Protein AF-A0A292PU75-F1 (afdb_monomer_lite)

InterPro domains:
  IPR011990 Tetratricopeptide-like helical domain superfamily [G3DSA:1.25.40.10] (1-205)
  IPR011990 Tetratricopeptide-like helical domain superfamily [SSF48452] (78-180)

Foldseek 3Di:
DLVPADLLHLCNLVVLQVQLLVLVVVCVVPVDLVSLVSSLVSLVSSLVSDDPPDLVNLVSLQSNLVSLVVNCVVPVPVVSLVSSLVSLVVSLVSDDLLQQCNLVSLQVNLVSLVVVCVVPVDPVSLVSSLVSLVSSLPNLLHALVSNLVSLQVNLVSCVVVVVLQVSLVSLLSNLLSLVLADLPPDDPVVSVVVLLVLLQSLLVSLLSCVVNVVFQVSSQQSNQLSLLSSCVVPDVPDHLLNVCCVPPVPLSVLLVVLSCLSNDDLDPDPVVDPDDSVRSSVVSSVVSVVSSVVNVVSLVVQLVDPPCVQPSGGDDLQRLQVLCPLHKEWEWRADQNFTKIWIHHVVDTHIDTDRVDHPVVLLVVLVVVVPDPDDDDQPDDVPAGAYEYEYGDSCNSPPQQQPADPPPPDCGGNSNHHDYHYDHGSVVSVVVD

Sequence (433 aa):
ALAATAPDHPYRGWREDNLGHVIYTRFKHVGALGDLQSAIDHGEAALAATPIGSPDRMIREYNLGGAVSARFERIGDINDLQKAIKHREEALKNCPKDHPDRARMCASLGGDLQLRHLNLHSVGDLNEGILLYREAYRCRTSPPRYRMEAAHKAAFLLYSSGRFHESSFILEDAVDLMPRIDLRFLKRDDQQHILSELSGLASIAASVTLQAGRGAYASLKLLELGRGIIMGFSIESRSDFSDLKTSHPLLFDKFHTLRLEIDSPVDVMDCKTNETPDQRRNRTISRRWEAVNEMEEILKRIRSVPGYDRFLLPPSRNALMKMAAKGPIVVFNSTICRSDAIIVTTSSITSIELPKLRYEETGRRMRQFAGFGGGGENVHDPNLKRIWWIGVGQLSVAPFHAAGDHTRGSTCNTLSRAISTYIPTIKALTYAR

pLDDT: mean 84.37, std 12.95, range [36.88, 97.81]

Structure (mmCIF, N/CA/C/O back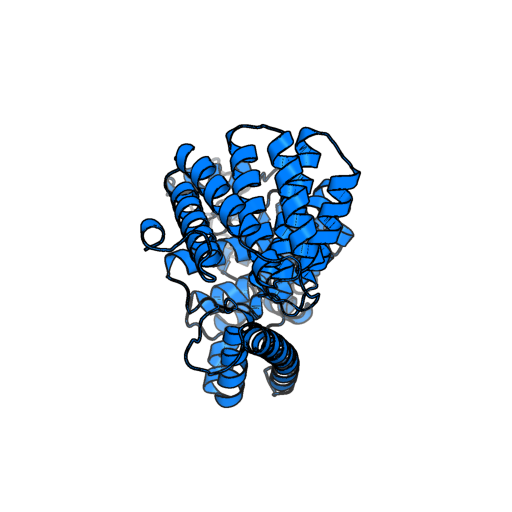bone):
data_AF-A0A292PU75-F1
#
_entry.id   AF-A0A292PU75-F1
#
loop_
_atom_site.group_PDB
_atom_site.id
_atom_site.type_symbol
_atom_site.label_atom_id
_atom_site.label_alt_id
_atom_site.label_comp_id
_atom_site.label_asym_id
_atom_site.label_entity_id
_atom_site.label_seq_id
_atom_site.pdbx_PDB_ins_code
_atom_site.Cartn_x
_atom_site.Cartn_y
_atom_site.Cartn_z
_atom_site.occupancy
_atom_site.B_iso_or_equiv
_atom_site.auth_seq_id
_atom_site.auth_comp_id
_atom_site.auth_asym_id
_atom_site.auth_atom_id
_atom_site.pdbx_PDB_model_num
ATOM 1 N N . ALA A 1 1 ? 21.753 -18.765 -28.080 1.00 73.25 1 ALA A N 1
ATOM 2 C CA . ALA A 1 1 ? 20.682 -18.109 -28.866 1.00 73.25 1 ALA A CA 1
ATOM 3 C C . ALA A 1 1 ? 21.099 -16.722 -29.362 1.00 73.25 1 ALA A C 1
ATOM 5 O O . ALA A 1 1 ? 21.203 -16.545 -30.568 1.00 73.25 1 ALA A O 1
ATOM 6 N N . LEU A 1 2 ? 21.387 -15.759 -28.474 1.00 81.25 2 LEU A N 1
ATOM 7 C CA . LEU A 1 2 ? 21.809 -14.411 -28.883 1.00 81.25 2 LEU A CA 1
ATOM 8 C C . LEU A 1 2 ? 23.099 -14.412 -29.724 1.00 81.25 2 LEU A C 1
ATOM 10 O O . LEU A 1 2 ? 23.116 -13.830 -30.801 1.00 81.25 2 LEU A O 1
ATOM 14 N N . ALA A 1 3 ? 24.123 -15.162 -29.303 1.00 81.00 3 ALA A N 1
ATOM 15 C CA . ALA A 1 3 ? 25.382 -15.309 -30.047 1.00 81.00 3 ALA A CA 1
ATOM 16 C C . ALA A 1 3 ? 25.216 -15.871 -31.477 1.00 81.00 3 ALA A C 1
ATOM 18 O O . ALA A 1 3 ? 26.063 -15.639 -32.326 1.00 81.00 3 ALA A O 1
ATOM 19 N N . ALA A 1 4 ? 24.117 -16.583 -31.750 1.00 82.12 4 ALA A N 1
ATOM 20 C CA . ALA A 1 4 ? 23.801 -17.147 -33.065 1.00 82.12 4 ALA A CA 1
ATOM 21 C C . ALA A 1 4 ? 22.858 -16.249 -33.896 1.00 82.12 4 ALA A C 1
ATOM 23 O O . ALA A 1 4 ? 22.397 -16.653 -34.957 1.00 82.12 4 ALA A O 1
ATOM 24 N N . THR A 1 5 ? 22.507 -15.059 -33.397 1.00 78.94 5 THR A N 1
ATOM 25 C CA . THR A 1 5 ? 21.598 -14.114 -34.061 1.00 78.94 5 THR A CA 1
ATOM 26 C C . THR A 1 5 ? 22.417 -13.032 -34.760 1.00 78.94 5 THR A C 1
ATOM 28 O O . THR A 1 5 ? 23.222 -12.378 -34.103 1.00 78.94 5 THR A O 1
ATOM 31 N N . ALA A 1 6 ? 22.212 -12.804 -36.060 1.00 80.44 6 ALA A N 1
ATOM 32 C CA . ALA A 1 6 ? 22.930 -11.755 -36.789 1.00 80.44 6 ALA A CA 1
ATOM 33 C C . ALA A 1 6 ? 22.665 -10.350 -36.189 1.00 80.44 6 ALA A C 1
ATOM 35 O O . ALA A 1 6 ? 21.584 -10.137 -35.628 1.00 80.44 6 ALA A O 1
ATOM 36 N N . PRO A 1 7 ? 23.627 -9.405 -36.243 1.00 74.38 7 PRO A N 1
ATOM 37 C CA . PRO A 1 7 ? 23.480 -8.059 -35.671 1.00 74.38 7 PRO A CA 1
ATOM 38 C C . PRO A 1 7 ? 22.259 -7.273 -36.174 1.00 74.38 7 PRO A C 1
ATOM 40 O O . PRO A 1 7 ? 21.658 -6.522 -35.414 1.00 74.38 7 PRO A O 1
ATOM 43 N N . ASP A 1 8 ? 21.875 -7.485 -37.428 1.00 75.38 8 ASP A N 1
ATOM 44 C CA . ASP A 1 8 ? 20.763 -6.851 -38.144 1.00 75.38 8 ASP A CA 1
ATOM 45 C C . ASP A 1 8 ? 19.426 -7.604 -38.009 1.00 75.38 8 ASP A C 1
ATOM 47 O O . ASP A 1 8 ? 18.393 -7.164 -38.515 1.00 75.38 8 ASP A O 1
ATOM 51 N N . HIS A 1 9 ? 19.412 -8.741 -37.313 1.00 75.88 9 HIS A N 1
ATOM 52 C CA . HIS A 1 9 ? 18.221 -9.570 -37.201 1.00 75.88 9 HIS A CA 1
ATOM 53 C C . HIS A 1 9 ? 17.127 -8.875 -36.356 1.00 75.88 9 HIS A C 1
ATOM 55 O O . HIS A 1 9 ? 17.390 -8.518 -35.203 1.00 75.88 9 HIS A O 1
ATOM 61 N N . PRO A 1 10 ? 15.863 -8.795 -36.823 1.00 70.62 10 PRO A N 1
ATOM 62 C CA . PRO A 1 10 ? 14.784 -8.050 -36.153 1.00 70.62 10 PRO A CA 1
ATOM 63 C C . PRO A 1 10 ? 14.534 -8.435 -34.685 1.00 70.62 10 PRO A C 1
ATOM 65 O O . PRO A 1 10 ? 14.210 -7.596 -33.850 1.00 70.62 10 PRO A O 1
ATOM 68 N N . TYR A 1 11 ? 14.727 -9.712 -34.339 1.00 77.38 11 TYR A N 1
ATOM 69 C CA . TYR A 1 11 ? 14.554 -10.205 -32.965 1.00 77.38 11 TYR A CA 1
ATOM 70 C C . TYR A 1 11 ? 15.791 -10.053 -32.070 1.00 77.38 11 TYR A C 1
ATOM 72 O O . TYR A 1 11 ? 15.751 -10.467 -30.910 1.00 77.38 11 TYR A O 1
ATOM 80 N N . ARG A 1 12 ? 16.904 -9.503 -32.573 1.00 79.94 12 ARG A N 1
ATOM 81 C CA . ARG A 1 12 ? 18.125 -9.360 -31.774 1.00 79.94 12 ARG A CA 1
ATOM 82 C C . ARG A 1 12 ? 17.888 -8.457 -30.569 1.00 79.94 12 ARG A C 1
ATOM 84 O O . ARG A 1 12 ? 18.161 -8.887 -29.457 1.00 79.94 12 ARG A O 1
ATOM 91 N N . GLY A 1 13 ? 17.284 -7.284 -30.767 1.00 81.00 13 GLY A N 1
ATOM 92 C CA . GLY A 1 13 ? 17.005 -6.353 -29.669 1.00 81.00 13 GLY A CA 1
ATOM 93 C C . GLY A 1 13 ? 16.109 -6.941 -28.570 1.00 81.00 13 GLY A C 1
ATOM 94 O O . GLY A 1 13 ? 16.328 -6.679 -27.396 1.00 81.00 13 GLY A O 1
ATOM 95 N N . TRP A 1 14 ? 15.160 -7.813 -28.923 1.00 81.38 14 TRP A N 1
ATOM 96 C CA . TRP A 1 14 ? 14.349 -8.542 -27.937 1.00 81.38 14 TRP A CA 1
ATOM 97 C C . TRP A 1 14 ? 15.171 -9.574 -27.148 1.00 81.38 14 TRP A C 1
ATOM 99 O O . TRP A 1 14 ? 14.995 -9.731 -25.943 1.00 81.38 14 TRP A O 1
ATOM 109 N N . ARG A 1 15 ? 16.095 -10.283 -27.812 1.00 83.25 15 ARG A N 1
ATOM 110 C CA . ARG A 1 15 ? 16.987 -11.246 -27.144 1.00 83.25 15 ARG A CA 1
ATOM 111 C C . ARG A 1 15 ? 17.983 -10.551 -26.213 1.00 83.25 15 ARG A C 1
ATOM 113 O O . ARG A 1 15 ? 18.252 -11.094 -25.147 1.00 83.25 15 ARG A O 1
ATOM 120 N N . GLU A 1 16 ? 18.505 -9.394 -26.619 1.00 88.25 16 GLU A N 1
ATOM 121 C CA . GLU A 1 16 ? 19.373 -8.539 -25.796 1.00 88.25 16 GLU A CA 1
ATOM 122 C C . GLU A 1 16 ? 18.618 -8.057 -24.540 1.00 88.25 16 GLU A C 1
ATOM 124 O O . GLU A 1 16 ? 19.091 -8.284 -23.431 1.00 88.25 16 GLU A O 1
ATOM 129 N N . ASP A 1 17 ? 17.399 -7.515 -24.686 1.00 84.50 17 ASP A N 1
ATOM 130 C CA . ASP A 1 17 ? 16.582 -7.036 -23.553 1.00 84.50 17 ASP A CA 1
ATOM 131 C C . ASP A 1 17 ? 16.259 -8.159 -22.558 1.00 84.50 17 ASP A C 1
ATOM 133 O O . ASP A 1 17 ? 16.476 -8.019 -21.354 1.00 84.50 17 ASP A O 1
ATOM 137 N N . ASN A 1 18 ? 15.826 -9.321 -23.054 1.00 86.62 18 ASN A N 1
ATOM 138 C CA . ASN A 1 18 ? 15.543 -10.468 -22.193 1.00 86.62 18 ASN A CA 1
ATOM 139 C C . ASN A 1 18 ? 16.777 -10.955 -21.437 1.00 86.62 18 ASN A C 1
ATOM 141 O O . ASN A 1 18 ? 16.681 -11.298 -20.257 1.00 86.62 18 ASN A O 1
ATOM 145 N N . LEU A 1 19 ? 17.932 -11.010 -22.104 1.00 90.00 19 LEU A N 1
ATOM 146 C CA . LEU A 1 19 ? 19.173 -11.409 -21.454 1.00 90.00 19 LEU A CA 1
ATOM 147 C C . LEU A 1 19 ? 19.565 -10.392 -20.376 1.00 90.00 19 LEU A C 1
ATOM 149 O O . LEU A 1 19 ? 19.843 -10.794 -19.246 1.00 90.00 19 LEU A O 1
ATOM 153 N N . GLY A 1 20 ? 19.500 -9.095 -20.690 1.00 91.12 20 GLY A N 1
ATOM 154 C CA . GLY A 1 20 ? 19.727 -8.021 -19.725 1.00 91.12 20 GLY A CA 1
ATOM 155 C C . GLY A 1 20 ? 18.799 -8.124 -18.510 1.00 91.12 20 GLY A C 1
ATOM 156 O O . GLY A 1 20 ? 19.263 -8.081 -17.371 1.00 91.12 20 GLY A O 1
ATOM 157 N N . HIS A 1 21 ? 17.503 -8.368 -18.725 1.00 87.12 21 HIS A N 1
ATOM 158 C CA . HIS A 1 21 ? 16.515 -8.516 -17.653 1.00 87.12 21 HIS A CA 1
ATOM 159 C C . HIS A 1 21 ? 16.767 -9.744 -16.758 1.00 87.12 21 HIS A C 1
ATOM 161 O O . HIS A 1 21 ? 16.657 -9.667 -15.529 1.00 87.12 21 HIS A O 1
ATOM 167 N N . VAL A 1 22 ? 17.138 -10.886 -17.345 1.00 89.31 22 VAL A N 1
ATOM 168 C CA . VAL A 1 22 ? 17.480 -12.098 -16.581 1.00 89.31 22 VAL A CA 1
ATOM 169 C C . VAL A 1 22 ? 18.752 -11.886 -15.760 1.00 89.31 22 VAL A C 1
ATOM 171 O O . VAL A 1 22 ? 18.787 -12.258 -14.586 1.00 89.31 22 VAL A O 1
ATOM 174 N N . ILE A 1 23 ? 19.775 -11.245 -16.330 1.00 91.00 23 ILE A N 1
ATOM 175 C CA . ILE A 1 23 ? 21.009 -10.906 -15.609 1.00 91.00 23 ILE A CA 1
ATOM 176 C C . ILE A 1 23 ? 20.713 -9.927 -14.464 1.00 91.00 23 ILE A C 1
ATOM 178 O O . ILE A 1 23 ? 21.189 -10.126 -13.348 1.00 91.00 23 ILE A O 1
ATOM 182 N N . TYR A 1 24 ? 19.862 -8.925 -14.686 1.00 90.12 24 TYR A N 1
ATOM 183 C CA . TYR A 1 24 ? 19.425 -8.007 -13.634 1.00 90.12 24 TYR A CA 1
ATOM 184 C C . TYR A 1 24 ? 18.663 -8.722 -12.505 1.00 90.12 24 TYR A C 1
ATOM 186 O O . TYR A 1 24 ? 18.854 -8.434 -11.322 1.00 90.12 24 TYR A O 1
ATOM 194 N N . THR A 1 25 ? 17.829 -9.705 -12.847 1.00 87.38 25 THR A N 1
ATOM 195 C CA . THR A 1 25 ? 17.144 -10.540 -11.852 1.00 87.38 25 THR A CA 1
ATOM 196 C C . THR A 1 25 ? 18.148 -11.384 -11.066 1.00 87.38 25 THR A C 1
ATOM 198 O O . THR A 1 25 ? 18.060 -11.461 -9.841 1.00 87.38 25 THR A O 1
ATOM 201 N N . ARG A 1 26 ? 19.167 -11.950 -11.727 1.00 90.75 26 ARG A N 1
ATOM 202 C CA . ARG A 1 26 ? 20.277 -12.635 -11.047 1.00 90.75 26 ARG A CA 1
ATOM 203 C C . ARG A 1 26 ? 21.010 -11.695 -10.091 1.00 90.75 26 ARG A C 1
ATOM 205 O O . ARG A 1 26 ? 21.235 -12.081 -8.947 1.00 90.75 26 ARG A O 1
ATOM 212 N N . PHE A 1 27 ? 21.295 -10.460 -10.503 1.00 91.06 27 PHE A N 1
ATOM 213 C CA . PHE A 1 27 ? 21.873 -9.445 -9.623 1.00 91.06 27 PHE A CA 1
ATOM 214 C C . PHE A 1 27 ? 21.021 -9.220 -8.368 1.00 91.06 27 PHE A C 1
ATOM 216 O O . PHE A 1 27 ? 21.563 -9.191 -7.266 1.00 91.06 27 PHE A O 1
ATOM 223 N N . LYS A 1 28 ? 19.693 -9.108 -8.495 1.00 87.12 28 LYS A N 1
ATOM 224 C CA . LYS A 1 28 ? 18.808 -8.926 -7.331 1.00 87.12 28 LYS A CA 1
ATOM 225 C C . LYS A 1 28 ? 18.910 -10.060 -6.309 1.00 87.12 28 LYS A C 1
ATOM 227 O O . LYS A 1 28 ? 18.737 -9.807 -5.121 1.00 87.12 28 LYS A O 1
ATOM 232 N N . HIS A 1 29 ? 19.203 -11.279 -6.758 1.00 86.00 29 HIS A N 1
ATOM 233 C CA . HIS A 1 29 ? 19.341 -12.445 -5.885 1.00 86.00 29 HIS A CA 1
ATOM 234 C C . HIS A 1 29 ? 20.765 -12.663 -5.362 1.00 86.00 29 HIS A C 1
ATOM 236 O O . HIS A 1 29 ? 20.934 -13.057 -4.213 1.00 86.00 29 HIS A O 1
ATOM 242 N N . VAL A 1 30 ? 21.781 -12.435 -6.197 1.00 91.00 30 VAL A N 1
ATOM 243 C CA . VAL A 1 30 ? 23.182 -12.797 -5.910 1.00 91.00 30 VAL A CA 1
ATOM 244 C C . VAL A 1 30 ? 24.019 -11.588 -5.480 1.00 91.00 30 VAL A C 1
ATOM 246 O O . VAL A 1 30 ? 24.985 -11.734 -4.740 1.00 91.00 30 VAL A O 1
ATOM 249 N N . GLY A 1 31 ? 23.662 -10.383 -5.926 1.00 86.50 31 GLY A N 1
ATOM 250 C CA . GLY A 1 31 ? 24.348 -9.133 -5.588 1.00 86.50 31 GLY A CA 1
ATOM 251 C C . GLY A 1 31 ? 25.648 -8.865 -6.356 1.00 86.50 31 GLY A C 1
ATOM 252 O O . GLY A 1 31 ? 26.362 -7.926 -6.012 1.00 86.50 31 GLY A O 1
ATOM 253 N N . ALA A 1 32 ? 25.972 -9.651 -7.389 1.00 90.50 32 ALA A N 1
ATOM 254 C CA . ALA A 1 32 ? 27.213 -9.504 -8.151 1.00 90.50 32 ALA A CA 1
ATOM 255 C C . ALA A 1 32 ? 27.221 -8.217 -8.999 1.00 90.50 32 ALA A C 1
ATOM 257 O O . ALA A 1 32 ? 26.465 -8.093 -9.956 1.00 90.50 32 ALA A O 1
ATOM 258 N N . LEU A 1 33 ? 28.108 -7.262 -8.696 1.00 87.81 33 LEU A N 1
ATOM 259 C CA . LEU A 1 33 ? 28.158 -5.968 -9.402 1.00 87.81 33 LEU A CA 1
ATOM 260 C C . LEU A 1 33 ? 28.458 -6.090 -10.907 1.00 87.81 33 LEU A C 1
ATOM 262 O O . LEU A 1 33 ? 27.969 -5.279 -11.688 1.00 87.81 33 LEU A O 1
ATOM 266 N N . GLY A 1 34 ? 29.204 -7.116 -11.332 1.00 89.88 34 GLY A N 1
ATOM 267 C CA . GLY A 1 34 ? 29.449 -7.383 -12.758 1.00 89.88 34 GLY A CA 1
ATOM 268 C C . GLY A 1 34 ? 28.169 -7.686 -13.550 1.00 89.88 34 GLY A C 1
ATOM 269 O O . GLY A 1 34 ? 28.091 -7.382 -14.742 1.00 89.88 34 GLY A O 1
ATOM 270 N N . ASP A 1 35 ? 27.137 -8.205 -12.881 1.00 91.81 35 ASP A N 1
ATOM 271 C CA . ASP A 1 35 ? 25.830 -8.455 -13.491 1.00 91.81 35 ASP A CA 1
ATOM 272 C C . ASP A 1 35 ? 25.103 -7.148 -13.799 1.00 91.81 35 ASP A C 1
ATOM 274 O O . ASP A 1 35 ? 24.445 -7.051 -14.829 1.00 91.81 35 ASP A O 1
ATOM 278 N N . LEU A 1 36 ? 25.249 -6.123 -12.953 1.00 91.06 36 LEU A N 1
ATOM 279 C CA . LEU A 1 36 ? 24.650 -4.814 -13.221 1.00 91.06 36 LEU A CA 1
ATOM 280 C C . LEU A 1 36 ? 25.228 -4.187 -14.483 1.00 91.06 36 LEU A C 1
ATOM 282 O O . LEU A 1 36 ? 24.463 -3.728 -15.325 1.00 91.06 36 LEU A O 1
ATOM 286 N N . GLN A 1 37 ? 26.556 -4.194 -14.627 1.00 93.88 37 GLN A N 1
ATOM 287 C CA . GLN A 1 37 ? 27.186 -3.651 -15.828 1.00 93.88 37 GLN A CA 1
ATOM 288 C C . GLN A 1 37 ? 26.750 -4.431 -17.071 1.00 93.88 37 GLN A C 1
ATOM 290 O O . GLN A 1 37 ? 26.300 -3.830 -18.037 1.00 93.88 37 GLN A O 1
ATOM 295 N N . SER A 1 38 ? 26.761 -5.765 -16.998 1.00 93.19 38 SER A N 1
ATOM 296 C CA . SER A 1 38 ? 26.325 -6.615 -18.112 1.00 93.19 38 SER A CA 1
ATOM 297 C C . SER A 1 38 ? 24.854 -6.377 -18.485 1.00 93.19 38 SER A C 1
ATOM 299 O O . SER A 1 38 ? 24.505 -6.346 -19.661 1.00 93.19 38 SER A O 1
ATOM 301 N N . ALA A 1 39 ? 23.972 -6.193 -17.497 1.00 94.25 39 ALA A N 1
ATOM 302 C CA . ALA A 1 39 ? 22.564 -5.890 -17.741 1.00 94.25 39 ALA A CA 1
ATOM 303 C C . ALA A 1 39 ? 22.373 -4.528 -18.427 1.00 94.25 39 ALA A C 1
ATOM 305 O O . ALA A 1 39 ? 21.520 -4.407 -19.305 1.00 94.25 39 ALA A O 1
ATOM 306 N N . ILE A 1 40 ? 23.173 -3.527 -18.048 1.00 94.94 40 ILE A N 1
ATOM 307 C CA . ILE A 1 40 ? 23.177 -2.202 -18.678 1.00 94.94 40 ILE A CA 1
ATOM 308 C C . ILE A 1 40 ? 23.663 -2.309 -20.125 1.00 94.94 40 ILE A C 1
ATOM 310 O O . ILE A 1 40 ? 22.961 -1.838 -21.014 1.00 94.94 40 ILE A O 1
ATOM 314 N N . ASP A 1 41 ? 24.775 -3.003 -20.377 1.00 95.00 41 ASP A N 1
ATOM 315 C CA . ASP A 1 41 ? 25.334 -3.173 -21.726 1.00 95.00 41 ASP A CA 1
ATOM 316 C C . ASP A 1 41 ? 24.321 -3.850 -22.673 1.00 95.00 41 ASP A C 1
ATOM 318 O O . ASP A 1 41 ? 24.087 -3.393 -23.796 1.00 95.00 41 ASP A O 1
ATOM 322 N N . HIS A 1 42 ? 23.650 -4.908 -22.203 1.00 94.44 42 HIS A N 1
ATOM 323 C CA . HIS A 1 42 ? 22.588 -5.576 -22.961 1.00 94.44 42 HIS A CA 1
ATOM 324 C C . HIS A 1 42 ? 21.347 -4.689 -23.154 1.00 94.44 42 HIS A C 1
ATOM 326 O O . HIS A 1 42 ? 20.747 -4.703 -24.230 1.00 94.44 42 HIS A O 1
ATOM 332 N N . GLY A 1 43 ? 20.966 -3.894 -22.150 1.00 93.06 43 GLY A N 1
ATOM 333 C CA . GLY A 1 43 ? 19.861 -2.938 -22.255 1.00 93.06 43 GLY A CA 1
ATOM 334 C C . GLY A 1 43 ? 20.133 -1.823 -23.272 1.00 93.06 43 GLY A C 1
ATOM 335 O O . GLY A 1 43 ? 19.263 -1.501 -24.083 1.00 93.06 43 GLY A O 1
ATOM 336 N N . GLU A 1 44 ? 21.351 -1.279 -23.294 1.00 94.38 44 GLU A N 1
ATOM 337 C CA . GLU A 1 44 ? 21.787 -0.277 -24.275 1.00 94.38 44 GLU A CA 1
ATOM 338 C C . GLU A 1 44 ? 21.814 -0.858 -25.696 1.00 94.38 44 GLU A C 1
ATOM 340 O O . GLU A 1 44 ? 21.271 -0.249 -26.625 1.00 94.38 44 GLU A O 1
ATOM 345 N N . ALA A 1 45 ? 22.355 -2.070 -25.870 1.00 91.50 45 ALA A N 1
ATOM 346 C CA . ALA A 1 45 ? 22.350 -2.771 -27.154 1.00 91.50 45 ALA A CA 1
ATOM 347 C C . ALA A 1 45 ? 20.922 -3.051 -27.653 1.00 91.50 45 ALA A C 1
ATOM 349 O O . ALA A 1 45 ? 20.606 -2.836 -28.829 1.00 91.50 45 ALA A O 1
ATOM 350 N N . ALA A 1 46 ? 20.031 -3.482 -26.755 1.00 90.56 46 ALA A N 1
ATOM 351 C CA . ALA A 1 46 ? 18.625 -3.696 -27.066 1.00 90.56 46 ALA A CA 1
ATOM 352 C C . ALA A 1 46 ? 17.945 -2.406 -27.526 1.00 90.56 46 ALA A C 1
ATOM 354 O O . ALA A 1 46 ? 17.200 -2.416 -28.511 1.00 90.56 46 ALA A O 1
ATOM 355 N N . LEU A 1 47 ? 18.204 -1.298 -26.830 1.00 90.56 47 LEU A N 1
ATOM 356 C CA . LEU A 1 47 ? 17.622 0.001 -27.131 1.00 90.56 47 LEU A CA 1
ATOM 357 C C . LEU A 1 47 ? 18.118 0.554 -28.473 1.00 90.56 47 LEU A C 1
ATOM 359 O O . LEU A 1 47 ? 17.301 1.037 -29.260 1.00 90.56 47 LEU A O 1
ATOM 363 N N . ALA A 1 48 ? 19.413 0.416 -28.769 1.00 89.12 48 ALA A N 1
ATOM 364 C CA . ALA A 1 48 ? 20.018 0.807 -30.044 1.00 89.12 48 ALA A CA 1
ATOM 365 C C . ALA A 1 48 ? 19.453 0.013 -31.234 1.00 89.12 48 ALA A C 1
ATOM 367 O O . ALA A 1 48 ? 19.234 0.569 -32.307 1.00 89.12 48 ALA A O 1
ATOM 368 N N . ALA A 1 49 ? 19.137 -1.268 -31.028 1.00 85.12 49 ALA A N 1
ATOM 369 C CA . ALA A 1 49 ? 18.489 -2.116 -32.027 1.00 85.12 49 ALA A CA 1
ATOM 370 C C . ALA A 1 49 ? 16.971 -1.870 -32.167 1.00 85.12 49 ALA A C 1
ATOM 372 O O . ALA A 1 49 ? 16.303 -2.572 -32.927 1.00 85.12 49 ALA A O 1
ATOM 373 N N . THR A 1 50 ? 16.389 -0.919 -31.422 1.00 83.50 50 THR A N 1
ATOM 374 C CA . THR A 1 50 ? 14.950 -0.622 -31.478 1.00 83.50 50 THR A CA 1
ATOM 375 C C . THR A 1 50 ? 14.681 0.633 -32.304 1.00 83.50 50 THR A C 1
ATOM 377 O O . THR A 1 50 ? 15.112 1.716 -31.896 1.00 83.50 50 THR A O 1
ATOM 380 N N . PRO A 1 51 ? 13.901 0.550 -33.398 1.00 81.44 51 PRO A N 1
ATOM 381 C CA . PRO A 1 51 ? 13.480 1.735 -34.136 1.00 81.44 51 PRO A CA 1
ATOM 382 C C . PRO A 1 51 ? 12.754 2.753 -33.248 1.00 81.44 51 PRO A C 1
ATOM 384 O O . PRO A 1 51 ? 11.992 2.393 -32.343 1.00 81.44 51 PRO A O 1
ATOM 387 N N . ILE A 1 52 ? 12.967 4.039 -33.531 1.00 79.19 52 ILE A N 1
ATOM 388 C CA . ILE A 1 52 ? 12.241 5.139 -32.886 1.00 79.19 52 ILE A CA 1
ATOM 389 C C . ILE A 1 52 ? 10.742 4.983 -33.184 1.00 79.19 52 ILE A C 1
ATOM 391 O O . ILE A 1 52 ? 10.358 4.694 -34.314 1.00 79.19 52 ILE A O 1
ATOM 395 N N . GLY A 1 53 ? 9.896 5.142 -32.161 1.00 70.69 53 GLY A N 1
ATOM 396 C CA . GLY A 1 53 ? 8.445 4.939 -32.264 1.00 70.69 53 GLY A CA 1
ATOM 397 C C . GLY A 1 53 ? 7.986 3.485 -32.108 1.00 70.69 53 GLY A C 1
ATOM 398 O O . GLY A 1 53 ? 6.784 3.242 -32.035 1.00 70.69 53 GLY A O 1
ATOM 399 N N . SER A 1 54 ? 8.911 2.520 -31.999 1.00 75.31 54 SER A N 1
ATOM 400 C CA . SER A 1 54 ? 8.549 1.144 -31.658 1.00 75.31 54 SER A CA 1
ATOM 401 C C . SER A 1 54 ? 7.981 1.073 -30.238 1.00 75.31 54 SER A C 1
ATOM 403 O O . SER A 1 54 ? 8.600 1.585 -29.299 1.00 75.31 54 SER A O 1
ATOM 405 N N . PRO A 1 55 ? 6.857 0.380 -30.032 1.00 71.19 55 PRO A N 1
ATOM 406 C CA . PRO A 1 55 ? 6.288 0.240 -28.705 1.00 71.19 55 PRO A CA 1
ATOM 407 C C . PRO A 1 55 ? 7.127 -0.573 -27.717 1.00 71.19 55 PRO A C 1
ATOM 409 O O . PRO A 1 55 ? 7.000 -0.369 -26.509 1.00 71.19 55 PRO A O 1
ATOM 412 N N . ASP A 1 56 ? 8.019 -1.433 -28.210 1.00 77.31 56 ASP A N 1
ATOM 413 C CA . ASP A 1 56 ? 8.973 -2.168 -27.372 1.00 77.31 56 ASP A CA 1
ATOM 414 C C . ASP A 1 56 ? 10.011 -1.237 -26.738 1.00 77.31 56 ASP A C 1
ATOM 416 O O . ASP A 1 56 ? 10.588 -1.558 -25.697 1.00 77.31 56 ASP A O 1
ATOM 420 N N . ARG A 1 57 ? 10.236 -0.060 -27.341 1.00 84.25 57 ARG A N 1
ATOM 421 C CA . ARG A 1 57 ? 11.182 0.935 -26.833 1.00 84.25 57 ARG A CA 1
ATOM 422 C C . ARG A 1 57 ? 10.803 1.385 -25.424 1.00 84.25 57 ARG A C 1
ATOM 424 O O . ARG A 1 57 ? 11.679 1.501 -24.580 1.00 84.25 57 ARG A O 1
ATOM 431 N N . MET A 1 58 ? 9.506 1.550 -25.150 1.00 88.38 58 MET A N 1
ATOM 432 C CA . MET A 1 58 ? 8.985 1.911 -23.826 1.00 88.38 58 MET A CA 1
ATOM 433 C C . MET A 1 58 ? 9.459 0.940 -22.731 1.00 88.38 58 MET A C 1
ATOM 435 O O . MET A 1 58 ? 9.914 1.375 -21.675 1.00 88.38 58 MET A O 1
ATOM 439 N N . ILE A 1 59 ? 9.359 -0.373 -22.973 1.00 85.75 59 ILE A N 1
ATOM 440 C CA . ILE A 1 59 ? 9.759 -1.398 -21.996 1.00 85.75 59 ILE A CA 1
ATOM 441 C C . ILE A 1 59 ? 11.281 -1.445 -21.844 1.00 85.75 59 ILE A C 1
ATOM 443 O O . ILE A 1 59 ? 11.770 -1.511 -20.719 1.00 85.75 59 ILE A O 1
ATOM 447 N N . ARG A 1 60 ? 12.028 -1.333 -22.950 1.00 88.19 60 ARG A N 1
ATOM 448 C CA . ARG A 1 60 ? 13.501 -1.340 -22.937 1.00 88.19 60 ARG A CA 1
ATOM 449 C C . ARG A 1 60 ? 14.077 -0.137 -22.185 1.00 88.19 60 ARG A C 1
ATOM 451 O O . ARG A 1 60 ? 14.939 -0.318 -21.333 1.00 88.19 60 ARG A O 1
ATOM 458 N N . GLU A 1 61 ? 13.557 1.068 -22.432 1.00 92.94 61 GLU A N 1
ATOM 459 C CA . GLU A 1 61 ? 13.917 2.290 -21.688 1.00 92.94 61 GLU A CA 1
ATOM 460 C C . GLU A 1 61 ? 13.628 2.122 -20.188 1.00 92.94 61 GLU A C 1
ATOM 462 O O . GLU A 1 61 ? 14.472 2.414 -19.340 1.00 92.94 61 GLU A O 1
ATOM 467 N N . TYR A 1 62 ? 12.460 1.572 -19.841 1.00 91.69 62 TYR A N 1
ATOM 468 C CA . TYR A 1 62 ? 12.112 1.308 -18.447 1.00 91.69 62 TYR A CA 1
ATOM 469 C C . TYR A 1 62 ? 13.078 0.308 -17.780 1.00 91.69 62 TYR A C 1
ATOM 471 O O . TYR A 1 62 ? 13.535 0.547 -16.658 1.00 91.69 62 TYR A O 1
ATOM 479 N N . ASN A 1 63 ? 13.387 -0.805 -18.453 1.00 90.69 63 ASN A N 1
ATOM 480 C CA . ASN A 1 63 ? 14.274 -1.850 -17.937 1.00 90.69 63 ASN A CA 1
ATOM 481 C C . ASN A 1 63 ? 15.699 -1.322 -17.743 1.00 90.69 63 ASN A C 1
ATOM 483 O O . ASN A 1 63 ? 16.288 -1.520 -16.677 1.00 90.69 63 ASN A O 1
ATOM 487 N N . LEU A 1 64 ? 16.221 -0.598 -18.739 1.00 94.56 64 LEU A N 1
ATOM 488 C CA . LEU A 1 64 ? 17.533 0.038 -18.679 1.00 94.56 64 LEU A CA 1
ATOM 489 C C . LEU A 1 64 ? 17.604 1.045 -17.525 1.00 94.56 64 LEU A C 1
ATOM 491 O O . LEU A 1 64 ? 18.518 0.968 -16.704 1.00 94.56 64 LEU A O 1
ATOM 495 N N . GLY A 1 65 ? 16.601 1.918 -17.382 1.00 95.69 65 GLY A N 1
ATOM 496 C CA . GLY A 1 65 ? 16.516 2.843 -16.250 1.00 95.69 65 GLY A CA 1
ATOM 497 C C . GLY A 1 65 ? 16.542 2.127 -14.893 1.00 95.69 65 GLY A C 1
ATOM 498 O O . GLY A 1 65 ? 17.219 2.572 -13.967 1.00 95.69 65 GLY A O 1
ATOM 499 N N . GLY A 1 66 ? 15.882 0.969 -14.784 1.00 93.62 66 GLY A N 1
ATOM 500 C CA . GLY A 1 66 ? 15.922 0.119 -13.592 1.00 93.62 66 GLY A CA 1
ATOM 501 C C . GLY A 1 66 ? 17.301 -0.458 -13.266 1.00 93.62 66 GLY A C 1
ATOM 502 O O . GLY A 1 66 ? 17.702 -0.452 -12.098 1.00 93.62 66 GLY A O 1
ATOM 503 N N . ALA A 1 67 ? 18.037 -0.925 -14.275 1.00 94.00 67 ALA A N 1
ATOM 504 C CA . ALA A 1 67 ? 19.394 -1.439 -14.097 1.00 94.00 67 ALA A CA 1
ATOM 505 C C . ALA A 1 67 ? 20.375 -0.325 -13.690 1.00 94.00 67 ALA A C 1
ATOM 507 O O . ALA A 1 67 ? 21.155 -0.500 -12.753 1.00 94.00 67 ALA A O 1
ATOM 508 N N . VAL A 1 68 ? 20.285 0.846 -14.330 1.00 96.19 68 VAL A N 1
ATOM 509 C CA . VAL A 1 68 ? 21.141 2.004 -14.027 1.00 96.19 68 VAL A CA 1
ATOM 510 C C . VAL A 1 68 ? 20.854 2.568 -12.627 1.00 96.19 68 VAL A C 1
ATOM 512 O O . VAL A 1 68 ? 21.787 2.843 -11.876 1.00 96.19 68 VAL A O 1
ATOM 515 N N . SER A 1 69 ? 19.584 2.668 -12.218 1.00 96.00 69 SER A N 1
ATOM 516 C CA . SER A 1 69 ? 19.211 3.097 -10.857 1.00 96.00 69 SER A CA 1
ATOM 517 C C . SER A 1 69 ? 19.733 2.133 -9.787 1.00 96.00 69 SER A C 1
ATOM 519 O O . SER A 1 69 ? 20.310 2.560 -8.790 1.00 96.00 69 SER A O 1
ATOM 521 N N . ALA A 1 70 ? 19.659 0.822 -10.030 1.00 93.62 70 ALA A N 1
ATOM 522 C CA . ALA A 1 70 ? 20.239 -0.160 -9.116 1.00 93.62 70 ALA A CA 1
ATOM 523 C C . ALA A 1 70 ? 21.774 -0.065 -9.026 1.00 93.62 70 ALA A C 1
ATOM 525 O O . ALA A 1 70 ? 22.346 -0.330 -7.966 1.00 93.62 70 ALA A O 1
ATOM 526 N N . ARG A 1 71 ? 22.454 0.330 -10.114 1.00 94.56 71 ARG A N 1
ATOM 527 C CA . ARG A 1 71 ? 23.894 0.626 -10.090 1.00 94.56 71 ARG A CA 1
ATOM 528 C C . ARG A 1 71 ? 24.196 1.849 -9.227 1.00 94.56 71 ARG A C 1
ATOM 530 O O . ARG A 1 71 ? 25.095 1.767 -8.391 1.00 94.56 71 ARG A O 1
ATOM 537 N N . PHE A 1 72 ? 23.398 2.913 -9.335 1.00 95.00 72 PHE A N 1
ATOM 538 C CA . PHE A 1 72 ? 23.485 4.055 -8.423 1.00 95.00 72 PHE A CA 1
ATOM 539 C C . PHE A 1 72 ? 23.329 3.632 -6.956 1.00 95.00 72 PHE A C 1
ATOM 541 O O . PHE A 1 72 ? 24.177 3.972 -6.141 1.00 95.00 72 PHE A O 1
ATOM 548 N N . GLU A 1 73 ? 22.313 2.842 -6.607 1.00 93.00 73 GLU A N 1
ATOM 549 C CA . GLU A 1 73 ? 22.102 2.410 -5.214 1.00 93.00 73 GLU A CA 1
ATOM 550 C C . GLU A 1 73 ? 23.279 1.605 -4.633 1.00 93.00 73 GLU A C 1
ATOM 552 O O . GLU A 1 73 ? 23.430 1.522 -3.415 1.00 93.00 73 GLU A O 1
ATOM 557 N N . ARG A 1 74 ? 24.105 0.979 -5.483 1.00 92.50 74 ARG A N 1
ATOM 558 C CA . ARG A 1 74 ? 25.289 0.215 -5.061 1.00 92.50 74 ARG A CA 1
ATOM 559 C C . ARG A 1 74 ? 26.579 1.024 -5.048 1.00 92.50 74 ARG A C 1
ATOM 561 O O . ARG A 1 74 ? 27.409 0.791 -4.176 1.00 92.50 74 ARG A O 1
ATOM 568 N N . ILE A 1 75 ? 26.772 1.900 -6.031 1.00 93.25 75 ILE A N 1
ATOM 569 C CA . ILE A 1 75 ? 28.045 2.599 -6.269 1.00 93.25 75 ILE A CA 1
ATOM 570 C C . ILE A 1 75 ? 27.990 4.053 -5.784 1.00 93.25 75 ILE A C 1
ATOM 572 O O . ILE A 1 75 ? 29.005 4.604 -5.371 1.00 93.25 75 ILE A O 1
ATOM 576 N N . GLY A 1 76 ? 26.810 4.672 -5.803 1.00 91.88 76 GLY A N 1
ATOM 577 C CA . GLY A 1 76 ? 26.591 6.062 -5.409 1.00 91.88 76 GLY A CA 1
ATOM 578 C C . GLY A 1 76 ? 26.901 7.096 -6.495 1.00 91.88 76 GLY A C 1
ATOM 579 O O . GLY A 1 76 ? 26.915 8.287 -6.191 1.00 91.88 76 GLY A O 1
ATOM 580 N N . ASP A 1 77 ? 27.138 6.694 -7.753 1.00 94.00 77 ASP A N 1
ATOM 581 C CA . ASP A 1 77 ? 27.397 7.650 -8.841 1.00 94.00 77 ASP A CA 1
ATOM 582 C C . ASP A 1 77 ? 26.117 8.395 -9.244 1.00 94.00 77 ASP A C 1
ATOM 584 O O . ASP A 1 77 ? 25.232 7.859 -9.913 1.00 94.00 77 ASP A O 1
ATOM 588 N N . ILE A 1 78 ? 26.024 9.668 -8.865 1.00 94.06 78 ILE A N 1
ATOM 589 C CA . ILE A 1 78 ? 24.860 10.512 -9.145 1.00 94.06 78 ILE A CA 1
ATOM 590 C C . ILE A 1 78 ? 24.542 10.635 -10.646 1.00 94.06 78 ILE A C 1
ATOM 592 O O . ILE A 1 78 ? 23.380 10.843 -11.007 1.00 94.06 78 ILE A O 1
ATOM 596 N N . ASN A 1 79 ? 25.532 10.473 -11.532 1.00 95.44 79 ASN A N 1
ATOM 597 C CA . ASN A 1 79 ? 25.303 10.493 -12.978 1.00 95.44 79 ASN A CA 1
ATOM 598 C C . ASN A 1 79 ? 24.449 9.306 -13.427 1.00 95.44 79 ASN A C 1
ATOM 600 O O . ASN A 1 79 ? 23.650 9.441 -14.356 1.00 95.44 79 ASN A O 1
ATOM 604 N N . ASP A 1 80 ? 24.572 8.163 -12.753 1.00 96.12 80 ASP A N 1
ATOM 605 C CA . ASP A 1 80 ? 23.728 7.002 -13.014 1.00 96.12 80 ASP A CA 1
ATOM 606 C C . ASP A 1 80 ? 22.288 7.288 -12.627 1.00 96.12 80 ASP A C 1
ATOM 608 O O . ASP A 1 80 ? 21.382 7.046 -13.421 1.00 96.12 80 ASP A O 1
ATOM 612 N N . LEU A 1 81 ? 22.058 7.910 -11.471 1.00 96.06 81 LEU A N 1
ATOM 613 C CA . LEU A 1 81 ? 20.707 8.298 -11.083 1.00 96.06 81 LEU A CA 1
ATOM 614 C C . LEU A 1 81 ? 20.084 9.275 -12.091 1.00 96.06 81 LEU A C 1
ATOM 616 O O . LEU A 1 81 ? 18.921 9.133 -12.462 1.00 96.06 81 LEU A O 1
ATOM 620 N N . GLN A 1 82 ? 20.858 10.241 -12.591 1.00 96.56 82 GLN A N 1
ATOM 621 C CA . GLN A 1 82 ? 20.384 11.162 -13.628 1.00 96.56 82 GLN A CA 1
ATOM 622 C C . GLN A 1 82 ? 20.063 10.450 -14.949 1.00 96.56 82 GLN A C 1
ATOM 624 O O . GLN A 1 82 ? 19.064 10.780 -15.589 1.00 96.56 82 GLN A O 1
ATOM 629 N N . LYS A 1 83 ? 20.880 9.474 -15.364 1.00 96.75 83 LYS A N 1
ATOM 630 C CA . LYS A 1 83 ? 20.607 8.646 -16.550 1.00 96.75 83 LYS A CA 1
ATOM 631 C C . LYS A 1 83 ? 19.356 7.790 -16.355 1.00 96.75 83 LYS A C 1
ATOM 633 O O . LYS A 1 83 ? 18.510 7.753 -17.243 1.00 96.75 83 LYS A O 1
ATOM 638 N N . ALA A 1 84 ? 19.206 7.158 -15.193 1.00 97.25 84 ALA A N 1
ATOM 639 C CA . ALA A 1 84 ? 18.043 6.344 -14.862 1.00 97.25 84 ALA A CA 1
ATOM 640 C C . ALA A 1 84 ? 16.736 7.145 -14.940 1.00 97.25 84 ALA A C 1
ATOM 642 O O . ALA A 1 84 ? 15.779 6.691 -15.568 1.00 97.25 84 ALA A O 1
ATOM 643 N N . ILE A 1 85 ? 16.736 8.364 -14.389 1.00 97.38 85 ILE A N 1
ATOM 644 C CA . ILE A 1 85 ? 15.598 9.288 -14.459 1.00 97.38 85 ILE A CA 1
ATOM 645 C C . ILE A 1 85 ? 15.249 9.602 -15.915 1.00 97.38 85 ILE A C 1
ATOM 647 O O . ILE A 1 85 ? 14.095 9.434 -16.296 1.00 97.38 85 ILE A O 1
ATOM 651 N N . LYS A 1 86 ? 16.232 9.955 -16.756 1.00 97.31 86 LYS A N 1
ATOM 652 C CA . LYS A 1 86 ? 15.995 10.242 -18.184 1.00 97.31 86 LYS A CA 1
ATOM 653 C C . LYS A 1 86 ? 15.369 9.057 -18.926 1.00 97.31 86 LYS A C 1
ATOM 655 O O . LYS A 1 86 ? 14.402 9.236 -19.662 1.00 97.31 86 LYS A O 1
ATOM 660 N N . HIS A 1 87 ? 15.890 7.847 -18.715 1.00 96.25 87 HIS A N 1
ATOM 661 C CA . HIS A 1 87 ? 15.332 6.636 -19.323 1.00 96.25 87 HIS A CA 1
ATOM 662 C C . HIS A 1 87 ? 13.891 6.375 -18.854 1.00 96.25 87 HIS A C 1
ATOM 664 O O . HIS A 1 87 ? 13.010 6.076 -19.661 1.00 96.25 87 HIS A O 1
ATOM 670 N N . ARG A 1 88 ? 13.609 6.545 -17.556 1.00 96.06 88 ARG A N 1
ATOM 671 C CA . ARG A 1 88 ? 12.256 6.361 -17.007 1.00 96.06 88 ARG A CA 1
ATOM 672 C C . ARG A 1 88 ? 11.272 7.452 -17.440 1.00 96.06 88 ARG A C 1
ATOM 674 O O . ARG A 1 88 ? 10.104 7.133 -17.656 1.00 96.06 88 ARG A O 1
ATOM 681 N N . GLU A 1 89 ? 11.718 8.694 -17.610 1.00 96.00 89 GLU A N 1
ATOM 682 C CA . GLU A 1 89 ? 10.919 9.789 -18.178 1.00 96.00 89 GLU A CA 1
ATOM 683 C C . GLU A 1 89 ? 10.509 9.481 -19.623 1.00 96.00 89 GLU A C 1
ATOM 685 O O . GLU A 1 89 ? 9.326 9.570 -19.958 1.00 96.00 89 GLU A O 1
ATOM 690 N N . GLU A 1 90 ? 11.449 9.047 -20.468 1.00 93.94 90 GLU A N 1
ATOM 691 C CA . GLU A 1 90 ? 11.153 8.701 -21.862 1.00 93.94 90 GLU A CA 1
ATOM 692 C C . GLU A 1 90 ? 10.254 7.457 -21.961 1.00 93.94 90 GLU A C 1
ATOM 694 O O . GLU A 1 90 ? 9.325 7.417 -22.773 1.00 93.94 90 GLU A O 1
ATOM 699 N N . ALA A 1 91 ? 10.448 6.463 -21.088 1.00 92.69 91 ALA A N 1
ATOM 700 C CA . ALA A 1 91 ? 9.536 5.327 -20.980 1.00 92.69 91 ALA A CA 1
ATOM 701 C C . ALA A 1 91 ? 8.113 5.776 -20.607 1.00 92.69 91 ALA A C 1
ATOM 703 O O . ALA A 1 91 ? 7.147 5.402 -21.274 1.00 92.69 91 ALA A O 1
ATOM 704 N N . LEU A 1 92 ? 7.965 6.608 -19.572 1.00 93.44 92 LEU A N 1
ATOM 705 C CA . LEU A 1 92 ? 6.656 7.063 -19.102 1.00 93.44 92 LEU A CA 1
ATOM 706 C C . LEU A 1 92 ? 5.944 7.958 -20.127 1.00 93.44 92 LEU A C 1
ATOM 708 O O . LEU A 1 92 ? 4.725 7.859 -20.285 1.00 93.44 92 LEU A O 1
ATOM 712 N N . LYS A 1 93 ? 6.695 8.789 -20.855 1.00 91.81 93 LYS A N 1
ATOM 713 C CA . LYS A 1 93 ? 6.188 9.634 -21.945 1.00 91.81 93 LYS A CA 1
ATOM 714 C C . LYS A 1 93 ? 5.576 8.811 -23.080 1.00 91.81 93 LYS A C 1
ATOM 716 O O . LYS A 1 93 ? 4.537 9.192 -23.613 1.00 91.81 93 LYS A O 1
ATOM 721 N N . ASN A 1 94 ? 6.192 7.678 -23.417 1.00 87.38 94 ASN A N 1
ATOM 722 C CA . ASN A 1 94 ? 5.708 6.765 -24.456 1.00 87.38 94 ASN A CA 1
ATOM 723 C C . ASN A 1 94 ? 4.660 5.759 -23.944 1.00 87.38 94 ASN A C 1
ATOM 725 O O . ASN A 1 94 ? 4.071 5.018 -24.732 1.00 87.38 94 ASN A O 1
ATOM 729 N N . CYS A 1 95 ? 4.407 5.728 -22.635 1.00 87.12 95 CYS A N 1
ATOM 730 C CA . CYS A 1 95 ? 3.424 4.851 -22.022 1.00 87.12 95 CYS A CA 1
ATOM 731 C C . CYS A 1 95 ? 2.006 5.429 -22.160 1.00 87.12 95 CYS A C 1
ATOM 733 O O . CYS A 1 95 ? 1.762 6.556 -21.716 1.00 87.12 95 CYS A O 1
ATOM 735 N N . PRO A 1 96 ? 1.034 4.682 -22.720 1.00 85.62 96 PRO A N 1
ATOM 736 C CA . PRO A 1 96 ? -0.365 5.099 -22.716 1.00 85.62 96 PRO A CA 1
ATOM 737 C C . PRO A 1 96 ? -0.890 5.340 -21.292 1.00 85.62 96 PRO A C 1
ATOM 739 O O . PRO A 1 96 ? -0.488 4.666 -20.342 1.00 85.62 96 PRO A O 1
ATOM 742 N N . LYS A 1 97 ? -1.824 6.285 -21.128 1.00 85.56 97 LYS A N 1
ATOM 743 C CA . LYS A 1 97 ? -2.387 6.636 -19.806 1.00 85.56 97 LYS A CA 1
ATOM 744 C C . LYS A 1 97 ? -3.120 5.481 -19.120 1.00 85.56 97 LYS A C 1
ATOM 746 O O . LYS A 1 97 ? -3.081 5.373 -17.898 1.00 85.56 97 LYS A O 1
ATOM 751 N N . ASP A 1 98 ? -3.716 4.596 -19.908 1.00 80.06 98 ASP A N 1
ATOM 752 C CA . ASP A 1 98 ? -4.472 3.448 -19.407 1.00 80.06 98 ASP A CA 1
ATOM 753 C C . ASP A 1 98 ? -3.659 2.146 -19.429 1.00 80.06 98 ASP A C 1
ATOM 755 O O . ASP A 1 98 ? -4.201 1.070 -19.170 1.00 80.06 98 ASP A O 1
ATOM 759 N N . HIS A 1 99 ? -2.353 2.216 -19.713 1.00 84.56 99 HIS A N 1
ATOM 760 C CA . HIS A 1 99 ? -1.497 1.035 -19.722 1.00 84.56 99 HIS A CA 1
ATOM 761 C C . HIS A 1 99 ? -1.387 0.434 -18.304 1.00 84.56 99 HIS A C 1
ATOM 763 O O . HIS A 1 99 ? -1.076 1.162 -17.360 1.00 84.56 99 HIS A O 1
ATOM 769 N N . PRO A 1 100 ? -1.571 -0.884 -18.110 1.00 83.88 100 PRO A N 1
ATOM 770 C CA . PRO A 1 100 ? -1.570 -1.478 -16.773 1.00 83.88 100 PRO A CA 1
ATOM 771 C C . PRO A 1 100 ? -0.229 -1.422 -16.031 1.00 83.88 100 PRO A C 1
ATOM 773 O O . PRO A 1 100 ? -0.201 -1.511 -14.809 1.00 83.88 100 PRO A O 1
ATOM 776 N N . ASP A 1 101 ? 0.884 -1.268 -16.752 1.00 85.56 101 ASP A N 1
ATOM 777 C CA . ASP A 1 101 ? 2.199 -1.012 -16.143 1.00 85.56 101 ASP A CA 1
ATOM 778 C C . ASP A 1 101 ? 2.453 0.463 -15.813 1.00 85.56 101 ASP A C 1
ATOM 780 O O . ASP A 1 101 ? 3.497 0.791 -15.249 1.00 85.56 101 ASP A O 1
ATOM 784 N N . ARG A 1 102 ? 1.530 1.377 -16.138 1.00 90.31 102 ARG A N 1
ATOM 785 C CA . ARG A 1 102 ? 1.750 2.808 -15.918 1.00 90.31 102 ARG A CA 1
ATOM 786 C C . ARG A 1 102 ? 1.991 3.121 -14.447 1.00 90.31 102 ARG A C 1
ATOM 788 O O . ARG A 1 102 ? 2.926 3.856 -14.147 1.00 90.31 102 ARG A O 1
ATOM 795 N N . ALA A 1 103 ? 1.227 2.521 -13.527 1.00 92.44 103 ALA A N 1
ATOM 796 C CA . ALA A 1 103 ? 1.457 2.734 -12.099 1.00 92.44 103 ALA A CA 1
ATOM 797 C C . ALA A 1 103 ? 2.867 2.317 -11.667 1.00 92.44 103 ALA A C 1
ATOM 799 O O . ALA A 1 103 ? 3.516 3.035 -10.911 1.00 92.44 103 ALA A O 1
ATOM 800 N N . ARG A 1 104 ? 3.366 1.198 -12.196 1.00 91.19 104 ARG A N 1
ATOM 801 C CA . ARG A 1 104 ? 4.714 0.691 -11.925 1.00 91.19 104 ARG A CA 1
ATOM 802 C C . ARG A 1 104 ? 5.796 1.622 -12.484 1.00 91.19 104 ARG A C 1
ATOM 804 O O . ARG A 1 104 ? 6.791 1.879 -11.805 1.00 91.19 104 ARG A O 1
ATOM 811 N N . MET A 1 105 ? 5.593 2.164 -13.686 1.00 93.31 105 MET A N 1
ATOM 812 C CA . MET A 1 105 ? 6.502 3.140 -14.305 1.00 93.31 105 MET A CA 1
ATOM 813 C C . MET A 1 105 ? 6.551 4.456 -13.521 1.00 93.31 105 MET A C 1
ATOM 815 O O . MET A 1 105 ? 7.635 4.901 -13.149 1.00 93.31 105 MET A O 1
ATOM 819 N N . CYS A 1 106 ? 5.387 5.024 -13.193 1.00 96.12 106 CYS A N 1
ATOM 820 C CA . CYS A 1 106 ? 5.266 6.218 -12.357 1.00 96.12 106 CYS A CA 1
ATOM 821 C C . CYS A 1 106 ? 5.915 6.020 -10.978 1.00 96.12 106 CYS A C 1
ATOM 823 O O . CYS A 1 106 ? 6.688 6.867 -10.541 1.00 96.12 106 CYS A O 1
ATOM 825 N N . ALA A 1 107 ? 5.647 4.894 -10.305 1.00 94.62 107 ALA A N 1
ATOM 826 C CA . ALA A 1 107 ? 6.225 4.600 -8.994 1.00 94.62 107 ALA A CA 1
ATOM 827 C C . ALA A 1 107 ? 7.755 4.473 -9.049 1.00 94.62 107 ALA A C 1
ATOM 829 O O . ALA A 1 107 ? 8.444 4.954 -8.154 1.00 94.62 107 ALA A O 1
ATOM 830 N N . SER A 1 108 ? 8.293 3.879 -10.116 1.00 94.62 108 SER A N 1
ATOM 831 C CA . SER A 1 108 ? 9.743 3.739 -10.286 1.00 94.62 108 SER A CA 1
ATOM 832 C C . SER A 1 108 ? 10.435 5.081 -10.526 1.00 94.62 108 SER A C 1
ATOM 834 O O . SER A 1 108 ? 11.480 5.336 -9.935 1.00 94.62 108 SER A O 1
ATOM 836 N N . LEU A 1 109 ? 9.849 5.954 -11.353 1.00 97.19 109 LEU A N 1
ATOM 837 C CA . LEU A 1 109 ? 10.365 7.311 -11.554 1.00 97.19 109 LEU A CA 1
ATOM 838 C C . LEU A 1 109 ? 10.253 8.145 -10.267 1.00 97.19 109 LEU A C 1
ATOM 840 O O . LEU A 1 109 ? 11.204 8.820 -9.884 1.00 97.19 109 LEU A O 1
ATOM 844 N N . GLY A 1 110 ? 9.127 8.044 -9.553 1.00 96.62 110 GLY A N 1
ATOM 845 C CA . GLY A 1 110 ? 8.954 8.683 -8.247 1.00 96.62 110 GLY A CA 1
ATOM 846 C C . GLY A 1 110 ? 9.984 8.211 -7.213 1.00 96.62 110 GLY A C 1
ATOM 847 O O . GLY A 1 110 ? 10.453 9.014 -6.407 1.00 96.62 110 GLY A O 1
ATOM 848 N N . GLY A 1 111 ? 10.381 6.936 -7.265 1.00 94.88 111 GLY A N 1
ATOM 849 C CA . GLY A 1 111 ? 11.453 6.368 -6.445 1.00 94.88 111 GLY A CA 1
ATOM 850 C C . GLY A 1 111 ? 12.818 6.987 -6.738 1.00 94.88 111 GLY A C 1
ATOM 851 O O . GLY A 1 111 ? 13.503 7.410 -5.811 1.00 94.88 111 GLY A O 1
ATOM 852 N N . ASP A 1 112 ? 13.191 7.123 -8.010 1.00 96.25 112 ASP A N 1
ATOM 853 C CA . ASP A 1 112 ? 14.452 7.779 -8.380 1.00 96.25 112 ASP A CA 1
ATOM 854 C C . ASP A 1 112 ? 14.490 9.254 -7.989 1.00 96.25 112 ASP A C 1
ATOM 856 O O . ASP A 1 112 ? 15.507 9.745 -7.501 1.00 96.25 112 ASP A O 1
ATOM 860 N N . LEU A 1 113 ? 13.387 9.975 -8.195 1.00 96.44 113 LEU A N 1
ATOM 861 C CA . LEU A 1 113 ? 13.283 11.375 -7.793 1.00 96.44 113 LEU A CA 1
ATOM 862 C C . LEU A 1 113 ? 13.395 11.511 -6.274 1.00 96.44 113 LEU A C 1
ATOM 864 O O . LEU A 1 113 ? 14.082 12.404 -5.783 1.00 96.44 113 LEU A O 1
ATOM 868 N N . GLN A 1 114 ? 12.810 10.581 -5.517 1.00 94.44 114 GLN A N 1
ATOM 869 C CA . GLN A 1 114 ? 13.007 10.511 -4.073 1.00 94.44 114 GLN A CA 1
ATOM 870 C C . GLN A 1 114 ? 14.479 10.257 -3.713 1.00 94.44 114 GLN A C 1
ATOM 872 O O . GLN A 1 114 ? 15.012 10.941 -2.840 1.00 94.44 114 GLN A O 1
ATOM 877 N N . LEU A 1 115 ? 15.158 9.320 -4.383 1.00 93.69 115 LEU A N 1
ATOM 878 C CA . LEU A 1 115 ? 16.591 9.081 -4.177 1.00 93.69 115 LEU A CA 1
ATOM 879 C C . LEU A 1 115 ? 17.414 10.340 -4.480 1.00 93.69 115 LEU A C 1
ATOM 881 O O . LEU A 1 115 ? 18.307 10.696 -3.708 1.00 93.69 115 LEU A O 1
ATOM 885 N N . ARG A 1 116 ? 17.088 11.061 -5.557 1.00 94.44 116 ARG A N 1
ATOM 886 C CA . ARG A 1 116 ? 17.792 12.288 -5.945 1.00 94.44 116 ARG A CA 1
ATOM 887 C C . ARG A 1 116 ? 17.537 13.411 -4.948 1.00 94.44 116 ARG A C 1
ATOM 889 O O . ARG A 1 116 ? 18.482 14.090 -4.554 1.00 94.44 116 ARG A O 1
ATOM 896 N N . HIS A 1 117 ? 16.304 13.546 -4.462 1.00 93.19 117 HIS A N 1
ATOM 897 C CA . HIS A 1 117 ? 15.960 14.450 -3.368 1.00 93.19 117 HIS A CA 1
ATOM 898 C C . HIS A 1 117 ? 16.786 14.160 -2.110 1.00 93.19 117 HIS A C 1
ATOM 900 O O . HIS A 1 117 ? 17.307 15.090 -1.505 1.00 93.19 117 HIS A O 1
ATOM 906 N N . LEU A 1 118 ? 16.951 12.893 -1.725 1.00 91.81 118 LEU A N 1
ATOM 907 C CA . LEU A 1 118 ? 17.727 12.536 -0.533 1.00 91.81 118 LEU A CA 1
ATOM 908 C C . LEU A 1 118 ? 19.216 12.892 -0.660 1.00 91.81 118 LEU A C 1
ATOM 910 O O . LEU A 1 118 ? 19.836 13.222 0.345 1.00 91.81 118 LEU A O 1
ATOM 914 N N . ASN A 1 119 ? 19.773 12.857 -1.873 1.00 91.94 119 ASN A N 1
ATOM 915 C CA . ASN A 1 119 ? 21.189 13.152 -2.117 1.00 91.94 119 ASN A CA 1
ATOM 916 C C . ASN A 1 119 ? 21.469 14.638 -2.392 1.00 91.94 119 ASN A C 1
ATOM 918 O O . ASN A 1 119 ? 22.541 15.128 -2.053 1.00 91.94 119 ASN A O 1
ATOM 922 N N . LEU A 1 120 ? 20.530 15.352 -3.021 1.00 92.81 120 LEU A N 1
ATOM 923 C CA . LEU A 1 120 ? 20.717 16.736 -3.484 1.00 92.81 120 LEU A CA 1
ATOM 924 C C . LEU A 1 120 ? 19.785 17.751 -2.802 1.00 92.81 120 LEU A C 1
ATOM 926 O O . LEU A 1 120 ? 19.824 18.933 -3.128 1.00 92.81 120 LEU A O 1
ATOM 930 N N . HIS A 1 121 ? 18.909 17.305 -1.899 1.00 90.56 121 HIS A N 1
ATOM 931 C CA . HIS A 1 121 ? 17.892 18.117 -1.216 1.00 90.56 121 HIS A CA 1
ATOM 932 C C . HIS A 1 121 ? 16.943 18.884 -2.161 1.00 90.56 121 HIS A C 1
ATOM 934 O O . HIS A 1 121 ? 16.403 19.935 -1.816 1.00 90.56 121 HIS A O 1
ATOM 940 N N . SER A 1 122 ? 16.686 18.339 -3.356 1.00 91.31 122 SER A N 1
ATOM 941 C CA . SER A 1 122 ? 15.806 18.946 -4.366 1.00 91.31 122 SER A CA 1
ATOM 942 C C . SER A 1 122 ? 14.330 18.844 -3.968 1.00 91.31 122 SER A C 1
ATOM 944 O O . SER A 1 122 ? 13.711 17.788 -4.091 1.00 91.31 122 SER A O 1
ATOM 946 N N . VAL A 1 123 ? 13.730 19.933 -3.483 1.00 89.06 123 VAL A N 1
ATOM 947 C CA . VAL A 1 123 ? 12.291 19.971 -3.139 1.00 89.06 123 VAL A CA 1
ATOM 948 C C . VAL A 1 123 ? 11.403 19.778 -4.378 1.00 89.06 123 VAL A C 1
ATOM 950 O O . VAL A 1 123 ? 10.306 19.229 -4.272 1.00 89.06 123 VAL A O 1
ATOM 953 N N . GLY A 1 124 ? 11.885 20.182 -5.560 1.00 92.19 124 GLY A N 1
ATOM 954 C CA . GLY A 1 124 ? 11.202 19.934 -6.832 1.00 92.19 124 GLY A CA 1
ATOM 955 C C . G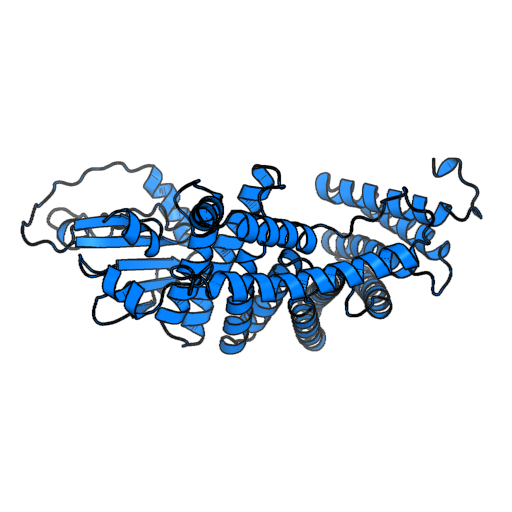LY A 1 124 ? 11.001 18.441 -7.091 1.00 92.19 124 GLY A C 1
ATOM 956 O O . GLY A 1 124 ? 9.881 18.020 -7.367 1.00 92.19 124 GLY A O 1
ATOM 957 N N . ASP A 1 125 ? 12.047 17.638 -6.881 1.00 93.12 125 ASP A N 1
ATOM 958 C CA . ASP A 1 125 ? 11.986 16.183 -7.065 1.00 93.12 125 ASP A CA 1
ATOM 959 C C . ASP A 1 125 ? 11.035 15.512 -6.073 1.00 93.12 125 ASP A C 1
ATOM 961 O O . ASP A 1 125 ? 10.316 14.582 -6.432 1.00 93.12 125 ASP A O 1
ATOM 965 N N . LEU A 1 126 ? 10.991 15.999 -4.829 1.00 90.75 126 LEU A N 1
ATOM 966 C CA . LEU A 1 126 ? 10.053 15.497 -3.826 1.00 90.75 126 LEU A CA 1
ATOM 967 C C . LEU A 1 126 ? 8.599 15.726 -4.264 1.00 90.75 126 LEU A C 1
ATOM 969 O O . LEU A 1 126 ? 7.775 14.812 -4.190 1.00 90.75 126 LEU A O 1
ATOM 973 N N . ASN A 1 127 ? 8.283 16.939 -4.723 1.00 93.38 127 ASN A N 1
ATOM 974 C CA . ASN A 1 127 ? 6.936 17.284 -5.172 1.00 93.38 127 ASN A CA 1
ATOM 975 C C . ASN A 1 127 ? 6.541 16.501 -6.427 1.00 93.38 127 ASN A C 1
ATOM 977 O O . ASN A 1 127 ? 5.436 15.960 -6.475 1.00 93.38 127 ASN A O 1
ATOM 981 N N . GLU A 1 128 ? 7.447 16.388 -7.398 1.00 95.50 128 GLU A N 1
ATOM 982 C CA . GLU A 1 128 ? 7.211 15.613 -8.616 1.00 95.50 128 GLU A CA 1
ATOM 983 C C . GLU A 1 128 ? 7.042 14.119 -8.307 1.00 95.50 128 GLU A C 1
ATOM 985 O O . GLU A 1 128 ? 6.101 13.482 -8.779 1.00 95.50 128 GLU A O 1
ATOM 990 N N . GLY A 1 129 ? 7.859 13.568 -7.405 1.00 95.31 129 GLY A N 1
ATOM 991 C CA . GLY A 1 129 ? 7.705 12.200 -6.915 1.00 95.31 129 GLY A CA 1
ATOM 992 C C . GLY A 1 129 ? 6.327 11.950 -6.291 1.00 95.31 129 GLY A C 1
ATOM 993 O O . GLY A 1 129 ? 5.678 10.950 -6.602 1.00 95.31 129 GLY A O 1
ATOM 994 N N . ILE A 1 130 ? 5.820 12.875 -5.465 1.00 94.06 130 ILE A N 1
ATOM 995 C CA . ILE A 1 130 ? 4.461 12.785 -4.895 1.00 94.06 130 ILE A CA 1
ATOM 996 C C . ILE A 1 130 ? 3.391 12.798 -5.997 1.00 94.06 130 ILE A C 1
ATOM 998 O O . ILE A 1 130 ? 2.415 12.046 -5.901 1.00 94.06 130 ILE A O 1
ATOM 1002 N N . LEU A 1 131 ? 3.541 13.636 -7.028 1.00 95.56 131 LEU A N 1
ATOM 1003 C CA . LEU A 1 131 ? 2.602 13.694 -8.153 1.00 95.56 131 LEU A CA 1
ATOM 1004 C C . LEU A 1 131 ? 2.581 12.376 -8.933 1.00 95.56 131 LEU A C 1
ATOM 1006 O O . LEU A 1 131 ? 1.498 11.838 -9.174 1.00 95.56 131 LEU A O 1
ATOM 1010 N N . LEU A 1 132 ? 3.748 11.805 -9.224 1.00 96.56 132 LEU A N 1
ATOM 1011 C CA . LEU A 1 132 ? 3.870 10.519 -9.911 1.00 96.56 132 LEU A CA 1
ATOM 1012 C C . LEU A 1 132 ? 3.271 9.367 -9.100 1.00 96.56 132 LEU A C 1
ATOM 1014 O O . LEU A 1 132 ? 2.522 8.554 -9.641 1.00 96.56 132 LEU A O 1
ATOM 1018 N N . TYR A 1 133 ? 3.517 9.308 -7.789 1.00 96.25 133 TYR A N 1
ATOM 1019 C CA . TYR A 1 133 ? 2.884 8.296 -6.941 1.00 96.25 133 TYR A CA 1
ATOM 1020 C C . TYR A 1 133 ? 1.356 8.459 -6.879 1.00 96.25 133 TYR A C 1
ATOM 1022 O O . TYR A 1 133 ? 0.626 7.465 -6.869 1.00 96.25 133 TYR A O 1
ATOM 1030 N N . ARG A 1 134 ? 0.840 9.697 -6.886 1.00 94.56 134 ARG A N 1
ATOM 1031 C CA . ARG A 1 134 ? -0.608 9.960 -6.969 1.00 94.56 134 ARG A CA 1
ATOM 1032 C C . ARG A 1 134 ? -1.194 9.520 -8.305 1.00 94.56 134 ARG A C 1
ATOM 1034 O O . ARG A 1 134 ? -2.296 8.972 -8.322 1.00 94.56 134 ARG A O 1
ATOM 1041 N N . GLU A 1 135 ? -0.486 9.751 -9.405 1.00 94.25 135 GLU A N 1
ATOM 1042 C CA . GLU A 1 135 ? -0.884 9.267 -10.726 1.00 94.25 135 GLU A CA 1
ATOM 1043 C C . GLU A 1 135 ? -0.931 7.735 -10.756 1.00 94.25 135 GLU A C 1
ATOM 1045 O O . GLU A 1 135 ? -1.944 7.158 -11.155 1.00 94.25 135 GLU A O 1
ATOM 1050 N N . ALA A 1 136 ? 0.110 7.079 -10.241 1.00 94.19 136 ALA A N 1
ATOM 1051 C CA . ALA A 1 136 ? 0.185 5.627 -10.149 1.00 94.19 136 ALA A CA 1
ATOM 1052 C C . ALA A 1 136 ? -0.983 5.033 -9.353 1.00 94.19 136 ALA A C 1
ATOM 1054 O O . ALA A 1 136 ? -1.673 4.132 -9.827 1.00 94.19 136 ALA A O 1
ATOM 1055 N N . TYR A 1 137 ? -1.259 5.585 -8.172 1.00 92.25 137 TYR A N 1
ATOM 1056 C CA . TYR A 1 137 ? -2.390 5.185 -7.335 1.00 92.25 137 TYR A CA 1
ATOM 1057 C C . TYR A 1 137 ? -3.749 5.342 -8.060 1.00 92.25 137 TYR A C 1
ATOM 1059 O O . TYR A 1 137 ? -4.639 4.488 -7.933 1.00 92.25 137 TYR A O 1
ATOM 1067 N N . ARG A 1 138 ? -3.914 6.396 -8.871 1.00 91.50 138 ARG A N 1
ATOM 1068 C CA . ARG A 1 138 ? -5.154 6.694 -9.612 1.00 91.50 138 ARG A CA 1
ATOM 1069 C C . ARG A 1 138 ? -5.324 5.903 -10.910 1.00 91.50 138 ARG A C 1
ATOM 1071 O O . ARG A 1 138 ? -6.435 5.878 -11.439 1.00 91.50 138 ARG A O 1
ATOM 1078 N N . CYS A 1 139 ? -4.284 5.241 -11.415 1.00 90.88 139 CYS A N 1
ATOM 1079 C CA . CYS A 1 139 ? -4.359 4.457 -12.646 1.00 90.88 139 CYS A CA 1
ATOM 1080 C C . CYS A 1 139 ? -5.214 3.194 -12.439 1.00 90.88 139 CYS A C 1
ATOM 1082 O O . CYS A 1 139 ? -4.730 2.161 -11.984 1.00 90.88 139 CYS A O 1
ATOM 1084 N N . ARG A 1 140 ? -6.514 3.276 -12.751 1.00 88.56 140 ARG A N 1
ATOM 1085 C CA . ARG A 1 140 ? -7.502 2.226 -12.436 1.00 88.56 140 ARG A CA 1
ATOM 1086 C C . ARG A 1 140 ? -7.232 0.893 -13.128 1.00 88.56 140 ARG A C 1
ATOM 1088 O O . ARG A 1 140 ? -7.561 -0.136 -12.549 1.00 88.56 140 ARG A O 1
ATOM 1095 N N . THR A 1 141 ? -6.637 0.924 -14.316 1.00 86.81 141 THR A N 1
ATOM 1096 C CA . THR A 1 141 ? -6.252 -0.263 -15.086 1.00 86.81 141 THR A CA 1
ATOM 1097 C C . THR A 1 141 ? -4.974 -0.909 -14.566 1.00 86.81 141 THR A C 1
ATOM 1099 O O . THR A 1 141 ? -4.665 -2.020 -14.965 1.00 86.81 141 THR A O 1
ATOM 1102 N N . SER A 1 142 ? -4.213 -0.272 -13.676 1.00 89.38 142 SER A N 1
ATOM 1103 C CA . SER A 1 142 ? -3.057 -0.927 -13.064 1.00 89.38 142 SER A CA 1
ATOM 1104 C C . SER A 1 142 ? -3.493 -1.918 -11.974 1.00 89.38 142 SER A C 1
ATOM 1106 O O . SER A 1 142 ? -4.460 -1.639 -11.253 1.00 89.38 142 SER A O 1
ATOM 1108 N N . PRO A 1 143 ? -2.777 -3.045 -11.794 1.00 87.12 143 PRO A N 1
ATOM 1109 C CA . PRO A 1 143 ? -3.024 -3.979 -10.700 1.00 87.12 143 PRO A CA 1
ATOM 1110 C C . PRO A 1 143 ? -3.118 -3.278 -9.329 1.00 87.12 143 PRO A C 1
ATOM 1112 O O . PRO A 1 143 ? -2.293 -2.402 -9.035 1.00 87.12 143 PRO A O 1
ATOM 1115 N N . PRO A 1 144 ? -4.082 -3.652 -8.459 1.00 88.56 144 PRO A N 1
ATOM 1116 C CA . PRO A 1 144 ? -4.293 -3.014 -7.159 1.00 88.56 144 PRO A CA 1
ATOM 1117 C C . PRO A 1 144 ? -3.035 -2.964 -6.288 1.00 88.56 144 PRO A C 1
ATOM 1119 O O . PRO A 1 144 ? -2.825 -1.972 -5.595 1.00 88.56 144 PRO A O 1
ATOM 1122 N N . ARG A 1 145 ? -2.165 -3.978 -6.378 1.00 84.19 145 ARG A N 1
ATOM 1123 C CA . ARG A 1 145 ? -0.898 -4.038 -5.633 1.00 84.19 145 ARG A CA 1
ATOM 1124 C C . ARG A 1 145 ? 0.024 -2.857 -5.939 1.00 84.19 145 ARG A C 1
ATOM 1126 O O . ARG A 1 145 ? 0.416 -2.148 -5.017 1.00 84.19 145 ARG A O 1
ATOM 1133 N N . TYR A 1 146 ? 0.283 -2.569 -7.217 1.00 87.19 146 TYR A N 1
ATOM 1134 C CA . TYR A 1 146 ? 1.120 -1.425 -7.609 1.00 87.19 146 TYR A CA 1
ATOM 1135 C C . TYR A 1 146 ? 0.495 -0.087 -7.210 1.00 87.19 146 TYR A C 1
ATOM 1137 O O . TYR A 1 146 ? 1.192 0.847 -6.816 1.00 87.19 146 TYR A O 1
ATOM 1145 N N . ARG A 1 147 ? -0.836 0.008 -7.273 1.00 91.88 147 ARG A N 1
ATOM 1146 C CA . ARG A 1 147 ? -1.564 1.217 -6.867 1.00 91.88 147 ARG A CA 1
ATOM 1147 C C . ARG A 1 147 ? -1.466 1.460 -5.363 1.00 91.88 147 ARG A C 1
ATOM 1149 O O . ARG A 1 147 ? -1.313 2.603 -4.944 1.00 91.88 147 ARG A O 1
ATOM 1156 N N . MET A 1 148 ? -1.547 0.401 -4.562 1.00 90.56 148 MET A N 1
ATOM 1157 C CA . MET A 1 148 ? -1.417 0.473 -3.107 1.00 90.56 148 MET A CA 1
ATOM 1158 C C . MET A 1 148 ? 0.011 0.780 -2.669 1.00 90.56 148 MET A C 1
ATOM 1160 O O . MET A 1 148 ? 0.200 1.597 -1.772 1.00 90.56 148 MET A O 1
ATOM 1164 N N . GLU A 1 149 ? 1.009 0.188 -3.324 1.00 88.88 149 GLU A N 1
ATOM 1165 C CA . GLU A 1 149 ? 2.415 0.521 -3.090 1.00 88.88 149 GLU A CA 1
ATOM 1166 C C . GLU A 1 149 ? 2.672 2.010 -3.363 1.00 88.88 149 GLU A C 1
ATOM 1168 O O . GLU A 1 149 ? 3.209 2.721 -2.510 1.00 88.88 149 GLU A O 1
ATOM 1173 N N . ALA A 1 150 ? 2.207 2.516 -4.509 1.00 93.88 150 ALA A N 1
ATOM 1174 C CA . ALA A 1 150 ? 2.324 3.929 -4.844 1.00 93.88 150 ALA A CA 1
ATOM 1175 C C . ALA A 1 150 ? 1.580 4.834 -3.848 1.00 93.88 150 ALA A C 1
ATOM 1177 O O . ALA A 1 150 ? 2.119 5.854 -3.418 1.00 93.88 150 ALA A O 1
ATOM 1178 N N . ALA A 1 151 ? 0.371 4.450 -3.427 1.00 95.00 151 ALA A N 1
ATOM 1179 C CA . ALA A 1 151 ? -0.383 5.177 -2.411 1.00 95.00 151 ALA A CA 1
ATOM 1180 C C . ALA A 1 151 ? 0.380 5.245 -1.079 1.00 95.00 151 ALA A C 1
ATOM 1182 O O . ALA A 1 151 ? 0.481 6.316 -0.480 1.00 95.00 151 ALA A O 1
ATOM 1183 N N . HIS A 1 152 ? 0.983 4.135 -0.646 1.00 92.81 152 HIS A N 1
ATOM 1184 C CA . HIS A 1 152 ? 1.804 4.086 0.560 1.00 92.81 152 HIS A CA 1
ATOM 1185 C C . HIS A 1 152 ? 3.024 5.014 0.457 1.00 92.81 152 HIS A C 1
ATOM 1187 O O . HIS A 1 152 ? 3.277 5.792 1.378 1.00 92.81 152 HIS A O 1
ATOM 1193 N N . LYS A 1 153 ? 3.739 5.008 -0.677 1.00 93.75 153 LYS A N 1
ATOM 1194 C CA . LYS A 1 153 ? 4.878 5.912 -0.921 1.00 93.75 153 LYS A CA 1
ATOM 1195 C C . LYS A 1 153 ? 4.456 7.385 -0.924 1.00 93.75 153 LYS A C 1
ATOM 1197 O O . LYS A 1 153 ? 5.069 8.187 -0.221 1.00 93.75 153 LYS A O 1
ATOM 1202 N N . ALA A 1 154 ? 3.379 7.743 -1.633 1.00 95.62 154 ALA A N 1
ATOM 1203 C CA . ALA A 1 154 ? 2.828 9.102 -1.618 1.00 95.62 154 ALA A CA 1
ATOM 1204 C C . ALA A 1 154 ? 2.456 9.545 -0.199 1.00 95.62 154 ALA A C 1
ATOM 1206 O O . ALA A 1 154 ? 2.801 10.648 0.227 1.00 95.62 154 ALA A O 1
ATOM 1207 N N . ALA A 1 155 ? 1.749 8.688 0.537 1.00 95.56 155 ALA A N 1
ATOM 1208 C CA . ALA A 1 155 ? 1.306 8.983 1.886 1.00 95.56 155 ALA A CA 1
ATOM 1209 C C . ALA A 1 155 ? 2.472 9.148 2.862 1.00 95.56 155 ALA A C 1
ATOM 1211 O O . ALA A 1 155 ? 2.420 10.052 3.697 1.00 95.56 155 ALA A O 1
ATOM 1212 N N . PHE A 1 156 ? 3.517 8.327 2.743 1.00 93.19 156 PHE A N 1
ATOM 1213 C CA . PHE A 1 156 ? 4.732 8.450 3.544 1.00 93.19 156 PHE A CA 1
ATOM 1214 C C . PHE A 1 156 ? 5.405 9.807 3.322 1.00 93.19 156 PHE A C 1
ATOM 1216 O O . PHE A 1 156 ? 5.664 10.523 4.284 1.00 93.19 156 PHE A O 1
ATOM 1223 N N . LEU A 1 157 ? 5.600 10.214 2.063 1.00 92.31 157 LEU A N 1
ATOM 1224 C CA . LEU A 1 157 ? 6.195 11.515 1.746 1.00 92.31 157 LEU A CA 1
ATOM 1225 C C . LEU A 1 157 ? 5.342 12.679 2.270 1.00 92.31 157 LEU A C 1
ATOM 1227 O O . LEU A 1 157 ? 5.862 13.589 2.909 1.00 92.31 157 LEU A O 1
ATOM 1231 N N . LEU A 1 158 ? 4.020 12.622 2.079 1.00 94.25 158 LEU A N 1
ATOM 1232 C CA . LEU A 1 158 ? 3.093 13.628 2.612 1.00 94.25 158 LEU A CA 1
ATOM 1233 C C . LEU A 1 158 ? 3.130 13.695 4.142 1.00 94.25 158 LEU A C 1
ATOM 1235 O O . LEU A 1 158 ? 3.089 14.788 4.703 1.00 94.25 158 LEU A O 1
ATOM 1239 N N . TYR A 1 159 ? 3.221 12.544 4.811 1.00 94.62 159 TYR A N 1
ATOM 1240 C CA . TYR A 1 159 ? 3.353 12.466 6.262 1.00 94.62 159 TYR A CA 1
ATOM 1241 C C . TYR A 1 159 ? 4.648 13.135 6.731 1.00 94.62 159 TYR A C 1
ATOM 1243 O O . TYR A 1 159 ? 4.605 13.985 7.618 1.00 94.62 159 TYR A O 1
ATOM 1251 N N . SER A 1 160 ? 5.781 12.818 6.097 1.00 91.19 160 SER A N 1
ATOM 1252 C CA . SER A 1 160 ? 7.079 13.432 6.398 1.00 91.19 160 SER A CA 1
ATOM 1253 C C . SER A 1 160 ? 7.095 14.944 6.154 1.00 91.19 160 SER A C 1
ATOM 1255 O O . SER A 1 160 ? 7.797 15.662 6.856 1.00 91.19 160 SER A O 1
ATOM 1257 N N . SER A 1 161 ? 6.291 15.448 5.213 1.00 90.50 161 SER A N 1
ATOM 1258 C CA . SER A 1 161 ? 6.095 16.887 4.984 1.00 90.50 161 SER A CA 1
ATOM 1259 C C . SER A 1 161 ? 5.048 17.540 5.906 1.00 90.50 161 SER A C 1
ATOM 1261 O O . SER A 1 161 ? 4.667 18.684 5.672 1.00 90.50 161 SER A O 1
ATOM 1263 N N . GLY A 1 162 ? 4.524 16.833 6.915 1.00 92.94 162 GLY A N 1
ATOM 1264 C CA . GLY A 1 162 ? 3.519 17.353 7.854 1.00 92.94 162 GLY A CA 1
ATOM 1265 C C . GLY A 1 162 ? 2.087 17.437 7.302 1.00 92.94 162 GLY A C 1
ATOM 1266 O O . GLY A 1 162 ? 1.179 17.910 7.985 1.00 92.94 162 GLY A O 1
ATOM 1267 N N . ARG A 1 163 ? 1.835 16.950 6.080 1.00 95.25 163 ARG A N 1
ATOM 1268 C CA . ARG A 1 163 ? 0.521 16.968 5.408 1.00 95.25 163 ARG A CA 1
ATOM 1269 C C . ARG A 1 163 ? -0.319 15.753 5.816 1.00 95.25 163 ARG A C 1
ATOM 1271 O O . ARG A 1 163 ? -0.753 14.957 4.979 1.00 95.25 163 ARG A O 1
ATOM 1278 N N . PHE A 1 164 ? -0.557 15.606 7.121 1.00 96.00 164 PHE A N 1
ATOM 1279 C CA . PHE A 1 164 ? -1.205 14.425 7.714 1.00 96.00 164 PHE A CA 1
ATOM 1280 C C . PHE A 1 164 ? -2.612 14.169 7.171 1.00 96.00 164 PHE A C 1
ATOM 1282 O O . PHE A 1 164 ? -2.978 13.022 6.922 1.00 96.00 164 PHE A O 1
ATOM 1289 N N . HIS A 1 165 ? -3.388 15.232 6.942 1.00 96.56 165 HIS A N 1
ATOM 1290 C CA . HIS A 1 165 ? -4.749 15.115 6.430 1.00 96.56 165 HIS A CA 1
ATOM 1291 C C . HIS A 1 165 ? -4.762 14.446 5.050 1.00 96.56 165 HIS A C 1
ATOM 1293 O O . HIS A 1 165 ? -5.391 13.405 4.888 1.00 96.56 165 HIS A O 1
ATOM 1299 N N . GLU A 1 166 ? -3.991 14.958 4.087 1.00 95.69 166 GLU A N 1
ATOM 1300 C CA . GLU A 1 166 ? -3.887 14.367 2.745 1.00 95.69 166 GLU A CA 1
ATOM 1301 C C . GLU A 1 166 ? -3.307 12.948 2.767 1.00 95.69 166 GLU A C 1
ATOM 1303 O O . GLU A 1 166 ? -3.811 12.074 2.064 1.00 95.69 166 GLU A O 1
ATOM 1308 N N . SER A 1 167 ? -2.289 12.708 3.601 1.00 96.81 167 SER A N 1
ATOM 1309 C CA . SER A 1 167 ? -1.717 11.372 3.802 1.00 96.81 167 SER A CA 1
ATOM 1310 C C . SER A 1 167 ? -2.781 10.368 4.271 1.00 96.81 167 SER A C 1
ATOM 1312 O O . SER A 1 167 ? -2.880 9.267 3.729 1.00 96.81 167 SER A O 1
ATOM 1314 N N . SER A 1 168 ? -3.651 10.773 5.205 1.00 97.12 168 SER A N 1
ATOM 1315 C CA . SER A 1 168 ? -4.703 9.902 5.739 1.00 97.12 168 SER A CA 1
ATOM 1316 C C . SER A 1 168 ? -5.743 9.478 4.696 1.00 97.12 168 SER A C 1
ATOM 1318 O O . SER A 1 168 ? -6.191 8.337 4.738 1.00 97.12 168 SER A O 1
ATOM 1320 N N . PHE A 1 169 ? -6.120 10.354 3.753 1.00 96.12 169 PHE A N 1
ATOM 1321 C CA . PHE A 1 169 ? -7.070 9.999 2.689 1.00 96.12 169 PHE A CA 1
ATOM 1322 C C . PHE A 1 169 ? -6.459 9.007 1.705 1.00 96.12 169 PHE A C 1
ATOM 1324 O O . PHE A 1 169 ? -7.097 8.019 1.366 1.00 96.12 169 PHE A O 1
ATOM 1331 N N . ILE A 1 170 ? -5.204 9.222 1.302 1.00 95.88 170 ILE A N 1
ATOM 1332 C CA . ILE A 1 170 ? -4.517 8.304 0.384 1.00 95.88 170 ILE A CA 1
ATOM 1333 C C . ILE A 1 170 ? -4.341 6.920 1.022 1.00 95.88 170 ILE A C 1
ATOM 1335 O O . ILE A 1 170 ? -4.512 5.906 0.348 1.00 95.88 170 ILE A O 1
ATOM 1339 N N . LEU A 1 171 ? -4.026 6.858 2.320 1.00 95.75 171 LEU A N 1
ATOM 1340 C CA . LEU A 1 171 ? -3.927 5.584 3.034 1.00 95.75 171 LEU A CA 1
ATOM 1341 C C . LEU A 1 171 ? -5.283 4.897 3.200 1.00 95.75 171 LEU A C 1
ATOM 1343 O O . LEU A 1 171 ? -5.350 3.681 3.051 1.00 95.75 171 LEU A O 1
ATOM 1347 N N . GLU A 1 172 ? -6.353 5.641 3.488 1.00 94.81 172 GLU A N 1
ATOM 1348 C CA . GLU A 1 172 ? -7.710 5.080 3.519 1.00 94.81 172 GLU A CA 1
ATOM 1349 C C . GLU A 1 172 ? -8.087 4.474 2.167 1.00 94.81 172 GLU A C 1
ATOM 1351 O O . GLU A 1 172 ? -8.480 3.310 2.116 1.00 94.81 172 GLU A O 1
ATOM 1356 N N . ASP A 1 173 ? -7.862 5.208 1.078 1.00 92.88 173 ASP A N 1
ATOM 1357 C CA . ASP A 1 173 ? -8.111 4.707 -0.268 1.00 92.88 173 ASP A CA 1
ATOM 1358 C C . ASP A 1 173 ? -7.295 3.435 -0.572 1.00 92.88 173 ASP A C 1
ATOM 1360 O O . ASP A 1 173 ? -7.789 2.501 -1.207 1.00 92.88 173 ASP A O 1
ATOM 1364 N N . ALA A 1 174 ? -6.042 3.365 -0.107 1.00 93.38 174 ALA A N 1
ATOM 1365 C CA . ALA A 1 174 ? -5.198 2.184 -0.271 1.00 93.38 174 ALA A CA 1
ATOM 1366 C C . ALA A 1 174 ? -5.737 0.968 0.502 1.00 93.38 174 ALA A C 1
ATOM 1368 O O . ALA A 1 174 ? -5.699 -0.153 -0.006 1.00 93.38 174 ALA A O 1
ATOM 1369 N N . VAL A 1 175 ? -6.276 1.173 1.709 1.00 91.94 175 VAL A N 1
ATOM 1370 C CA . VAL A 1 175 ? -6.940 0.110 2.482 1.00 91.94 175 VAL A CA 1
ATOM 1371 C C . VAL A 1 175 ? -8.239 -0.333 1.793 1.00 91.94 175 VAL A C 1
ATOM 1373 O O . VAL A 1 175 ? -8.515 -1.530 1.728 1.00 91.94 175 VAL A O 1
ATOM 1376 N N . ASP A 1 176 ? -8.990 0.590 1.191 1.00 88.75 176 ASP A N 1
ATOM 1377 C CA . ASP A 1 176 ? -10.218 0.288 0.439 1.00 88.75 176 ASP A CA 1
ATOM 1378 C C . ASP A 1 176 ? -9.957 -0.499 -0.868 1.00 88.75 176 ASP A C 1
ATOM 1380 O O . ASP A 1 176 ? -10.868 -1.140 -1.407 1.00 88.75 176 ASP A O 1
ATOM 1384 N N . LEU A 1 177 ? -8.716 -0.510 -1.373 1.00 88.12 177 LEU A N 1
ATOM 1385 C CA . LEU A 1 177 ? -8.298 -1.347 -2.506 1.00 88.12 177 LEU A CA 1
ATOM 1386 C C . LEU A 1 177 ? -7.985 -2.797 -2.113 1.00 88.12 177 LEU A C 1
ATOM 1388 O O . LEU A 1 177 ? -8.096 -3.681 -2.967 1.00 88.12 177 LEU A O 1
ATOM 1392 N N . MET A 1 178 ? -7.655 -3.070 -0.846 1.00 86.94 178 MET A N 1
ATOM 1393 C CA . MET A 1 178 ? -7.265 -4.407 -0.373 1.00 86.94 178 MET A CA 1
ATOM 1394 C C . MET A 1 178 ? -8.245 -5.531 -0.754 1.00 86.94 178 MET A C 1
ATOM 1396 O O . MET A 1 178 ? -7.776 -6.590 -1.177 1.00 86.94 178 MET A O 1
ATOM 1400 N N . PRO A 1 179 ? -9.585 -5.355 -0.678 1.00 81.31 179 PRO A N 1
ATOM 1401 C CA . PRO A 1 179 ? -10.519 -6.424 -1.030 1.00 81.31 179 PRO A CA 1
ATOM 1402 C C . PRO A 1 179 ? -10.461 -6.850 -2.504 1.00 81.31 179 PRO A C 1
ATOM 1404 O O . PRO A 1 179 ? -10.999 -7.900 -2.857 1.00 81.31 179 PRO A O 1
ATOM 1407 N N . ARG A 1 180 ? -9.842 -6.036 -3.372 1.00 80.94 180 ARG A N 1
ATOM 1408 C CA . ARG A 1 180 ? -9.704 -6.304 -4.809 1.00 80.94 180 ARG A CA 1
ATOM 1409 C C . ARG A 1 180 ? -8.497 -7.189 -5.138 1.00 80.94 180 ARG A C 1
ATOM 1411 O O . ARG A 1 180 ? -8.474 -7.751 -6.225 1.00 80.94 180 ARG A O 1
ATOM 1418 N N . ILE A 1 181 ? -7.531 -7.338 -4.228 1.00 78.50 181 ILE A N 1
ATOM 1419 C CA . ILE A 1 181 ? -6.348 -8.196 -4.424 1.00 78.50 181 ILE A CA 1
ATOM 1420 C C . ILE A 1 181 ? -6.751 -9.661 -4.308 1.00 78.50 181 ILE A C 1
ATOM 1422 O O . ILE A 1 181 ? -7.474 -10.002 -3.376 1.00 78.50 181 ILE A O 1
ATOM 1426 N N . ASP A 1 182 ? -6.255 -10.541 -5.175 1.00 71.50 182 ASP A N 1
ATOM 1427 C CA . ASP A 1 182 ? -6.388 -11.989 -4.990 1.00 71.50 182 ASP A CA 1
ATOM 1428 C C . ASP A 1 182 ? -5.044 -12.622 -4.610 1.00 71.50 182 ASP A C 1
ATOM 1430 O O . ASP A 1 182 ? -4.084 -12.594 -5.372 1.00 71.50 182 ASP A O 1
ATOM 1434 N N . LEU A 1 183 ? -4.967 -13.206 -3.412 1.00 67.31 183 LEU A N 1
ATOM 1435 C CA . LEU A 1 183 ? -3.734 -13.815 -2.910 1.00 67.31 183 LEU A CA 1
ATOM 1436 C C . LEU A 1 183 ? -3.625 -15.311 -3.234 1.00 67.31 183 LEU A C 1
ATOM 1438 O O . LEU A 1 183 ? -2.562 -15.895 -3.043 1.00 67.31 183 LEU A O 1
ATOM 1442 N N . ARG A 1 184 ? -4.686 -15.967 -3.724 1.00 64.38 184 ARG A N 1
ATOM 1443 C CA . ARG A 1 184 ? -4.765 -17.442 -3.755 1.00 64.38 184 ARG A CA 1
ATOM 1444 C C . ARG A 1 184 ? -3.820 -18.112 -4.755 1.00 64.38 184 ARG A C 1
ATOM 1446 O O . ARG A 1 184 ? -3.545 -19.296 -4.605 1.00 64.38 184 ARG A O 1
ATOM 1453 N N . PHE A 1 185 ? -3.301 -17.364 -5.726 1.00 54.75 185 PHE A N 1
ATOM 1454 C CA . PHE A 1 185 ? -2.388 -17.858 -6.766 1.00 54.75 185 PHE A CA 1
ATOM 1455 C C . PHE A 1 185 ? -0.908 -17.703 -6.410 1.00 54.75 185 PHE A C 1
ATOM 1457 O O . PHE A 1 185 ? -0.038 -18.203 -7.119 1.00 54.75 185 PHE A O 1
ATOM 1464 N N . LEU A 1 186 ? -0.615 -17.005 -5.316 1.00 61.22 186 LEU A N 1
ATOM 1465 C CA . LEU A 1 186 ? 0.744 -16.836 -4.829 1.00 61.22 186 LEU A CA 1
ATOM 1466 C C . LEU A 1 186 ? 1.199 -18.083 -4.071 1.00 61.22 186 LEU A C 1
ATOM 1468 O O . LEU A 1 186 ? 0.395 -18.767 -3.430 1.00 61.22 186 LEU A O 1
ATOM 1472 N N . LYS A 1 187 ? 2.504 -18.369 -4.111 1.00 65.31 187 LYS A N 1
ATOM 1473 C CA . LYS A 1 187 ? 3.097 -19.382 -3.230 1.00 65.31 187 LYS A CA 1
ATOM 1474 C C . LYS A 1 187 ? 2.831 -18.991 -1.773 1.00 65.31 187 LYS A C 1
ATOM 1476 O O . LYS A 1 187 ? 2.710 -17.808 -1.468 1.00 65.31 187 LYS A O 1
ATOM 1481 N N . ARG A 1 188 ? 2.759 -19.967 -0.861 1.00 68.75 188 ARG A N 1
ATOM 1482 C CA . ARG A 1 188 ? 2.462 -19.697 0.561 1.00 68.75 188 ARG A CA 1
ATOM 1483 C C . ARG A 1 188 ? 3.386 -18.642 1.181 1.00 68.75 188 ARG A C 1
ATOM 1485 O O . ARG A 1 188 ? 2.903 -17.793 1.924 1.00 68.75 188 ARG A O 1
ATOM 1492 N N . ASP A 1 189 ? 4.669 -18.657 0.833 1.00 65.81 189 ASP A N 1
ATOM 1493 C CA . ASP A 1 189 ? 5.637 -17.681 1.348 1.00 65.81 189 ASP A CA 1
ATOM 1494 C C . ASP A 1 189 ? 5.332 -16.259 0.843 1.00 65.81 189 ASP A C 1
ATOM 1496 O O . ASP A 1 189 ? 5.301 -15.309 1.628 1.00 65.81 189 ASP A O 1
ATOM 1500 N N . ASP A 1 190 ? 4.992 -16.120 -0.443 1.00 68.12 190 ASP A N 1
ATOM 1501 C CA . ASP A 1 190 ? 4.579 -14.848 -1.049 1.00 68.12 190 ASP A CA 1
ATOM 1502 C C . ASP A 1 190 ? 3.247 -14.352 -0.457 1.00 68.12 190 ASP A C 1
ATOM 1504 O O . ASP A 1 190 ? 3.078 -13.160 -0.199 1.00 68.12 190 ASP A O 1
ATOM 1508 N N . GLN A 1 191 ? 2.304 -15.262 -0.177 1.00 71.25 191 GLN A N 1
ATOM 1509 C CA . GLN A 1 191 ? 1.056 -14.930 0.519 1.00 71.25 191 GLN A CA 1
ATOM 1510 C C . GLN A 1 191 ? 1.337 -14.362 1.909 1.00 71.25 191 GLN A C 1
ATOM 1512 O O . GLN A 1 191 ? 0.773 -13.332 2.274 1.00 71.25 191 GLN A O 1
ATOM 1517 N N . GLN A 1 192 ? 2.206 -15.011 2.689 1.00 70.19 192 GLN A N 1
ATOM 1518 C CA . GLN A 1 192 ? 2.542 -14.562 4.038 1.00 70.19 192 GLN A CA 1
ATOM 1519 C C . GLN A 1 192 ? 3.242 -13.198 4.024 1.00 70.19 192 GLN A C 1
ATOM 1521 O O . GLN A 1 192 ? 2.936 -12.347 4.864 1.00 70.19 192 GLN A O 1
ATOM 1526 N N . HIS A 1 193 ? 4.133 -12.971 3.056 1.00 74.69 193 HIS A N 1
ATOM 1527 C CA . HIS A 1 193 ? 4.789 -11.682 2.866 1.00 74.69 193 HIS A CA 1
ATOM 1528 C C . HIS A 1 193 ? 3.770 -10.570 2.587 1.00 74.69 193 HIS A C 1
ATOM 1530 O O . HIS A 1 193 ? 3.718 -9.589 3.332 1.00 74.69 193 HIS A O 1
ATOM 1536 N N . ILE A 1 194 ? 2.883 -10.763 1.606 1.00 73.38 194 ILE A N 1
ATOM 1537 C CA . ILE A 1 194 ? 1.879 -9.751 1.255 1.00 73.38 194 ILE A CA 1
ATOM 1538 C C . ILE A 1 194 ? 0.883 -9.532 2.398 1.00 73.38 194 ILE A C 1
ATOM 1540 O O . ILE A 1 194 ? 0.553 -8.392 2.709 1.00 73.38 194 ILE A O 1
ATOM 1544 N N . LEU A 1 195 ? 0.427 -10.582 3.088 1.00 74.75 195 LEU A N 1
ATOM 1545 C CA . LEU A 1 195 ? -0.463 -10.426 4.247 1.00 74.75 195 LEU A CA 1
ATOM 1546 C C . LEU A 1 195 ? 0.173 -9.572 5.356 1.00 74.75 195 LEU A C 1
ATOM 1548 O O . LEU A 1 195 ? -0.524 -8.779 5.996 1.00 74.75 195 LEU A O 1
ATOM 1552 N N . SER A 1 196 ? 1.488 -9.696 5.561 1.00 77.62 196 SER A N 1
ATOM 1553 C CA . SER A 1 196 ? 2.239 -8.844 6.489 1.00 77.62 196 SER A CA 1
ATOM 1554 C C . SER A 1 196 ? 2.244 -7.378 6.037 1.00 77.62 196 SER A C 1
ATOM 1556 O O . SER A 1 196 ? 1.945 -6.489 6.838 1.00 77.62 196 SER A O 1
ATOM 1558 N N . GLU A 1 197 ? 2.494 -7.114 4.751 1.00 79.19 197 GLU A N 1
ATOM 1559 C CA . GLU A 1 197 ? 2.459 -5.758 4.182 1.00 79.19 197 GLU A CA 1
ATOM 1560 C C . GLU A 1 197 ? 1.068 -5.121 4.284 1.00 79.19 197 GLU A C 1
ATOM 1562 O O . GLU A 1 197 ? 0.938 -3.977 4.727 1.00 79.19 197 GLU A O 1
ATOM 1567 N N . LEU A 1 198 ? 0.012 -5.875 3.959 1.00 79.19 198 LEU A N 1
ATOM 1568 C CA . LEU A 1 198 ? -1.375 -5.428 4.097 1.00 79.19 198 LEU A CA 1
ATOM 1569 C C . LEU A 1 198 ? -1.709 -5.080 5.553 1.00 79.19 198 LEU A C 1
ATOM 1571 O O . LEU A 1 198 ? -2.322 -4.043 5.824 1.00 79.19 198 LEU A O 1
ATOM 1575 N N . SER A 1 199 ? -1.265 -5.908 6.507 1.00 78.62 199 SER A N 1
ATOM 1576 C CA . SER A 1 199 ? -1.448 -5.623 7.933 1.00 78.62 199 SER A CA 1
ATOM 1577 C C . SER A 1 199 ? -0.715 -4.352 8.354 1.00 78.62 199 SER A C 1
ATOM 1579 O O . SER A 1 199 ? -1.242 -3.583 9.163 1.00 78.62 199 SER A O 1
ATOM 1581 N N . GLY A 1 200 ? 0.501 -4.145 7.844 1.00 86.75 200 GLY A N 1
ATOM 1582 C CA . GLY A 1 200 ? 1.286 -2.940 8.088 1.00 86.75 200 GLY A CA 1
ATOM 1583 C C . GLY A 1 200 ? 0.586 -1.692 7.555 1.00 86.75 200 GLY A C 1
ATOM 1584 O O . GLY A 1 200 ? 0.469 -0.702 8.276 1.00 86.75 200 GLY A O 1
ATOM 1585 N N . LEU A 1 201 ? 0.036 -1.764 6.340 1.00 91.00 201 LEU A N 1
ATOM 1586 C CA . LEU A 1 201 ? -0.639 -0.642 5.692 1.00 91.00 201 LEU A CA 1
ATOM 1587 C C . LEU A 1 201 ? -1.872 -0.174 6.472 1.00 91.00 201 LEU A C 1
ATOM 1589 O O . LEU A 1 201 ? -1.991 1.015 6.756 1.00 91.00 201 LEU A O 1
ATOM 1593 N N . ALA A 1 202 ? -2.760 -1.091 6.875 1.00 92.44 202 ALA A N 1
ATOM 1594 C CA . ALA A 1 202 ? -3.947 -0.740 7.663 1.00 92.44 202 ALA A CA 1
ATOM 1595 C C . ALA A 1 202 ? -3.580 -0.145 9.034 1.00 92.44 202 ALA A C 1
ATOM 1597 O O . ALA A 1 202 ? -4.215 0.801 9.501 1.00 92.44 202 ALA A O 1
ATOM 1598 N N . SER A 1 203 ? -2.523 -0.672 9.656 1.00 93.06 203 SER A N 1
ATOM 1599 C CA . SER A 1 203 ? -1.982 -0.178 10.924 1.00 93.06 203 SER A CA 1
ATOM 1600 C C . SER A 1 203 ? -1.449 1.257 10.807 1.00 93.06 203 SER A C 1
ATOM 1602 O O . SER A 1 203 ? -1.820 2.125 11.602 1.00 93.06 203 SER A O 1
ATOM 1604 N N . ILE A 1 204 ? -0.643 1.541 9.776 1.00 94.81 204 ILE A N 1
ATOM 1605 C CA . ILE A 1 204 ? -0.122 2.886 9.487 1.00 94.81 204 ILE A CA 1
ATOM 1606 C C . ILE A 1 204 ? -1.271 3.842 9.147 1.00 94.81 204 ILE A C 1
ATOM 1608 O O . ILE A 1 204 ? -1.342 4.932 9.713 1.00 94.81 204 ILE A O 1
ATOM 1612 N N . ALA A 1 205 ? -2.214 3.423 8.298 1.00 96.25 205 ALA A N 1
ATOM 1613 C CA . ALA A 1 205 ? -3.392 4.208 7.934 1.00 96.25 205 ALA A CA 1
ATOM 1614 C C . ALA A 1 205 ? -4.198 4.644 9.167 1.00 96.25 205 ALA A C 1
ATOM 1616 O O . ALA A 1 205 ? -4.584 5.809 9.289 1.00 96.25 205 ALA A O 1
ATOM 1617 N N . ALA A 1 206 ? -4.390 3.732 10.122 1.00 96.38 206 ALA A N 1
ATOM 1618 C CA . ALA A 1 206 ? -5.079 4.001 11.376 1.00 96.38 206 ALA A CA 1
ATOM 1619 C C . ALA A 1 206 ? -4.347 5.037 12.248 1.00 96.38 206 ALA A C 1
ATOM 1621 O O . ALA A 1 206 ? -4.991 5.955 12.767 1.00 96.38 206 ALA A O 1
ATOM 1622 N N . SER A 1 207 ? -3.020 4.934 12.374 1.00 96.31 207 SER A N 1
ATOM 1623 C CA . SER A 1 207 ? -2.198 5.914 13.096 1.00 96.31 207 SER A CA 1
ATOM 1624 C C . SER A 1 207 ? -2.217 7.286 12.417 1.00 96.31 207 SER A C 1
ATOM 1626 O O . SER A 1 207 ? -2.496 8.289 13.067 1.00 96.31 207 SER A O 1
ATOM 1628 N N . VAL A 1 208 ? -2.002 7.359 11.101 1.00 97.50 208 VAL A N 1
ATOM 1629 C CA . VAL A 1 208 ? -2.020 8.637 10.365 1.00 97.50 208 VAL A CA 1
ATOM 1630 C C . VAL A 1 208 ? -3.400 9.302 10.427 1.00 97.50 208 VAL A C 1
ATOM 1632 O O . VAL A 1 208 ? -3.496 10.520 10.542 1.00 97.50 208 VAL A O 1
ATOM 1635 N N . THR A 1 209 ? -4.479 8.517 10.435 1.00 97.81 209 THR A N 1
ATOM 1636 C CA . THR A 1 209 ? -5.855 9.019 10.592 1.00 97.81 209 THR A CA 1
ATOM 1637 C C . THR A 1 209 ? -6.083 9.693 11.949 1.00 97.81 209 THR A C 1
ATOM 1639 O O . THR A 1 209 ? -6.726 10.744 12.008 1.00 97.81 209 THR A O 1
ATOM 1642 N N . LEU A 1 210 ? -5.539 9.129 13.035 1.00 97.44 210 LEU A N 1
ATOM 1643 C CA . LEU A 1 210 ? -5.569 9.767 14.357 1.00 97.44 210 LEU A CA 1
ATOM 1644 C C . LEU A 1 210 ? -4.711 11.031 14.386 1.00 97.44 210 LEU A C 1
ATOM 1646 O O . LEU A 1 210 ? -5.180 12.062 14.860 1.00 97.44 210 LEU A O 1
ATOM 1650 N N . GLN A 1 211 ? -3.509 10.975 13.805 1.00 96.50 211 GLN A N 1
ATOM 1651 C CA . GLN A 1 211 ? -2.617 12.132 13.692 1.00 96.50 211 GLN A CA 1
ATOM 1652 C C . GLN A 1 211 ? -3.261 13.292 12.916 1.00 96.50 211 GLN A C 1
ATOM 1654 O O . GLN A 1 211 ? -3.064 14.454 13.253 1.00 96.50 211 GLN A O 1
ATOM 1659 N N . ALA A 1 212 ? -4.065 12.979 11.900 1.00 97.06 212 ALA A N 1
ATOM 1660 C CA . ALA A 1 212 ? -4.820 13.945 11.110 1.00 97.06 212 ALA A CA 1
ATOM 1661 C C . ALA A 1 212 ? -6.088 14.481 11.807 1.00 97.06 212 ALA A C 1
ATOM 1663 O O . ALA A 1 212 ? -6.817 15.268 11.207 1.00 97.06 212 ALA A O 1
ATOM 1664 N N . GLY A 1 213 ? -6.404 14.033 13.029 1.00 96.38 213 GLY A N 1
ATOM 1665 C CA . GLY A 1 213 ? -7.578 14.490 13.780 1.00 96.38 213 GLY A CA 1
ATOM 1666 C C . GLY A 1 213 ? -8.921 13.954 13.268 1.00 96.38 213 GLY A C 1
ATOM 1667 O O . GLY A 1 213 ? -9.972 14.451 13.664 1.00 96.38 213 GLY A O 1
ATOM 1668 N N . ARG A 1 214 ? -8.931 12.914 12.421 1.00 96.50 214 ARG A N 1
ATOM 1669 C CA . ARG A 1 214 ? -10.164 12.363 11.809 1.00 96.50 214 ARG A CA 1
ATOM 1670 C C . ARG A 1 214 ? -10.985 11.468 12.753 1.00 96.50 214 ARG A C 1
ATOM 1672 O O . ARG A 1 214 ? -12.063 10.993 12.393 1.00 96.50 214 ARG A O 1
ATOM 1679 N N . GLY A 1 215 ? -10.494 11.261 13.975 1.00 95.75 215 GLY A N 1
ATOM 1680 C CA . GLY A 1 215 ? -11.203 10.609 15.073 1.00 95.75 215 GLY A CA 1
ATOM 1681 C C . GLY A 1 215 ? -11.051 9.085 15.141 1.00 95.75 215 GLY A C 1
ATOM 1682 O O . GLY A 1 215 ? -10.729 8.398 14.171 1.00 95.75 215 GLY A O 1
ATOM 1683 N N . ALA A 1 216 ? -11.335 8.542 16.327 1.00 97.06 216 ALA A N 1
ATOM 1684 C CA . ALA A 1 216 ? -11.085 7.143 16.676 1.00 97.06 216 ALA A CA 1
ATOM 1685 C C . ALA A 1 216 ? -11.880 6.125 15.844 1.00 97.06 216 ALA A C 1
ATOM 1687 O O . ALA A 1 216 ? -11.374 5.053 15.529 1.00 97.06 216 ALA A O 1
ATOM 1688 N N . TYR A 1 217 ? -13.105 6.463 15.431 1.00 96.81 217 TYR A N 1
ATOM 1689 C CA . TYR A 1 217 ? -13.894 5.586 14.562 1.00 96.81 217 TYR A CA 1
ATOM 1690 C C . TYR A 1 217 ? -13.275 5.429 13.171 1.00 96.81 217 TYR A C 1
ATOM 1692 O O . TYR A 1 217 ? -13.242 4.314 12.664 1.00 96.81 217 TYR A O 1
ATOM 1700 N N . ALA A 1 218 ? -12.777 6.510 12.559 1.00 96.19 218 ALA A N 1
ATOM 1701 C CA . ALA A 1 218 ? -12.146 6.434 11.242 1.00 96.19 218 ALA A CA 1
ATOM 1702 C C . ALA A 1 218 ? -10.880 5.564 11.293 1.00 96.19 218 ALA A C 1
ATOM 1704 O O . ALA A 1 218 ? -10.669 4.726 10.426 1.00 96.19 218 ALA A O 1
ATOM 1705 N N . SER A 1 219 ? -10.095 5.692 12.364 1.00 96.50 219 SER A N 1
ATOM 1706 C CA . SER A 1 219 ? -8.933 4.836 12.620 1.00 96.50 219 SER A CA 1
ATOM 1707 C C . SER A 1 219 ? -9.323 3.361 12.796 1.00 96.50 219 SER A C 1
ATOM 1709 O O . SER A 1 219 ? -8.811 2.483 12.102 1.00 96.50 219 SER A O 1
ATOM 1711 N N . LEU A 1 220 ? -10.306 3.084 13.659 1.00 95.44 220 LEU A N 1
ATOM 1712 C CA . LEU A 1 220 ? -10.790 1.728 13.923 1.00 95.44 220 LEU A CA 1
ATOM 1713 C C . LEU A 1 220 ? -11.401 1.064 12.684 1.00 95.44 220 LEU A C 1
ATOM 1715 O O . LEU A 1 220 ? -11.198 -0.126 12.461 1.00 95.44 220 LEU A O 1
ATOM 1719 N N . LYS A 1 221 ? -12.119 1.838 11.864 1.00 93.62 221 LYS A N 1
ATOM 1720 C CA . LYS A 1 221 ? -12.694 1.402 10.586 1.00 93.62 221 LYS A CA 1
ATOM 1721 C C . LYS A 1 221 ? -11.619 0.770 9.692 1.00 93.62 221 LYS A C 1
ATOM 1723 O O . LYS A 1 221 ? -11.857 -0.297 9.133 1.00 93.62 221 LYS A O 1
ATOM 1728 N N . LEU A 1 222 ? -10.451 1.405 9.582 1.00 93.94 222 LEU A N 1
ATOM 1729 C CA . LEU A 1 222 ? -9.343 0.935 8.744 1.00 93.94 222 LEU A CA 1
ATOM 1730 C C . LEU A 1 222 ? -8.694 -0.334 9.305 1.00 93.94 222 LEU A C 1
ATOM 1732 O O . LEU A 1 222 ? -8.411 -1.261 8.547 1.00 93.94 222 LEU A O 1
ATOM 1736 N N . LEU A 1 223 ? -8.524 -0.411 10.631 1.00 91.94 223 LEU A N 1
ATOM 1737 C CA . LEU A 1 223 ? -8.015 -1.615 11.297 1.00 91.94 223 LEU A CA 1
ATOM 1738 C C . LEU A 1 223 ? -8.944 -2.816 11.088 1.00 91.94 223 LEU A C 1
ATOM 1740 O O . LEU A 1 223 ? -8.474 -3.902 10.751 1.00 91.94 223 LEU A O 1
ATOM 1744 N N . GLU A 1 224 ? -10.253 -2.626 11.260 1.00 88.88 224 GLU A N 1
ATOM 1745 C CA . GLU A 1 224 ? -11.243 -3.690 11.068 1.00 88.88 224 GLU A CA 1
ATOM 1746 C C . GLU A 1 224 ? -11.338 -4.124 9.600 1.00 88.88 224 GLU A C 1
ATOM 1748 O O . GLU A 1 224 ? -11.459 -5.320 9.332 1.00 88.88 224 GLU A O 1
ATOM 1753 N N . LEU A 1 225 ? -11.228 -3.190 8.646 1.00 86.56 225 LEU A N 1
ATOM 1754 C CA . LEU A 1 225 ? -11.223 -3.518 7.219 1.00 86.56 225 LEU A CA 1
ATOM 1755 C C . LEU A 1 225 ? -9.997 -4.360 6.842 1.00 86.56 225 LEU A C 1
ATOM 1757 O O . LEU A 1 225 ? -10.153 -5.463 6.318 1.00 86.56 225 LEU A O 1
ATOM 1761 N N . GLY A 1 226 ? -8.789 -3.889 7.168 1.00 83.56 226 GLY A N 1
ATOM 1762 C CA . GLY A 1 226 ? -7.554 -4.613 6.854 1.00 83.56 226 GLY A CA 1
ATOM 1763 C C . GLY A 1 226 ? -7.508 -5.999 7.501 1.00 83.56 226 GLY A C 1
ATOM 1764 O O . GLY A 1 226 ? -7.172 -6.990 6.850 1.00 83.56 226 GLY A O 1
ATOM 1765 N N . ARG A 1 227 ? -7.924 -6.109 8.769 1.00 77.75 227 ARG A N 1
ATOM 1766 C CA . ARG A 1 227 ? -7.948 -7.394 9.482 1.00 77.75 227 ARG A CA 1
ATOM 1767 C C . ARG A 1 227 ? -9.029 -8.345 8.994 1.00 77.75 227 ARG A C 1
ATOM 1769 O O . ARG A 1 227 ? -8.769 -9.542 8.929 1.00 77.75 227 ARG A O 1
ATOM 1776 N N . GLY A 1 228 ? -10.213 -7.841 8.645 1.00 73.81 228 GLY A N 1
ATOM 1777 C CA . GLY A 1 228 ? -11.284 -8.664 8.082 1.00 73.81 228 GLY A CA 1
ATOM 1778 C C . GLY A 1 228 ? -10.848 -9.361 6.792 1.00 73.81 228 GLY A C 1
ATOM 1779 O O . GLY A 1 228 ? -11.156 -10.533 6.589 1.00 73.81 228 GLY A O 1
ATOM 1780 N N . ILE A 1 229 ? -10.060 -8.667 5.969 1.00 73.81 229 ILE A N 1
ATOM 1781 C CA . ILE A 1 229 ? -9.496 -9.207 4.728 1.00 73.81 229 ILE A CA 1
ATOM 1782 C C . ILE A 1 229 ? -8.446 -10.279 5.030 1.00 73.81 229 ILE A C 1
ATOM 1784 O O . ILE A 1 229 ? -8.555 -11.391 4.521 1.00 73.81 229 ILE A O 1
ATOM 1788 N N . ILE A 1 230 ? -7.474 -9.982 5.900 1.00 71.56 230 ILE A N 1
ATOM 1789 C CA . ILE A 1 230 ? -6.418 -10.934 6.288 1.00 71.56 230 ILE A CA 1
ATOM 1790 C C . ILE A 1 230 ? -7.023 -12.203 6.895 1.00 71.56 230 ILE A C 1
ATOM 1792 O O . ILE A 1 230 ? -6.678 -13.307 6.486 1.00 71.56 230 ILE A O 1
ATOM 1796 N N . MET A 1 231 ? -7.972 -12.064 7.824 1.00 68.31 231 MET A N 1
ATOM 1797 C CA . MET A 1 231 ? -8.644 -13.211 8.437 1.00 68.31 231 MET A CA 1
ATOM 1798 C C . MET A 1 231 ? -9.440 -14.030 7.421 1.00 68.31 231 MET A C 1
ATOM 1800 O O . MET A 1 231 ? -9.394 -15.256 7.484 1.00 68.31 231 MET A O 1
ATOM 1804 N N . GLY A 1 232 ? -10.113 -13.374 6.470 1.00 64.62 232 GLY A N 1
ATOM 1805 C CA . GLY A 1 232 ? -10.815 -14.051 5.377 1.00 64.62 232 GLY A CA 1
ATOM 1806 C C . GLY A 1 232 ? -9.893 -14.835 4.434 1.00 64.62 232 GLY A C 1
ATOM 1807 O O . GLY A 1 232 ? -10.371 -15.714 3.718 1.00 64.62 232 GLY A O 1
ATOM 1808 N N . PHE A 1 233 ? -8.586 -14.548 4.434 1.00 63.91 233 PHE A N 1
ATOM 1809 C CA . PHE A 1 233 ? -7.575 -15.337 3.724 1.00 63.91 233 PHE A CA 1
ATOM 1810 C C . PHE A 1 233 ? -6.934 -16.426 4.595 1.00 63.91 233 PHE A C 1
ATOM 1812 O O . PHE A 1 233 ? -6.688 -17.521 4.100 1.00 63.91 233 PHE A O 1
ATOM 1819 N N . SER A 1 234 ? -6.638 -16.138 5.867 1.00 56.78 234 SER A N 1
ATOM 1820 C CA . SER A 1 234 ? -5.881 -17.040 6.753 1.00 56.78 234 SER A CA 1
ATOM 1821 C C . SER A 1 234 ? -6.711 -18.162 7.370 1.00 56.78 234 SER A C 1
ATOM 1823 O O . SER A 1 234 ? -6.155 -19.171 7.796 1.00 56.78 234 SER A O 1
ATOM 1825 N N . ILE A 1 235 ? -8.025 -17.989 7.464 1.00 54.59 235 ILE A N 1
ATOM 1826 C CA . ILE A 1 235 ? -8.921 -18.964 8.070 1.00 54.59 235 ILE A CA 1
ATOM 1827 C C . ILE A 1 235 ? -10.083 -19.131 7.090 1.00 54.59 235 ILE A C 1
ATOM 1829 O O . ILE A 1 235 ? -10.736 -18.145 6.761 1.00 54.59 235 ILE A O 1
ATOM 1833 N N . GLU A 1 236 ? -10.425 -20.360 6.693 1.00 49.72 236 GLU A N 1
ATOM 1834 C CA . GLU A 1 236 ? -11.710 -20.687 6.034 1.00 49.72 236 GLU A CA 1
ATOM 1835 C C . GLU A 1 236 ? -12.918 -20.460 6.974 1.00 49.72 236 GLU A C 1
ATOM 1837 O O . GLU A 1 236 ? -13.952 -21.119 6.899 1.00 49.72 236 GLU A O 1
ATOM 1842 N N . SER A 1 237 ? -12.791 -19.532 7.920 1.00 43.16 237 SER A N 1
ATOM 1843 C CA . SER A 1 237 ? -13.867 -19.108 8.789 1.00 43.16 237 SER A CA 1
ATOM 1844 C C . SER A 1 237 ? -14.857 -18.309 7.961 1.00 43.16 237 SER A C 1
ATOM 1846 O O . SER A 1 237 ? -14.494 -17.658 6.979 1.00 43.16 237 SER A O 1
ATOM 1848 N N . ARG A 1 238 ? -16.127 -18.427 8.350 1.00 52.88 238 ARG A N 1
ATOM 1849 C CA . ARG A 1 238 ? -17.285 -17.742 7.768 1.00 52.88 238 ARG A CA 1
ATOM 1850 C C . ARG A 1 238 ? -16.952 -16.268 7.547 1.00 52.88 238 ARG A C 1
ATOM 1852 O O . ARG A 1 238 ? -16.962 -15.464 8.473 1.00 52.88 238 ARG A O 1
ATOM 1859 N N . SER A 1 239 ? -16.555 -15.966 6.323 1.00 65.25 239 SER A N 1
ATOM 1860 C CA . SER A 1 239 ? -16.193 -14.651 5.838 1.00 65.25 239 SER A CA 1
ATOM 1861 C C . SER A 1 239 ? -17.231 -14.290 4.798 1.00 65.25 239 SER A C 1
ATOM 1863 O O . SER A 1 239 ? -17.846 -15.172 4.196 1.00 65.25 239 SER A O 1
ATOM 1865 N N . ASP A 1 240 ? -17.381 -12.997 4.530 1.00 68.88 240 ASP A N 1
ATOM 1866 C CA . ASP A 1 240 ? -18.322 -12.522 3.517 1.00 68.88 240 ASP A CA 1
ATOM 1867 C C . ASP A 1 240 ? -18.133 -13.277 2.176 1.00 68.88 240 ASP A C 1
ATOM 1869 O O . ASP A 1 240 ? -19.097 -13.521 1.456 1.00 68.88 240 ASP A O 1
ATOM 1873 N N . PHE A 1 241 ? -16.903 -13.723 1.867 1.00 73.94 241 PHE A N 1
ATOM 1874 C CA . PHE A 1 241 ? -16.594 -14.555 0.703 1.00 73.94 241 PHE A CA 1
ATOM 1875 C C . PHE A 1 241 ? -17.176 -15.971 0.766 1.00 73.94 241 PHE A C 1
ATOM 1877 O O . PHE A 1 241 ? -17.703 -16.438 -0.242 1.00 73.94 241 PHE A O 1
ATOM 1884 N N . SER A 1 242 ? -17.052 -16.683 1.892 1.00 73.94 242 SER A N 1
ATOM 1885 C CA . SER A 1 242 ? -17.571 -18.053 2.004 1.00 73.94 242 SER A CA 1
ATOM 1886 C C . SER A 1 242 ? -19.096 -18.081 2.089 1.00 73.94 242 SER A C 1
ATOM 1888 O O . SER A 1 242 ? -19.720 -18.952 1.474 1.00 73.94 242 SER A O 1
ATOM 1890 N N . ASP A 1 243 ? -19.698 -17.083 2.736 1.00 79.19 243 ASP A N 1
ATOM 1891 C CA . ASP A 1 243 ? -21.152 -16.912 2.776 1.00 79.19 243 ASP A CA 1
ATOM 1892 C C . ASP A 1 243 ? -21.705 -16.603 1.370 1.00 79.19 243 ASP A C 1
ATOM 1894 O O . ASP A 1 243 ? -22.665 -17.241 0.917 1.00 79.19 243 ASP A O 1
ATOM 1898 N N . LEU A 1 244 ? -21.045 -15.708 0.617 1.00 83.81 244 LEU A N 1
ATOM 1899 C CA . LEU A 1 244 ? -21.429 -15.389 -0.763 1.00 83.81 244 LEU A CA 1
ATOM 1900 C C . LEU A 1 244 ? -21.241 -16.589 -1.699 1.00 83.81 244 LEU A C 1
ATOM 1902 O O . LEU A 1 244 ? -22.125 -16.869 -2.504 1.00 83.81 244 LEU A O 1
ATOM 1906 N N . LYS A 1 245 ? -20.132 -17.330 -1.574 1.00 84.06 245 LYS A N 1
ATOM 1907 C CA . LYS A 1 245 ? -19.873 -18.539 -2.374 1.00 84.06 245 LYS A CA 1
ATOM 1908 C C . LYS A 1 245 ? -20.960 -19.597 -2.177 1.00 84.06 245 LYS A C 1
ATOM 1910 O O . LYS A 1 245 ? -21.348 -20.255 -3.136 1.00 84.06 245 LYS A O 1
ATOM 1915 N N . THR A 1 246 ? -21.447 -19.750 -0.947 1.00 85.50 246 THR A N 1
ATOM 1916 C CA . THR A 1 246 ? -22.463 -20.755 -0.605 1.00 85.50 246 THR A CA 1
ATOM 1917 C C . THR A 1 246 ? -23.859 -20.326 -1.050 1.00 85.50 246 THR A C 1
ATOM 1919 O O . THR A 1 246 ? -24.600 -21.122 -1.616 1.00 85.50 246 THR A O 1
ATOM 1922 N N . SER A 1 247 ? -24.230 -19.067 -0.803 1.00 89.12 247 SER A N 1
ATOM 1923 C CA . SER A 1 247 ? -25.591 -18.574 -1.059 1.00 89.12 247 SER A CA 1
ATOM 1924 C C . SER A 1 247 ? -25.820 -18.074 -2.490 1.00 89.12 247 SER A C 1
ATOM 1926 O O . SER A 1 247 ? -26.923 -18.208 -3.009 1.00 89.12 247 SER A O 1
ATOM 1928 N N . HIS A 1 248 ? -24.798 -17.503 -3.136 1.00 91.81 248 HIS A N 1
ATOM 1929 C CA . HIS A 1 248 ? -24.875 -16.891 -4.467 1.00 91.81 248 HIS A CA 1
ATOM 1930 C C . HIS A 1 248 ? -23.625 -17.230 -5.310 1.00 91.81 248 HIS A C 1
ATOM 1932 O O . HIS A 1 248 ? -22.853 -16.330 -5.667 1.00 91.81 248 HIS A O 1
ATOM 1938 N N . PRO A 1 249 ? -23.419 -18.512 -5.673 1.00 91.12 249 PRO A N 1
ATOM 1939 C CA . PRO A 1 249 ? -22.195 -18.983 -6.328 1.00 91.12 249 PRO A CA 1
ATOM 1940 C C . PRO A 1 249 ? -21.885 -18.246 -7.637 1.00 91.12 249 PRO A C 1
ATOM 1942 O O . PRO A 1 249 ? -20.750 -17.848 -7.850 1.00 91.12 249 PRO A O 1
ATOM 1945 N N . LEU A 1 250 ? -22.892 -17.940 -8.464 1.00 91.88 250 LEU A N 1
ATOM 1946 C CA . LEU A 1 250 ? -22.686 -17.216 -9.728 1.00 91.88 250 LEU A CA 1
ATOM 1947 C C . LEU A 1 250 ? -22.154 -15.785 -9.532 1.00 91.88 250 LEU A C 1
ATOM 1949 O O . LEU A 1 250 ? -21.337 -15.311 -10.323 1.00 91.88 250 LEU A O 1
ATOM 1953 N N . LEU A 1 251 ? -22.615 -15.082 -8.488 1.00 91.06 251 LEU A N 1
ATOM 1954 C CA . LEU A 1 251 ? -22.100 -13.748 -8.158 1.00 91.06 251 LEU A CA 1
ATOM 1955 C C . LEU A 1 251 ? -20.672 -13.845 -7.626 1.00 91.06 251 LEU A C 1
ATOM 1957 O O . LEU A 1 251 ? -19.831 -13.027 -7.999 1.00 91.06 251 LEU A O 1
ATOM 1961 N N . PHE A 1 252 ? -20.405 -14.849 -6.786 1.00 88.56 252 PHE A N 1
ATOM 1962 C CA . PHE A 1 252 ? -19.072 -15.120 -6.267 1.00 88.56 252 PHE A CA 1
ATOM 1963 C C . PHE A 1 252 ? -18.082 -15.446 -7.390 1.00 88.56 252 PHE A C 1
ATOM 1965 O O . PHE A 1 252 ? -17.021 -14.830 -7.439 1.00 88.56 252 PHE A O 1
ATOM 1972 N N . ASP A 1 253 ? -18.433 -16.351 -8.303 1.00 87.19 253 ASP A N 1
ATOM 1973 C CA . ASP A 1 253 ? -17.566 -16.781 -9.400 1.00 87.19 253 ASP A CA 1
ATOM 1974 C C . ASP A 1 253 ? -17.234 -15.605 -10.317 1.00 87.19 253 ASP A C 1
ATOM 1976 O O . ASP A 1 253 ? -16.059 -15.339 -10.565 1.00 87.19 253 ASP A O 1
ATOM 1980 N N . LYS A 1 254 ? -18.238 -14.812 -10.727 1.00 90.06 254 LYS A N 1
ATOM 1981 C CA . LYS A 1 254 ? -17.995 -13.614 -11.545 1.00 90.06 254 LYS A CA 1
ATOM 1982 C C . LYS A 1 254 ? -17.090 -12.608 -10.828 1.00 90.06 254 LYS A C 1
ATOM 1984 O O . LYS A 1 254 ? -16.147 -12.087 -11.422 1.00 90.06 254 LYS A O 1
ATOM 1989 N N . PHE A 1 255 ? -17.357 -12.334 -9.553 1.00 87.88 255 PHE A N 1
ATOM 1990 C CA . PHE A 1 255 ? -16.527 -11.442 -8.745 1.00 87.88 255 PHE A CA 1
ATOM 1991 C C . PHE A 1 255 ? -15.088 -11.964 -8.596 1.00 87.88 255 PHE A C 1
ATOM 1993 O O . PHE A 1 255 ? -14.136 -11.192 -8.700 1.00 87.88 255 PHE A O 1
ATOM 2000 N N . HIS A 1 256 ? -14.911 -13.268 -8.391 1.00 84.00 256 HIS A N 1
ATOM 2001 C CA . HIS A 1 256 ? -13.600 -13.888 -8.251 1.00 84.00 256 HIS A CA 1
ATOM 2002 C C . HIS A 1 256 ? -12.812 -13.857 -9.565 1.00 84.00 256 HIS A C 1
ATOM 2004 O O . HIS A 1 256 ? -11.670 -13.407 -9.560 1.00 84.00 256 HIS A O 1
ATOM 2010 N N . THR A 1 257 ? -13.422 -14.224 -10.697 1.00 86.12 257 THR A N 1
ATOM 2011 C CA . THR A 1 257 ? -12.784 -14.154 -12.022 1.00 86.12 257 THR A CA 1
ATOM 2012 C C . THR A 1 257 ? -12.289 -12.745 -12.340 1.00 86.12 257 THR A C 1
ATOM 2014 O O . THR A 1 257 ? -11.149 -12.579 -12.768 1.00 86.12 257 THR A O 1
ATOM 2017 N N . LEU A 1 258 ? -13.101 -11.720 -12.063 1.00 88.12 258 LEU A N 1
ATOM 2018 C CA . LEU A 1 258 ? -12.710 -10.332 -12.311 1.00 88.12 258 LEU A CA 1
ATOM 2019 C C . LEU A 1 258 ? -11.534 -9.887 -11.424 1.00 88.12 258 LEU A C 1
ATOM 2021 O O . LEU A 1 258 ? -10.687 -9.130 -11.888 1.00 88.12 258 LEU A O 1
ATOM 2025 N N . ARG A 1 259 ? -11.427 -10.357 -10.169 1.00 85.19 259 ARG A N 1
ATOM 2026 C CA . ARG A 1 259 ? -10.260 -10.048 -9.312 1.00 85.19 259 ARG A CA 1
ATOM 2027 C C . ARG A 1 259 ? -8.973 -10.583 -9.917 1.00 85.19 259 ARG A C 1
ATOM 2029 O O . ARG A 1 259 ? -7.979 -9.864 -9.950 1.00 85.19 259 ARG A O 1
ATOM 2036 N N . LEU A 1 260 ? -9.017 -11.818 -10.412 1.00 80.44 260 LEU A N 1
ATOM 2037 C CA . LEU A 1 260 ? -7.871 -12.457 -11.051 1.00 80.44 260 LEU A CA 1
ATOM 2038 C C . LEU A 1 260 ? -7.437 -11.686 -12.279 1.00 80.44 260 LEU A C 1
ATOM 2040 O O . LEU A 1 260 ? -6.287 -11.275 -12.377 1.00 80.44 260 LEU A O 1
ATOM 2044 N N . GLU A 1 261 ? -8.383 -11.401 -13.159 1.00 84.00 261 GLU A N 1
ATOM 2045 C CA . GLU A 1 261 ? -8.109 -10.693 -14.397 1.00 84.00 261 GLU A CA 1
ATOM 2046 C C . GLU A 1 261 ? -7.516 -9.292 -14.169 1.00 84.00 261 GLU A C 1
ATOM 2048 O O . GLU A 1 261 ? -6.634 -8.850 -14.909 1.00 84.00 261 GLU A O 1
ATOM 2053 N N . ILE A 1 262 ? -7.959 -8.593 -13.122 1.00 84.50 262 ILE A N 1
ATOM 2054 C CA . ILE A 1 262 ? -7.465 -7.257 -12.764 1.00 84.50 262 ILE A CA 1
ATOM 2055 C C . ILE A 1 262 ? -6.067 -7.312 -12.128 1.00 84.50 262 ILE A C 1
ATOM 2057 O O . ILE A 1 262 ? -5.256 -6.420 -12.381 1.00 84.50 262 ILE A O 1
ATOM 2061 N N . ASP A 1 263 ? -5.769 -8.327 -11.314 1.00 78.94 263 ASP A N 1
ATOM 2062 C CA . ASP A 1 263 ? -4.508 -8.414 -10.561 1.00 78.94 263 ASP A CA 1
ATOM 2063 C C . ASP A 1 263 ? -3.392 -9.191 -11.286 1.00 78.94 263 ASP A C 1
ATOM 2065 O O . ASP A 1 263 ? -2.226 -9.123 -10.882 1.00 78.94 263 ASP A O 1
ATOM 2069 N N . SER A 1 264 ? -3.709 -9.906 -12.373 1.00 76.38 264 SER A N 1
ATOM 2070 C CA . SER A 1 264 ? -2.709 -10.603 -13.191 1.00 76.38 264 SER A CA 1
ATOM 2071 C C . SER A 1 264 ? -1.661 -9.637 -13.778 1.00 76.38 264 SER A C 1
ATOM 2073 O O . SER A 1 264 ? -1.959 -8.480 -14.088 1.00 76.38 264 SER A O 1
ATOM 2075 N N . PRO A 1 265 ? -0.411 -10.064 -13.991 1.00 69.12 265 PRO A N 1
ATOM 2076 C CA . PRO A 1 265 ? 0.472 -9.332 -14.893 1.00 69.12 265 PRO A CA 1
ATOM 2077 C C . PRO A 1 265 ? -0.125 -9.355 -16.310 1.00 69.12 265 PRO A C 1
ATOM 2079 O O . PRO A 1 265 ? -0.904 -10.245 -16.645 1.00 69.12 265 PRO A O 1
ATOM 2082 N N . VAL A 1 266 ? 0.242 -8.395 -17.160 1.00 65.19 266 VAL A N 1
ATOM 2083 C CA . VAL A 1 266 ? -0.220 -8.305 -18.568 1.00 65.19 266 VAL A CA 1
ATOM 2084 C C . VAL A 1 266 ? 0.362 -9.432 -19.441 1.00 65.19 266 VAL A C 1
ATOM 2086 O O . VAL A 1 266 ? 0.317 -9.327 -20.658 1.00 65.19 266 VAL A O 1
ATOM 2089 N N . ASP A 1 267 ? 0.918 -10.487 -18.833 1.00 56.16 267 ASP A N 1
ATOM 2090 C CA . ASP A 1 267 ? 2.075 -11.219 -19.337 1.00 56.16 267 ASP A CA 1
ATOM 2091 C C . ASP A 1 267 ? 2.025 -11.429 -20.849 1.00 56.16 267 ASP A C 1
ATOM 2093 O O . ASP A 1 267 ? 1.122 -12.043 -21.429 1.00 56.16 267 ASP A O 1
ATOM 2097 N N . VAL A 1 268 ? 3.003 -10.792 -21.480 1.00 48.06 268 VAL A N 1
ATOM 2098 C CA . VAL A 1 268 ? 3.175 -10.737 -22.915 1.00 48.06 268 VAL A CA 1
ATOM 2099 C C . VAL A 1 268 ? 3.683 -12.111 -23.302 1.00 48.06 268 VAL A C 1
ATOM 2101 O O . VAL A 1 268 ? 4.841 -12.411 -23.046 1.00 48.06 268 VAL A O 1
ATOM 2104 N N . MET A 1 269 ? 2.797 -12.945 -23.846 1.00 41.66 269 MET A N 1
ATOM 2105 C CA . MET A 1 269 ? 3.026 -13.990 -24.859 1.00 41.66 269 MET A CA 1
ATOM 2106 C C . MET A 1 269 ? 1.900 -15.031 -24.762 1.00 41.66 269 MET A C 1
ATOM 2108 O O . MET A 1 269 ? 2.130 -16.183 -24.403 1.00 41.66 269 MET A O 1
ATOM 2112 N N . ASP A 1 270 ? 0.681 -14.662 -25.169 1.00 37.94 270 ASP A N 1
ATOM 2113 C CA . ASP A 1 270 ? -0.166 -15.654 -25.834 1.00 37.94 270 ASP A CA 1
ATOM 2114 C C . ASP A 1 270 ? 0.167 -15.588 -27.331 1.00 37.94 270 ASP A C 1
ATOM 2116 O O . ASP A 1 270 ? -0.326 -14.761 -28.103 1.00 37.94 270 ASP A O 1
ATOM 2120 N N . CYS A 1 271 ? 1.147 -16.396 -27.729 1.00 39.03 271 CYS A N 1
ATOM 2121 C CA . CYS A 1 271 ? 1.635 -16.502 -29.103 1.00 39.03 271 CYS A CA 1
ATOM 2122 C C . CYS A 1 271 ? 0.722 -17.357 -29.999 1.00 39.03 271 CYS A C 1
ATOM 2124 O O . CYS A 1 271 ? 1.123 -17.734 -31.096 1.00 39.03 271 CYS A O 1
ATOM 2126 N N . LYS A 1 272 ? -0.510 -17.645 -29.557 1.00 46.09 272 LYS A N 1
ATOM 2127 C CA . LYS A 1 272 ? -1.466 -18.494 -30.278 1.00 46.09 272 LYS A CA 1
ATOM 2128 C C . LYS A 1 272 ? -2.398 -17.746 -31.236 1.00 46.09 272 LYS A C 1
ATOM 2130 O O . LYS A 1 272 ? -3.193 -18.395 -31.911 1.00 46.09 272 LYS A O 1
ATOM 2135 N N . THR A 1 273 ? -2.311 -16.419 -31.333 1.00 51.66 273 THR A N 1
ATOM 2136 C CA . THR A 1 273 ? -3.132 -15.617 -32.255 1.00 51.66 273 THR A CA 1
ATOM 2137 C C . THR A 1 273 ? -2.283 -14.971 -33.354 1.00 51.66 273 THR A C 1
ATOM 2139 O O . THR A 1 273 ? -1.175 -14.501 -33.098 1.00 51.66 273 THR A O 1
ATOM 2142 N N . ASN A 1 274 ? -2.815 -14.901 -34.582 1.00 55.78 274 ASN A N 1
ATOM 2143 C CA . ASN A 1 274 ? -2.213 -14.202 -35.737 1.00 55.78 274 ASN A CA 1
ATOM 2144 C C . ASN A 1 274 ? -2.215 -12.658 -35.584 1.00 55.78 274 ASN A C 1
ATOM 2146 O O . ASN A 1 274 ? -2.115 -11.930 -36.568 1.00 55.78 274 ASN A O 1
ATOM 2150 N N . GLU A 1 275 ? -2.391 -12.147 -34.365 1.00 62.12 275 GLU A N 1
ATOM 2151 C CA . GLU A 1 275 ? -2.512 -10.722 -34.058 1.00 62.12 275 GLU A CA 1
ATOM 2152 C C . GLU A 1 275 ? -1.124 -10.071 -33.948 1.00 62.1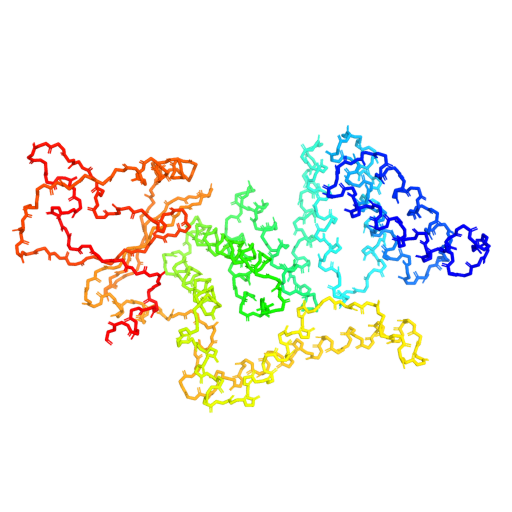2 275 GLU A C 1
ATOM 2154 O O . GLU A 1 275 ? -0.168 -10.664 -33.431 1.00 62.12 275 GLU A O 1
ATOM 2159 N N . THR A 1 276 ? -1.008 -8.812 -34.380 1.00 66.31 276 THR A N 1
ATOM 2160 C CA . THR A 1 276 ? 0.223 -8.047 -34.148 1.00 66.31 276 THR A CA 1
ATOM 2161 C C . THR A 1 276 ? 0.419 -7.794 -32.642 1.00 66.31 276 THR A C 1
ATOM 2163 O O . THR A 1 276 ? -0.553 -7.761 -31.878 1.00 66.31 276 THR A O 1
ATOM 2166 N N . PRO A 1 277 ? 1.663 -7.593 -32.163 1.00 64.38 277 PRO A N 1
ATOM 2167 C CA . PRO A 1 277 ? 1.923 -7.229 -30.766 1.00 64.38 277 PRO A CA 1
ATOM 2168 C C . PRO A 1 277 ? 1.103 -6.019 -30.284 1.00 64.38 277 PRO A C 1
ATOM 2170 O O . PRO A 1 277 ? 0.612 -6.018 -29.156 1.00 64.38 277 PRO A O 1
ATOM 2173 N N . ASP A 1 278 ? 0.876 -5.037 -31.162 1.00 65.62 278 ASP A N 1
ATOM 2174 C CA . ASP A 1 278 ? 0.071 -3.847 -30.872 1.00 65.62 278 ASP A CA 1
ATOM 2175 C C . ASP A 1 278 ? -1.412 -4.150 -30.686 1.00 65.62 278 ASP A C 1
ATOM 2177 O O . ASP A 1 278 ? -2.029 -3.653 -29.744 1.00 65.62 278 ASP A O 1
ATOM 2181 N N . GLN A 1 279 ? -1.979 -5.002 -31.541 1.00 70.31 279 GLN A N 1
ATOM 2182 C CA . GLN A 1 279 ? -3.373 -5.428 -31.426 1.00 70.31 279 GLN A CA 1
ATOM 2183 C C . GLN A 1 279 ? -3.604 -6.218 -30.137 1.00 70.31 279 GLN A C 1
ATOM 2185 O O . GLN A 1 279 ? -4.558 -5.928 -29.414 1.00 70.31 279 GLN A O 1
ATOM 2190 N N . ARG A 1 280 ? -2.699 -7.150 -29.802 1.00 70.88 280 ARG A N 1
ATOM 2191 C CA . ARG A 1 280 ? -2.771 -7.915 -28.546 1.00 70.88 280 ARG A CA 1
ATOM 2192 C C . ARG A 1 280 ? -2.735 -7.005 -27.332 1.00 70.88 280 ARG A C 1
ATOM 2194 O O . ARG A 1 280 ? -3.595 -7.099 -26.465 1.00 70.88 280 ARG A O 1
ATOM 2201 N N . ARG A 1 281 ? -1.773 -6.085 -27.291 1.00 69.38 281 ARG A N 1
ATOM 2202 C CA . ARG A 1 281 ? -1.629 -5.149 -26.177 1.00 69.38 281 ARG A CA 1
ATOM 2203 C C . ARG A 1 281 ? -2.852 -4.246 -26.028 1.00 69.38 281 ARG A C 1
ATOM 2205 O O . ARG A 1 281 ? -3.368 -4.129 -24.921 1.00 69.38 281 ARG A O 1
ATOM 2212 N N . ASN A 1 282 ? -3.348 -3.658 -27.117 1.00 76.19 282 ASN A N 1
ATOM 2213 C CA . ASN A 1 282 ? -4.540 -2.808 -27.072 1.00 76.19 282 ASN A CA 1
ATOM 2214 C C . ASN A 1 282 ? -5.772 -3.591 -26.605 1.00 76.19 282 ASN A C 1
ATOM 2216 O O . ASN A 1 282 ? -6.501 -3.113 -25.742 1.00 76.19 282 ASN A O 1
ATOM 2220 N N . ARG A 1 283 ? -5.954 -4.824 -27.089 1.00 81.00 283 ARG A N 1
ATOM 2221 C CA . ARG A 1 283 ? -7.024 -5.717 -26.635 1.00 81.00 283 ARG A CA 1
ATOM 2222 C C . ARG A 1 283 ? -6.921 -6.018 -25.140 1.00 81.00 283 ARG A C 1
ATOM 2224 O O . ARG A 1 283 ? -7.932 -5.938 -24.448 1.00 81.00 283 ARG A O 1
ATOM 2231 N N . THR A 1 284 ? -5.728 -6.319 -24.626 1.00 76.56 284 THR A N 1
ATOM 2232 C CA . THR A 1 284 ? -5.526 -6.573 -23.190 1.00 76.56 284 THR A CA 1
ATOM 2233 C C . THR A 1 284 ? -5.830 -5.335 -22.346 1.00 76.56 284 THR A C 1
ATOM 2235 O O . THR A 1 284 ? -6.466 -5.450 -21.299 1.00 76.56 284 THR A O 1
ATOM 2238 N N . ILE A 1 285 ? -5.437 -4.143 -22.808 1.00 78.25 285 ILE A N 1
ATOM 2239 C CA . ILE A 1 285 ? -5.760 -2.871 -22.142 1.00 78.25 285 ILE A CA 1
ATOM 2240 C C . ILE A 1 285 ? -7.279 -2.649 -22.114 1.00 78.25 285 ILE A C 1
ATOM 2242 O O . ILE A 1 285 ? -7.836 -2.397 -21.045 1.00 78.25 285 ILE A O 1
ATOM 2246 N N . SER A 1 286 ? -7.955 -2.790 -23.259 1.00 83.81 286 SER A N 1
ATOM 2247 C CA . SER A 1 286 ? -9.413 -2.645 -23.364 1.00 83.81 286 SER A CA 1
ATOM 2248 C C . SER A 1 286 ? -10.144 -3.634 -22.462 1.00 83.81 286 SER A C 1
ATOM 2250 O O . SER A 1 286 ? -11.004 -3.235 -21.678 1.00 83.81 286 SER A O 1
ATOM 2252 N N . ARG A 1 287 ? -9.748 -4.909 -22.494 1.00 87.06 287 ARG A N 1
ATOM 2253 C CA . ARG A 1 287 ? -10.379 -5.951 -21.687 1.00 87.06 287 ARG A CA 1
ATOM 2254 C C . ARG A 1 287 ? -10.198 -5.703 -20.187 1.00 87.06 287 ARG A C 1
ATOM 2256 O O . ARG A 1 287 ? -11.131 -5.861 -19.407 1.00 87.06 287 ARG A O 1
ATOM 2263 N N . ARG A 1 288 ? -9.026 -5.224 -19.775 1.00 85.75 288 ARG A N 1
ATOM 2264 C CA . ARG A 1 288 ? -8.774 -4.847 -18.381 1.00 85.75 288 ARG A CA 1
ATOM 2265 C C . ARG A 1 288 ? -9.616 -3.656 -17.934 1.00 85.75 288 ARG A C 1
ATOM 2267 O O . ARG A 1 288 ? -10.094 -3.643 -16.802 1.00 85.75 288 ARG A O 1
ATOM 2274 N N . TRP A 1 289 ? -9.828 -2.674 -18.807 1.00 86.06 289 TRP A N 1
ATOM 2275 C CA . TRP A 1 289 ? -10.724 -1.552 -18.528 1.00 86.06 289 TRP A CA 1
ATOM 2276 C C . TRP A 1 289 ? -12.174 -2.016 -18.329 1.00 86.06 289 TRP A C 1
ATOM 2278 O O . TRP A 1 289 ? -12.816 -1.631 -17.351 1.00 86.06 289 TRP A O 1
ATOM 2288 N N . GLU A 1 290 ? -12.659 -2.910 -19.195 1.00 89.31 290 GLU A N 1
ATOM 2289 C CA . GLU A 1 290 ? -13.962 -3.564 -19.032 1.00 89.31 290 GLU A CA 1
ATOM 2290 C C . GLU A 1 290 ? -14.042 -4.318 -17.705 1.00 89.31 290 GLU A C 1
ATOM 2292 O O . GLU A 1 290 ? -14.974 -4.089 -16.940 1.00 89.31 290 GLU A O 1
ATOM 2297 N N . ALA A 1 291 ? -13.038 -5.137 -17.378 1.00 89.31 291 ALA A N 1
ATOM 2298 C CA . ALA A 1 291 ? -13.007 -5.902 -16.136 1.00 89.31 291 ALA A CA 1
ATOM 2299 C C . ALA A 1 291 ? -13.079 -4.999 -14.891 1.00 89.31 291 ALA A C 1
ATOM 2301 O O . ALA A 1 291 ? -13.810 -5.303 -13.947 1.00 89.31 291 ALA A O 1
ATOM 2302 N N . VAL A 1 292 ? -12.378 -3.856 -14.889 1.00 87.94 292 VAL A N 1
ATOM 2303 C CA . VAL A 1 292 ? -12.448 -2.871 -13.793 1.00 87.94 292 VAL A CA 1
ATOM 2304 C C . VAL A 1 292 ? -13.847 -2.271 -13.646 1.00 87.94 292 VAL A C 1
ATOM 2306 O O . VAL A 1 292 ? -14.320 -2.106 -12.520 1.00 87.94 292 VAL A O 1
ATOM 2309 N N . ASN A 1 293 ? -14.521 -1.960 -14.751 1.00 89.88 293 ASN A N 1
ATOM 2310 C CA . ASN A 1 293 ? -15.884 -1.430 -14.706 1.00 89.88 293 ASN A CA 1
ATOM 2311 C C . ASN A 1 293 ? -16.896 -2.511 -14.296 1.00 89.88 293 ASN A C 1
ATOM 2313 O O . ASN A 1 293 ? -17.740 -2.275 -13.432 1.00 89.88 293 ASN A O 1
ATOM 2317 N N . GLU A 1 294 ? -16.766 -3.727 -14.832 1.00 93.31 294 GLU A N 1
ATOM 2318 C CA . GLU A 1 294 ? -17.570 -4.884 -14.432 1.00 93.31 294 GLU A CA 1
ATOM 2319 C C . GLU A 1 294 ? -17.405 -5.210 -12.939 1.00 93.31 294 GLU A C 1
ATOM 2321 O O . GLU A 1 294 ? -18.374 -5.600 -12.286 1.00 93.31 294 GLU A O 1
ATOM 2326 N N . MET A 1 295 ? -16.205 -5.014 -12.379 1.00 89.88 295 MET A N 1
ATOM 2327 C CA . MET A 1 295 ? -15.932 -5.186 -10.950 1.00 89.88 295 MET A CA 1
ATOM 2328 C C . MET A 1 295 ? -16.731 -4.203 -10.082 1.00 89.88 295 MET A C 1
ATOM 2330 O O . MET A 1 295 ? -17.200 -4.545 -8.996 1.00 89.88 295 MET A O 1
ATOM 2334 N N . GLU A 1 296 ? -16.905 -2.964 -10.531 1.00 89.12 296 GLU A N 1
ATOM 2335 C CA . GLU A 1 296 ? -17.696 -1.984 -9.782 1.00 89.12 296 GLU A CA 1
ATOM 2336 C C . GLU A 1 296 ? -19.185 -2.313 -9.827 1.00 89.12 296 GLU A C 1
ATOM 2338 O O . GLU A 1 296 ? -19.861 -2.249 -8.798 1.00 89.12 296 GLU A O 1
ATOM 2343 N N . GLU A 1 297 ? -19.679 -2.751 -10.982 1.00 93.31 297 GLU A N 1
ATOM 2344 C CA . GLU A 1 297 ? -21.069 -3.171 -11.132 1.00 93.31 297 GLU A CA 1
ATOM 2345 C C . GLU A 1 297 ? -21.378 -4.458 -10.358 1.00 93.31 297 GLU A C 1
ATOM 2347 O O . GLU A 1 297 ? -22.413 -4.540 -9.691 1.00 93.31 297 GLU A O 1
ATOM 2352 N N . ILE A 1 298 ? -20.475 -5.448 -10.350 1.00 92.88 298 ILE A N 1
ATOM 2353 C CA . ILE A 1 298 ? -20.688 -6.672 -9.564 1.00 92.88 298 ILE A CA 1
ATOM 2354 C C . ILE A 1 298 ? -20.679 -6.377 -8.061 1.00 92.88 298 ILE A C 1
ATOM 2356 O O . ILE A 1 298 ? -21.516 -6.914 -7.341 1.00 92.88 298 ILE A O 1
ATOM 2360 N N . LEU A 1 299 ? -19.814 -5.474 -7.579 1.00 89.38 299 LEU A N 1
ATOM 2361 C CA . LEU A 1 299 ? -19.805 -5.057 -6.174 1.00 89.38 299 LEU A CA 1
ATOM 2362 C C . LEU A 1 299 ? -21.101 -4.339 -5.779 1.00 89.38 299 LEU A C 1
ATOM 2364 O O . LEU A 1 299 ? -21.635 -4.607 -4.702 1.00 89.38 299 LEU A O 1
ATOM 2368 N N . LYS A 1 300 ? -21.635 -3.461 -6.641 1.00 92.62 300 LYS A N 1
ATOM 2369 C CA . LYS A 1 300 ? -22.950 -2.831 -6.424 1.00 92.62 300 LYS A CA 1
ATOM 2370 C C . LYS A 1 300 ? -24.060 -3.878 -6.365 1.00 92.62 300 LYS A C 1
ATOM 2372 O O . LYS A 1 300 ? -24.893 -3.824 -5.466 1.00 92.62 300 LYS A O 1
ATOM 2377 N N . ARG A 1 301 ? -24.039 -4.852 -7.279 1.00 93.62 301 ARG A N 1
ATOM 2378 C CA . ARG A 1 301 ? -25.035 -5.928 -7.343 1.00 93.62 301 ARG A CA 1
ATOM 2379 C C . ARG A 1 301 ? -24.965 -6.873 -6.147 1.00 93.62 301 ARG A C 1
ATOM 2381 O O . ARG A 1 301 ? -26.002 -7.286 -5.655 1.00 93.62 301 ARG A O 1
ATOM 2388 N N . ILE A 1 302 ? -23.772 -7.199 -5.650 1.00 90.88 302 ILE A N 1
ATOM 2389 C CA . ILE A 1 302 ? -23.630 -7.979 -4.413 1.00 90.88 302 ILE A CA 1
ATOM 2390 C C . ILE A 1 302 ? -24.223 -7.190 -3.241 1.00 90.88 302 ILE A C 1
ATOM 2392 O O . ILE A 1 302 ? -24.994 -7.737 -2.461 1.00 90.88 302 ILE A O 1
ATOM 2396 N N . ARG A 1 303 ? -23.939 -5.886 -3.154 1.00 93.00 303 ARG A N 1
ATOM 2397 C CA . ARG A 1 303 ? -24.448 -5.022 -2.078 1.00 93.00 303 ARG A CA 1
ATOM 2398 C C . ARG A 1 303 ? -25.947 -4.730 -2.143 1.00 93.00 303 ARG A C 1
ATOM 2400 O O . ARG A 1 303 ? -26.492 -4.226 -1.168 1.00 93.00 303 ARG A O 1
ATOM 2407 N N . SER A 1 304 ? -26.631 -5.040 -3.242 1.00 94.38 304 SER A N 1
ATOM 2408 C CA . SER A 1 304 ? -28.094 -4.958 -3.302 1.00 94.38 304 SER A CA 1
ATOM 2409 C C . SER A 1 304 ? -28.793 -6.240 -2.839 1.00 94.38 304 SER A C 1
ATOM 2411 O O . SER A 1 304 ? -30.013 -6.235 -2.675 1.00 94.38 304 SER A O 1
ATOM 2413 N N . VAL A 1 305 ? -28.054 -7.331 -2.603 1.00 92.75 305 VAL A N 1
ATOM 2414 C CA . VAL A 1 305 ? -28.612 -8.572 -2.055 1.00 92.75 305 VAL A CA 1
ATOM 2415 C C . VAL A 1 305 ? -28.876 -8.399 -0.549 1.00 92.75 305 VAL A C 1
ATOM 2417 O O . VAL A 1 305 ? -27.988 -7.935 0.175 1.00 92.75 305 VAL A O 1
ATOM 2420 N N . PRO A 1 306 ? -30.060 -8.788 -0.034 1.00 89.75 306 PRO A N 1
ATOM 2421 C CA . PRO A 1 306 ? -30.348 -8.750 1.398 1.00 89.75 306 PRO A CA 1
ATOM 2422 C C . PRO A 1 306 ? -29.288 -9.495 2.223 1.00 89.75 306 PRO A C 1
ATOM 2424 O O . PRO A 1 306 ? -28.962 -10.644 1.935 1.00 89.75 306 PRO A O 1
ATOM 2427 N N . GLY A 1 307 ? -28.743 -8.832 3.247 1.00 85.19 307 GLY A N 1
ATOM 2428 C CA . GLY A 1 307 ? -27.667 -9.367 4.093 1.00 85.19 307 GLY A CA 1
ATOM 2429 C C . GLY A 1 307 ? -26.243 -9.095 3.588 1.00 85.19 307 GLY A C 1
ATOM 2430 O O . GLY A 1 307 ? -25.293 -9.349 4.323 1.00 85.19 307 GLY A O 1
ATOM 2431 N N . TYR A 1 308 ? -26.084 -8.534 2.385 1.00 86.62 308 TYR A N 1
ATOM 2432 C CA . TYR A 1 308 ? -24.788 -8.198 1.781 1.00 86.62 308 TYR A CA 1
ATOM 2433 C C . TYR A 1 308 ? -24.585 -6.691 1.567 1.00 86.62 308 TYR A C 1
ATOM 2435 O O . TYR A 1 308 ? -23.611 -6.285 0.936 1.00 86.62 308 TYR A O 1
ATOM 2443 N N . ASP A 1 309 ? -25.438 -5.834 2.132 1.00 87.44 309 ASP A N 1
ATOM 2444 C CA . ASP A 1 309 ? -25.382 -4.369 1.992 1.00 87.44 309 ASP A CA 1
ATOM 2445 C C . ASP A 1 309 ? -24.031 -3.765 2.409 1.00 87.44 309 ASP A C 1
ATOM 2447 O O . ASP A 1 309 ? -23.594 -2.738 1.881 1.00 87.44 309 ASP A O 1
ATOM 2451 N N . ARG A 1 310 ? -23.317 -4.451 3.309 1.00 84.81 310 ARG A N 1
ATOM 2452 C CA . ARG A 1 310 ? -21.962 -4.097 3.750 1.00 84.81 310 ARG A CA 1
ATOM 2453 C C . ARG A 1 310 ? -20.871 -5.041 3.246 1.00 84.81 310 ARG A C 1
ATOM 2455 O O . ARG A 1 310 ? -19.804 -5.085 3.851 1.00 84.81 310 ARG A O 1
ATOM 2462 N N . PHE A 1 311 ? -21.098 -5.779 2.160 1.00 84.44 311 PHE A N 1
ATOM 2463 C CA . PHE A 1 311 ? -20.102 -6.693 1.597 1.00 84.44 311 PHE A CA 1
ATOM 2464 C C . PHE A 1 311 ? -18.774 -5.968 1.327 1.00 84.44 311 PHE A C 1
ATOM 2466 O O . PHE A 1 311 ? -18.726 -4.984 0.570 1.00 84.44 311 PHE A O 1
ATOM 2473 N N . LEU A 1 312 ? -17.704 -6.453 1.972 1.00 79.62 312 LEU A N 1
ATOM 2474 C CA . LEU A 1 312 ? -16.355 -5.868 1.940 1.00 79.62 312 LEU A CA 1
ATOM 2475 C C . LEU A 1 312 ? -16.311 -4.395 2.372 1.00 79.62 312 LEU A C 1
ATOM 2477 O O . LEU A 1 312 ? -15.454 -3.635 1.927 1.00 79.62 312 LEU A O 1
ATOM 2481 N N . LEU A 1 313 ? -17.255 -3.980 3.219 1.00 82.81 313 LEU A N 1
ATOM 2482 C CA . LEU A 1 313 ? -17.257 -2.685 3.881 1.00 82.81 313 LEU A CA 1
ATOM 2483 C C . LEU A 1 313 ? -17.026 -2.875 5.383 1.00 82.81 313 LEU A C 1
ATOM 2485 O O . LEU A 1 313 ? -17.511 -3.839 5.981 1.00 82.81 313 LEU A O 1
ATOM 2489 N N . PRO A 1 314 ? -16.328 -1.934 6.032 1.00 80.06 314 PRO A N 1
ATOM 2490 C CA . PRO A 1 314 ? -16.103 -2.007 7.466 1.00 80.06 314 PRO A CA 1
ATOM 2491 C C . PRO A 1 314 ? -17.426 -1.899 8.243 1.00 80.06 314 PRO A C 1
ATOM 2493 O O . PRO A 1 314 ? -18.394 -1.308 7.741 1.00 80.06 314 PRO A O 1
ATOM 2496 N N . PRO A 1 315 ? -17.502 -2.422 9.479 1.00 84.62 315 PRO A N 1
ATOM 2497 C CA . PRO A 1 315 ? -18.696 -2.295 10.308 1.00 84.62 315 PRO A CA 1
ATOM 2498 C C . PRO A 1 315 ? -19.057 -0.827 10.574 1.00 84.62 315 PRO A C 1
ATOM 2500 O O . PRO A 1 315 ? -18.189 0.044 10.650 1.00 84.62 315 PRO A O 1
ATOM 2503 N N . SER A 1 316 ? -20.351 -0.536 10.723 1.00 90.69 316 SER A N 1
ATOM 2504 C CA . SER A 1 316 ? -20.794 0.816 11.078 1.00 90.69 316 SER A CA 1
ATOM 2505 C C . SER A 1 316 ? -20.404 1.166 12.517 1.00 90.69 316 SER A C 1
ATOM 2507 O O . SER A 1 316 ? -20.259 0.284 13.366 1.00 90.69 316 SER A O 1
ATOM 2509 N N . ARG A 1 317 ? -20.308 2.466 12.825 1.00 93.81 317 ARG A N 1
ATOM 2510 C CA . ARG A 1 317 ? -20.059 2.961 14.192 1.00 93.81 317 ARG A CA 1
ATOM 2511 C C . ARG A 1 317 ? -20.997 2.310 15.211 1.00 93.81 317 ARG A C 1
ATOM 2513 O O . ARG A 1 317 ? -20.541 1.784 16.221 1.00 93.81 317 ARG A O 1
ATOM 2520 N N . ASN A 1 318 ? -22.293 2.290 14.905 1.00 92.38 318 ASN A N 1
ATOM 2521 C CA . ASN A 1 318 ? -23.308 1.712 15.783 1.00 92.38 318 ASN A CA 1
ATOM 2522 C C . ASN A 1 318 ? -23.140 0.197 15.939 1.00 92.38 318 ASN A C 1
ATOM 2524 O O . ASN A 1 318 ? -23.353 -0.323 17.031 1.00 92.38 318 ASN A O 1
ATOM 2528 N N . ALA A 1 319 ? -22.744 -0.514 14.877 1.00 90.06 319 ALA A N 1
ATOM 2529 C CA . ALA A 1 319 ? -22.455 -1.942 14.964 1.00 90.06 319 ALA A CA 1
ATOM 2530 C C . ALA A 1 319 ? -21.270 -2.203 15.906 1.00 90.06 319 ALA A C 1
ATOM 2532 O O . ALA A 1 319 ? -21.412 -2.992 16.834 1.00 90.06 319 ALA A O 1
ATOM 2533 N N . LEU A 1 320 ? -20.155 -1.478 15.750 1.00 91.38 320 LEU A N 1
ATOM 2534 C CA . LEU A 1 320 ? -18.982 -1.616 16.627 1.00 91.38 320 LEU A CA 1
ATOM 2535 C C . LEU A 1 320 ? -19.320 -1.314 18.095 1.00 91.38 320 LEU A C 1
ATOM 2537 O O . LEU A 1 320 ? -18.946 -2.077 18.983 1.00 91.38 320 LEU A O 1
ATOM 2541 N N . MET A 1 321 ? -20.081 -0.248 18.359 1.00 94.00 321 MET A N 1
ATOM 2542 C CA . MET A 1 321 ? -20.494 0.120 19.720 1.00 94.00 321 MET A CA 1
ATOM 2543 C C . MET A 1 321 ? -21.405 -0.936 20.361 1.00 94.00 321 MET A C 1
ATOM 2545 O O . MET A 1 321 ? -21.216 -1.292 21.524 1.00 94.00 321 MET A O 1
ATOM 2549 N N . LYS A 1 322 ? -22.352 -1.510 19.604 1.00 92.44 322 LYS A N 1
ATOM 2550 C CA . LYS A 1 322 ? -23.197 -2.620 20.088 1.00 92.44 322 LYS A CA 1
ATOM 2551 C C . LYS A 1 322 ? -22.368 -3.839 20.500 1.00 92.44 322 LYS A C 1
ATOM 2553 O O . LYS A 1 322 ? -22.742 -4.564 21.420 1.00 92.44 322 LYS A O 1
ATOM 2558 N N . MET A 1 323 ? -21.216 -4.062 19.872 1.00 89.50 323 MET A N 1
ATOM 2559 C CA . MET A 1 323 ? -20.350 -5.200 20.191 1.00 89.50 323 MET A CA 1
ATOM 2560 C C . MET A 1 323 ? -19.652 -5.052 21.552 1.00 89.50 323 MET A C 1
ATOM 2562 O O . MET A 1 323 ? -19.345 -6.067 22.186 1.00 89.50 323 MET A O 1
ATOM 2566 N N . ALA A 1 324 ? -19.544 -3.832 22.081 1.00 91.75 324 ALA A N 1
ATOM 2567 C CA . ALA A 1 324 ? -19.075 -3.559 23.440 1.00 91.75 324 ALA A CA 1
ATOM 2568 C C . ALA A 1 324 ? -20.149 -3.764 24.538 1.00 91.75 324 ALA A C 1
ATOM 2570 O O . ALA A 1 324 ? -19.909 -3.456 25.704 1.00 91.75 324 ALA A O 1
ATOM 2571 N N . ALA A 1 325 ? -21.330 -4.317 24.216 1.00 89.81 325 ALA A N 1
ATOM 2572 C CA . ALA A 1 325 ? -22.398 -4.554 25.200 1.00 89.81 325 ALA A CA 1
ATOM 2573 C C . ALA A 1 325 ? -21.985 -5.462 26.377 1.00 89.81 325 ALA A C 1
ATOM 2575 O O . ALA A 1 325 ? -22.461 -5.275 27.491 1.00 89.81 325 ALA A O 1
ATOM 2576 N N . LYS A 1 326 ? -21.075 -6.424 26.152 1.00 86.19 326 LYS A N 1
ATOM 2577 C CA . LYS A 1 326 ? -20.535 -7.330 27.191 1.00 86.19 326 LYS A CA 1
ATOM 2578 C C . LYS A 1 326 ? -19.185 -6.851 27.758 1.00 86.19 326 LYS A C 1
ATOM 2580 O O . LYS A 1 326 ? -18.350 -7.674 28.137 1.00 86.19 326 LYS A O 1
ATOM 2585 N N . GLY A 1 327 ? -18.949 -5.541 27.755 1.00 90.00 327 GLY A N 1
ATOM 2586 C CA . GLY A 1 327 ? -17.731 -4.907 28.264 1.00 90.00 327 GLY A CA 1
ATOM 2587 C C . GLY A 1 327 ? -16.965 -4.124 27.191 1.00 90.00 327 GLY A C 1
ATOM 2588 O O . GLY A 1 327 ? -17.093 -4.429 26.000 1.00 90.00 327 GLY A O 1
ATOM 2589 N N . PRO A 1 328 ? -16.174 -3.116 27.600 1.00 93.69 328 PRO A N 1
ATOM 2590 C CA . PRO A 1 328 ? -15.400 -2.289 26.684 1.00 93.69 328 PRO A CA 1
ATOM 2591 C C . PRO A 1 328 ? -14.375 -3.114 25.900 1.00 93.69 328 PRO A C 1
ATOM 2593 O O . PRO A 1 328 ? -13.836 -4.110 26.393 1.00 93.69 328 PRO A O 1
ATOM 2596 N N . ILE A 1 329 ? -14.097 -2.663 24.680 1.00 94.75 329 ILE A N 1
ATOM 2597 C CA . ILE A 1 329 ? -13.082 -3.245 23.800 1.00 94.75 329 ILE A CA 1
ATOM 2598 C C . ILE A 1 329 ? -11.953 -2.231 23.650 1.00 94.75 329 ILE A C 1
ATOM 2600 O O . ILE A 1 329 ? -12.209 -1.065 23.355 1.00 94.75 329 ILE A O 1
ATOM 2604 N N . VAL A 1 330 ? -10.713 -2.670 23.847 1.00 95.00 330 VAL A N 1
ATOM 2605 C CA . VAL A 1 330 ? -9.518 -1.835 23.723 1.00 95.00 330 VAL A CA 1
ATOM 2606 C C . VAL A 1 330 ? -8.628 -2.391 22.620 1.00 95.00 330 VAL A C 1
ATOM 2608 O O . VAL A 1 330 ? -8.200 -3.546 22.672 1.00 95.00 330 VAL A O 1
ATOM 2611 N N . VAL A 1 331 ? -8.346 -1.555 21.623 1.00 94.62 331 VAL A N 1
ATOM 2612 C CA . VAL A 1 331 ? -7.485 -1.869 20.482 1.00 94.62 331 VAL A CA 1
ATOM 2613 C C . VAL A 1 331 ? -6.184 -1.092 20.607 1.00 94.62 331 VAL A C 1
ATOM 2615 O O . VAL A 1 331 ? -6.194 0.134 20.549 1.00 94.62 331 VAL A O 1
ATOM 2618 N N . PHE A 1 332 ? -5.066 -1.794 20.759 1.00 93.31 332 PHE A N 1
ATOM 2619 C CA . PHE A 1 332 ? -3.742 -1.182 20.788 1.00 93.31 332 PHE A CA 1
ATOM 2620 C C . PHE A 1 332 ? -3.105 -1.224 19.409 1.00 93.31 332 PHE A C 1
ATOM 2622 O O . PHE A 1 332 ? -2.864 -2.304 18.862 1.00 93.31 332 PHE A O 1
ATOM 2629 N N . ASN A 1 333 ? -2.783 -0.047 18.886 1.00 93.69 333 ASN A N 1
ATOM 2630 C CA . ASN A 1 333 ? -2.065 0.117 17.637 1.00 93.69 333 ASN A CA 1
ATOM 2631 C C . ASN A 1 333 ? -0.739 0.827 17.891 1.00 93.69 333 ASN A C 1
ATOM 2633 O O . ASN A 1 333 ? -0.719 1.876 18.524 1.00 93.69 333 ASN A O 1
ATOM 2637 N N . SER A 1 334 ? 0.366 0.266 17.411 1.00 91.31 334 SER A N 1
ATOM 2638 C CA . SER A 1 334 ? 1.684 0.889 17.522 1.00 91.31 334 SER A CA 1
ATOM 2639 C C . SER A 1 334 ? 2.385 0.814 16.181 1.00 91.31 334 SER A C 1
ATOM 2641 O O . SER A 1 334 ? 2.529 -0.267 15.605 1.00 91.31 334 SER A O 1
ATOM 2643 N N . THR A 1 335 ? 2.790 1.977 15.682 1.00 91.69 335 THR A N 1
ATOM 2644 C CA . THR A 1 335 ? 3.491 2.136 14.410 1.00 91.69 335 THR A CA 1
ATOM 2645 C C . THR A 1 335 ? 4.662 3.091 14.571 1.00 91.69 335 THR A C 1
ATOM 2647 O O . THR A 1 335 ? 4.824 3.740 15.604 1.00 91.69 335 THR A O 1
ATOM 2650 N N . ILE A 1 336 ? 5.454 3.226 13.510 1.00 88.00 336 ILE A N 1
ATOM 2651 C CA . ILE A 1 336 ? 6.490 4.259 13.409 1.00 88.00 336 ILE A CA 1
ATOM 2652 C C . ILE A 1 336 ? 5.931 5.691 13.504 1.00 88.00 336 ILE A C 1
ATOM 2654 O O . ILE A 1 336 ? 6.688 6.611 13.788 1.00 88.00 336 ILE A O 1
ATOM 2658 N N . CYS A 1 337 ? 4.629 5.898 13.265 1.00 90.31 337 CYS A N 1
ATOM 2659 C CA . CYS A 1 337 ? 4.010 7.222 13.298 1.00 90.31 337 CYS A CA 1
ATOM 2660 C C . CYS A 1 337 ? 3.632 7.638 14.724 1.00 90.31 337 CYS A C 1
ATOM 2662 O O . CYS A 1 337 ? 3.969 8.733 15.162 1.00 90.31 337 CYS A O 1
ATOM 2664 N N . ARG A 1 338 ? 2.890 6.770 15.421 1.00 92.06 338 ARG A N 1
ATOM 2665 C CA . ARG A 1 338 ? 2.387 6.975 16.787 1.00 92.06 338 ARG A CA 1
ATOM 2666 C C . ARG A 1 338 ? 1.859 5.663 17.362 1.00 92.06 338 ARG A C 1
ATOM 2668 O O . ARG A 1 338 ? 1.621 4.699 16.627 1.00 92.06 338 ARG A O 1
ATOM 2675 N N . SER A 1 339 ? 1.647 5.654 18.672 1.00 94.00 339 SER A N 1
ATOM 2676 C CA . SER A 1 339 ? 1.031 4.542 19.391 1.00 94.00 339 SER A CA 1
ATOM 2677 C C . SER A 1 339 ? -0.234 4.998 20.094 1.00 94.00 339 SER A C 1
ATOM 2679 O O . SER A 1 339 ? -0.237 6.035 20.753 1.00 94.00 339 SER A O 1
ATOM 2681 N N . ASP A 1 340 ? -1.290 4.201 19.989 1.00 96.00 340 ASP A N 1
ATOM 2682 C CA . ASP A 1 340 ? -2.635 4.562 20.416 1.00 96.00 340 ASP A CA 1
ATOM 2683 C C . ASP A 1 340 ? -3.372 3.375 21.038 1.00 96.00 340 ASP A C 1
ATOM 2685 O O . ASP A 1 340 ? -3.230 2.229 20.603 1.00 96.00 340 ASP A O 1
ATOM 2689 N N . ALA A 1 341 ? -4.217 3.672 22.022 1.00 96.12 341 ALA A N 1
ATOM 2690 C CA . ALA A 1 341 ? -5.290 2.795 22.473 1.00 96.12 341 ALA A CA 1
ATOM 2691 C C . ALA A 1 341 ? -6.633 3.356 21.999 1.00 96.12 341 ALA A C 1
ATOM 2693 O O . ALA A 1 341 ? -7.041 4.437 22.421 1.00 96.12 341 ALA A O 1
ATOM 2694 N N . ILE A 1 342 ? -7.339 2.620 21.146 1.00 97.38 342 ILE A N 1
ATOM 2695 C CA . ILE A 1 342 ? -8.712 2.926 20.741 1.00 97.38 342 ILE A CA 1
ATOM 2696 C C . ILE A 1 342 ? -9.663 2.183 21.677 1.00 97.38 342 ILE A C 1
ATOM 2698 O O . ILE A 1 342 ? -9.558 0.970 21.836 1.00 97.38 342 ILE A O 1
ATOM 2702 N N . ILE A 1 343 ? -10.601 2.902 22.286 1.00 97.19 343 ILE A N 1
ATOM 2703 C CA . ILE A 1 343 ? -11.544 2.377 23.272 1.00 97.19 343 ILE A CA 1
ATOM 2704 C C . ILE A 1 343 ? -12.948 2.425 22.679 1.00 97.19 343 ILE A C 1
ATOM 2706 O O . ILE A 1 343 ? -13.433 3.482 22.275 1.00 97.19 343 ILE A O 1
ATOM 2710 N N . VAL A 1 344 ? -13.612 1.274 22.649 1.00 97.06 344 VAL A N 1
ATOM 2711 C CA . VAL A 1 344 ? -14.990 1.115 22.183 1.00 97.06 344 VAL A CA 1
ATOM 2712 C C . VAL A 1 344 ? -15.871 0.776 23.372 1.00 97.06 344 VAL A C 1
ATOM 2714 O O . VAL A 1 344 ? -15.660 -0.226 24.060 1.00 97.06 344 VAL A O 1
ATOM 2717 N N . THR A 1 345 ? -16.887 1.599 23.592 1.00 96.38 345 THR A N 1
ATOM 2718 C CA . THR A 1 345 ? -17.951 1.372 24.569 1.00 96.38 345 THR A CA 1
ATOM 2719 C C . THR A 1 345 ? -19.308 1.388 23.865 1.00 96.38 345 THR A C 1
ATOM 2721 O O . THR A 1 345 ? -19.407 1.644 22.663 1.00 96.38 345 THR A O 1
ATOM 2724 N N . THR A 1 346 ? -20.383 1.123 24.606 1.00 94.62 346 THR A N 1
ATOM 2725 C CA . THR A 1 346 ? -21.749 1.249 24.079 1.00 94.62 346 THR A CA 1
ATOM 2726 C C . THR A 1 346 ? -22.163 2.700 23.822 1.00 94.62 346 THR A C 1
ATOM 2728 O O . THR A 1 346 ? -23.124 2.917 23.090 1.00 94.62 346 THR A O 1
ATOM 2731 N N . SER A 1 347 ? -21.451 3.685 24.385 1.00 95.06 347 SER A N 1
ATOM 2732 C CA . SER A 1 347 ? -21.769 5.114 24.266 1.00 95.06 347 SER A CA 1
ATOM 2733 C C . SER A 1 347 ? -20.829 5.883 23.336 1.00 95.06 347 SER A C 1
ATOM 2735 O O . SER A 1 347 ? -21.250 6.872 22.739 1.00 95.06 347 SER A O 1
ATOM 2737 N N . SER A 1 348 ? -19.579 5.444 23.161 1.00 96.31 348 SER A N 1
ATOM 2738 C CA . SER A 1 348 ? -18.606 6.158 22.330 1.00 96.31 348 SER A CA 1
ATOM 2739 C C . SER A 1 348 ? -17.463 5.280 21.807 1.00 96.31 348 SER A C 1
ATOM 2741 O O . SER A 1 348 ? -17.206 4.177 22.289 1.00 96.31 348 SER A O 1
ATOM 2743 N N . ILE A 1 349 ? -16.766 5.802 20.791 1.00 97.50 349 ILE A N 1
ATOM 2744 C CA . ILE A 1 349 ? -15.477 5.292 20.307 1.00 97.50 349 ILE A CA 1
ATOM 2745 C C . ILE A 1 349 ? -14.472 6.429 20.459 1.00 97.50 349 ILE A C 1
ATOM 2747 O O . ILE A 1 349 ? -14.617 7.460 19.793 1.00 97.50 349 ILE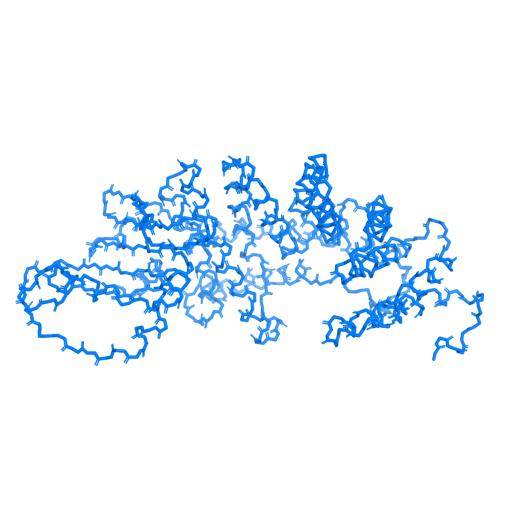 A O 1
ATOM 2751 N N . THR A 1 350 ? -13.487 6.251 21.333 1.00 97.69 350 THR A N 1
ATOM 2752 C CA . THR A 1 350 ? -12.471 7.256 21.682 1.00 97.69 350 THR A CA 1
ATOM 2753 C C . THR A 1 350 ? -11.064 6.689 21.511 1.00 97.69 350 THR A C 1
ATOM 2755 O O . THR A 1 350 ? -10.892 5.495 21.276 1.00 97.69 350 THR A O 1
ATOM 2758 N N . SER A 1 351 ? -10.044 7.543 21.570 1.00 97.25 351 SER A N 1
ATOM 2759 C CA . SER A 1 351 ? -8.641 7.135 21.468 1.00 97.25 351 SER A CA 1
ATOM 2760 C C . SER A 1 351 ? -7.782 7.870 22.487 1.00 97.25 351 SER A C 1
ATOM 2762 O O . SER A 1 351 ? -8.038 9.035 22.785 1.00 97.25 351 SER A O 1
ATOM 2764 N N . ILE A 1 352 ? -6.751 7.192 22.982 1.00 96.62 352 ILE A N 1
ATOM 2765 C CA . ILE A 1 352 ? -5.736 7.731 23.884 1.00 96.62 352 ILE A CA 1
ATOM 2766 C C . ILE A 1 352 ? -4.372 7.516 23.235 1.00 96.62 352 ILE A C 1
ATOM 2768 O O . ILE A 1 352 ? -4.026 6.386 22.889 1.00 96.62 352 ILE A O 1
ATOM 2772 N N . GLU A 1 353 ? -3.597 8.588 23.096 1.00 96.06 353 GLU A N 1
ATOM 2773 C CA . GLU A 1 353 ? -2.216 8.502 22.628 1.00 96.06 353 GLU A CA 1
ATOM 2774 C C . GLU A 1 353 ? -1.297 7.959 23.728 1.00 96.06 353 GLU A C 1
ATOM 2776 O O . GLU A 1 353 ? -1.403 8.333 24.897 1.00 96.06 353 GLU A O 1
ATOM 2781 N N . LEU A 1 354 ? -0.367 7.087 23.347 1.00 93.56 354 LEU A N 1
ATOM 2782 C CA . LEU A 1 354 ? 0.566 6.403 24.238 1.00 93.56 354 LEU A CA 1
ATOM 2783 C C . LEU A 1 354 ? 2.017 6.745 23.857 1.00 93.56 354 LEU A C 1
ATOM 2785 O O . LEU A 1 354 ? 2.750 5.875 23.383 1.00 93.56 354 LEU A O 1
ATOM 2789 N N . PRO A 1 355 ? 2.492 7.980 24.100 1.00 90.06 355 PRO A N 1
ATOM 2790 C CA . PRO A 1 355 ? 3.793 8.450 23.606 1.00 90.06 355 PRO A CA 1
ATOM 2791 C C . PRO A 1 355 ? 4.994 7.691 24.199 1.00 90.06 355 PRO A C 1
ATOM 2793 O O . PRO A 1 355 ? 6.085 7.686 23.633 1.00 90.06 355 PRO A O 1
ATOM 2796 N N . LYS A 1 356 ? 4.804 7.023 25.345 1.00 89.19 356 LYS A N 1
ATOM 2797 C CA . LYS A 1 356 ? 5.828 6.185 25.993 1.00 89.19 356 LYS A CA 1
ATOM 2798 C C . LYS A 1 356 ? 5.923 4.773 25.402 1.00 89.19 356 LYS A C 1
ATOM 2800 O O . LYS A 1 356 ? 6.871 4.057 25.709 1.00 89.19 356 LYS A O 1
ATOM 2805 N N . LEU A 1 357 ? 4.956 4.353 24.587 1.00 86.50 357 LEU A N 1
ATOM 2806 C CA . LEU A 1 357 ? 4.958 3.050 23.927 1.00 86.50 357 LEU A CA 1
ATOM 2807 C C . LEU A 1 357 ? 5.602 3.194 22.546 1.00 86.50 357 LEU A C 1
ATOM 2809 O O . LEU A 1 357 ? 4.911 3.394 21.553 1.00 86.50 357 LEU A O 1
ATOM 2813 N N . ARG A 1 358 ? 6.931 3.137 22.464 1.00 85.62 358 ARG A N 1
ATOM 2814 C CA . ARG A 1 358 ? 7.646 3.286 21.186 1.00 85.62 358 ARG A CA 1
ATOM 2815 C C . ARG A 1 358 ? 7.648 1.977 20.396 1.00 85.62 358 ARG A C 1
ATOM 2817 O O . ARG A 1 358 ? 7.985 0.935 20.952 1.00 85.62 358 ARG A O 1
ATOM 2824 N N . TYR A 1 359 ? 7.348 2.043 19.099 1.00 84.44 359 TYR A N 1
ATOM 2825 C CA . TYR A 1 359 ? 7.293 0.875 18.206 1.00 84.44 359 TYR A CA 1
ATOM 2826 C C . TYR A 1 359 ? 8.607 0.069 18.155 1.00 84.44 359 TYR A C 1
ATOM 2828 O O . TYR A 1 359 ? 8.615 -1.159 18.119 1.00 84.44 359 TYR A O 1
ATOM 2836 N N . GLU A 1 360 ? 9.753 0.743 18.213 1.00 80.81 360 GLU A N 1
ATOM 2837 C CA . GLU A 1 360 ? 11.062 0.072 18.239 1.00 80.81 360 GLU A CA 1
ATOM 2838 C C . GLU A 1 360 ? 11.282 -0.729 19.534 1.00 80.81 360 GLU A C 1
ATOM 2840 O O . GLU A 1 360 ? 11.933 -1.778 19.546 1.00 80.81 360 GLU A O 1
ATOM 2845 N N . GLU A 1 361 ? 10.704 -0.254 20.638 1.00 79.75 361 GLU A N 1
ATOM 2846 C CA . GLU A 1 361 ? 10.808 -0.901 21.941 1.00 79.75 361 GLU A CA 1
ATOM 2847 C C . GLU A 1 361 ? 9.807 -2.044 22.093 1.00 79.75 361 GLU A C 1
ATOM 2849 O O . GLU A 1 361 ? 10.111 -3.016 22.789 1.00 79.75 361 GLU A O 1
ATOM 2854 N N . THR A 1 362 ? 8.642 -1.978 21.435 1.00 74.94 362 THR A N 1
ATOM 2855 C CA . THR A 1 362 ? 7.621 -3.031 21.535 1.00 74.94 362 THR A CA 1
ATOM 2856 C C . THR A 1 362 ? 8.169 -4.371 21.070 1.00 74.94 362 THR A C 1
ATOM 2858 O O . THR A 1 362 ? 8.075 -5.346 21.811 1.00 74.94 362 THR A O 1
ATOM 2861 N N . GLY A 1 363 ? 8.842 -4.428 19.919 1.00 68.56 363 GLY A N 1
ATOM 2862 C CA . GLY A 1 363 ? 9.390 -5.681 19.394 1.00 68.56 363 GLY A CA 1
ATOM 2863 C C . GLY A 1 363 ? 10.465 -6.291 20.298 1.00 68.56 363 GLY A C 1
ATOM 2864 O O . GLY A 1 363 ? 10.504 -7.508 20.487 1.00 68.56 363 GLY A O 1
ATOM 2865 N N . ARG A 1 364 ? 11.316 -5.451 20.905 1.00 69.81 364 ARG A N 1
ATOM 2866 C CA . ARG A 1 364 ? 12.339 -5.897 21.865 1.00 69.81 364 ARG A CA 1
ATOM 2867 C C . ARG A 1 364 ? 11.701 -6.437 23.145 1.00 69.81 364 ARG A C 1
ATOM 2869 O O . ARG A 1 364 ? 12.049 -7.536 23.570 1.00 69.81 364 ARG A O 1
ATOM 2876 N N . ARG A 1 365 ? 10.756 -5.692 23.727 1.00 72.06 365 ARG A N 1
ATOM 2877 C CA . ARG A 1 365 ? 10.069 -6.077 24.968 1.00 72.06 365 ARG A CA 1
ATOM 2878 C C . ARG A 1 365 ? 9.234 -7.345 24.781 1.00 72.06 365 ARG A C 1
ATOM 2880 O O . ARG A 1 365 ? 9.287 -8.224 25.630 1.00 72.06 365 ARG A O 1
ATOM 2887 N N . MET A 1 366 ? 8.529 -7.500 23.656 1.00 70.12 366 MET A N 1
ATOM 2888 C CA . MET A 1 366 ? 7.723 -8.703 23.390 1.00 70.12 366 MET A CA 1
ATOM 2889 C C . MET A 1 366 ? 8.574 -9.978 23.303 1.00 70.12 366 MET A C 1
ATOM 2891 O O . MET A 1 366 ? 8.168 -11.013 23.825 1.00 70.1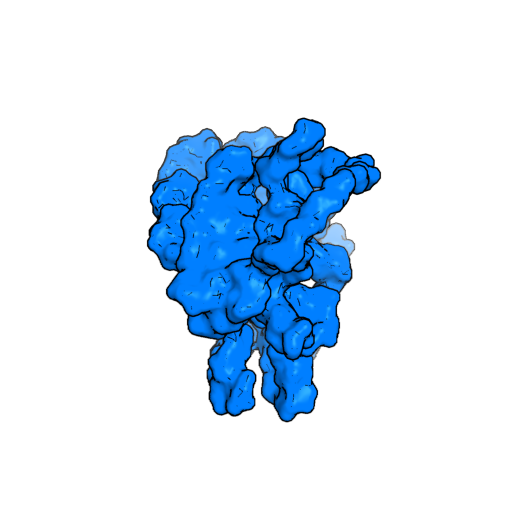2 366 MET A O 1
ATOM 2895 N N . ARG A 1 367 ? 9.785 -9.909 22.728 1.00 65.00 367 ARG A N 1
ATOM 2896 C CA . ARG A 1 367 ? 10.723 -11.049 22.727 1.00 65.00 367 ARG A CA 1
ATOM 2897 C C . ARG A 1 367 ? 11.218 -11.417 24.126 1.00 65.00 367 ARG A C 1
ATOM 2899 O O . ARG A 1 367 ? 11.434 -12.592 24.390 1.00 65.00 367 ARG A O 1
ATOM 2906 N N . GLN A 1 368 ? 11.376 -10.438 25.017 1.00 63.03 368 GLN A N 1
ATOM 2907 C CA . GLN A 1 368 ? 11.758 -10.690 26.410 1.00 63.03 368 GLN A CA 1
ATOM 2908 C C . GLN A 1 368 ? 10.619 -11.355 27.199 1.00 63.03 368 GLN A C 1
ATOM 2910 O O . GLN A 1 368 ? 10.879 -12.244 28.002 1.00 63.03 368 GLN A O 1
ATOM 2915 N N . PHE A 1 369 ? 9.360 -10.989 26.933 1.00 60.41 369 PHE A N 1
ATOM 2916 C CA . PHE A 1 369 ? 8.197 -11.588 27.600 1.00 60.41 369 PHE A CA 1
ATOM 2917 C C . PHE A 1 369 ? 7.894 -13.026 27.166 1.00 60.41 369 PHE A C 1
ATOM 2919 O O . PHE A 1 369 ? 7.383 -13.793 27.975 1.00 60.41 369 PHE A O 1
ATOM 2926 N N . ALA A 1 370 ? 8.263 -13.428 25.945 1.00 52.28 370 ALA A N 1
ATOM 2927 C CA . ALA A 1 370 ? 8.100 -14.809 25.479 1.00 52.28 370 ALA A CA 1
ATOM 2928 C C . ALA A 1 370 ? 8.886 -15.853 26.313 1.00 52.28 370 ALA A C 1
ATOM 2930 O O . ALA A 1 370 ? 8.657 -17.047 26.149 1.00 52.28 370 ALA A O 1
ATOM 2931 N N . GLY A 1 371 ? 9.783 -15.414 27.211 1.00 44.38 371 GLY A N 1
ATOM 2932 C CA . GLY A 1 371 ? 10.540 -16.268 28.134 1.00 44.38 371 GLY A CA 1
ATOM 2933 C C . GLY A 1 371 ? 10.053 -16.285 29.590 1.00 44.38 371 GLY A C 1
ATOM 2934 O O . GLY A 1 371 ? 10.606 -17.039 30.385 1.00 44.38 371 GLY A O 1
ATOM 2935 N N . PHE A 1 372 ? 9.043 -15.492 29.969 1.00 43.50 372 PHE A N 1
ATOM 2936 C CA . PHE A 1 372 ? 8.583 -15.392 31.362 1.00 43.50 372 PHE A CA 1
ATOM 2937 C C . PHE A 1 372 ? 7.161 -15.939 31.536 1.00 43.50 372 PHE A C 1
ATOM 2939 O O . PHE A 1 372 ? 6.175 -15.211 31.451 1.00 43.50 372 PHE A O 1
ATOM 2946 N N . GLY A 1 373 ? 7.063 -17.238 31.827 1.00 38.25 373 GLY A N 1
ATOM 2947 C CA . GLY A 1 373 ? 5.872 -17.859 32.407 1.00 38.25 373 GLY A CA 1
ATOM 2948 C C . GLY A 1 373 ? 5.958 -17.825 33.932 1.00 38.25 373 GLY A C 1
ATOM 2949 O O . GLY A 1 373 ? 6.390 -18.797 34.540 1.00 38.25 373 GLY A O 1
ATOM 2950 N N . GLY A 1 374 ? 5.607 -16.697 34.552 1.00 36.88 374 GLY A N 1
ATOM 2951 C CA . GLY A 1 374 ? 5.583 -16.549 36.010 1.00 36.88 374 GLY A CA 1
ATOM 2952 C C . GLY A 1 374 ? 4.185 -16.180 36.489 1.00 36.88 374 GLY A C 1
ATOM 2953 O O . GLY A 1 374 ? 3.760 -15.042 36.308 1.00 36.88 374 GLY A O 1
ATOM 2954 N N . GLY A 1 375 ? 3.466 -17.146 37.063 1.00 39.38 375 GLY A N 1
ATOM 2955 C CA . GLY A 1 375 ? 2.154 -16.935 37.674 1.00 39.38 375 GLY A CA 1
ATOM 2956 C C . GLY A 1 375 ? 2.277 -16.166 38.989 1.00 39.38 375 GLY A C 1
ATOM 2957 O O . GLY A 1 375 ? 2.924 -16.638 39.920 1.00 39.38 375 GLY A O 1
ATOM 2958 N N . GLY A 1 376 ? 1.664 -14.985 39.052 1.00 39.88 376 GLY A N 1
ATOM 2959 C CA . GLY A 1 376 ? 1.417 -14.265 40.301 1.00 39.88 376 GLY A CA 1
ATOM 2960 C C . GLY A 1 376 ? 0.125 -14.747 40.963 1.00 39.88 376 GLY A C 1
ATOM 2961 O O . GLY A 1 376 ? -0.807 -15.165 40.275 1.00 39.88 376 GLY A O 1
ATOM 2962 N N . GLU A 1 377 ? 0.079 -14.704 42.294 1.00 41.75 377 GLU A N 1
ATOM 2963 C CA . GLU A 1 377 ? -1.090 -15.086 43.093 1.00 41.75 377 GLU A CA 1
ATOM 2964 C C . GLU A 1 377 ? -2.322 -14.242 42.725 1.00 41.75 377 GLU A C 1
ATOM 2966 O O . GLU A 1 377 ? -2.302 -13.010 42.767 1.00 41.75 377 GLU A O 1
ATOM 2971 N N . ASN A 1 378 ? -3.411 -14.926 42.363 1.00 45.19 378 ASN A N 1
ATOM 2972 C CA . ASN A 1 378 ? -4.677 -14.305 41.997 1.00 45.19 378 ASN A CA 1
ATOM 2973 C C . ASN A 1 378 ? -5.397 -13.775 43.241 1.00 45.19 378 ASN A C 1
ATOM 2975 O O . ASN A 1 378 ? -5.965 -14.542 44.019 1.00 45.19 378 ASN A O 1
ATOM 2979 N N . VAL A 1 379 ? -5.469 -12.454 43.375 1.00 46.16 379 VAL A N 1
ATOM 2980 C CA . VAL A 1 379 ? -6.476 -11.814 44.224 1.00 46.16 379 VAL A CA 1
ATOM 2981 C C . VAL A 1 379 ? -7.773 -11.750 43.414 1.00 46.16 379 VAL A C 1
ATOM 2983 O O . VAL A 1 379 ? -7.939 -10.901 42.541 1.00 46.16 379 VAL A O 1
ATOM 2986 N N . HIS A 1 380 ? -8.673 -12.706 43.645 1.00 47.81 380 HIS A N 1
ATOM 2987 C CA . HIS A 1 380 ? -9.971 -12.761 42.973 1.00 47.81 380 HIS A CA 1
ATOM 2988 C C . HIS A 1 380 ? -10.966 -11.797 43.634 1.00 47.81 380 HIS A C 1
ATOM 2990 O O . HIS A 1 380 ? -11.572 -12.123 44.651 1.00 47.81 380 HIS A O 1
ATOM 2996 N N . ASP A 1 381 ? -11.159 -10.624 43.028 1.00 57.00 381 ASP A N 1
ATOM 2997 C CA . ASP A 1 381 ? -12.311 -9.760 43.305 1.00 57.00 381 ASP A CA 1
ATOM 2998 C C . ASP A 1 381 ? -13.514 -10.222 42.443 1.00 57.00 381 ASP A C 1
ATOM 3000 O O . ASP A 1 381 ? -13.417 -10.261 41.210 1.00 57.00 381 ASP A O 1
ATOM 3004 N N . PRO A 1 382 ? -14.655 -10.610 43.041 1.00 55.75 382 PRO A N 1
ATOM 3005 C CA . PRO A 1 382 ? -15.839 -11.053 42.302 1.00 55.75 382 PRO A CA 1
ATOM 3006 C C . PRO A 1 382 ? -16.548 -9.936 41.508 1.00 55.75 382 PRO A C 1
ATOM 3008 O O . PRO A 1 382 ? -17.415 -10.245 40.691 1.00 55.75 382 PRO A O 1
ATOM 3011 N N . ASN A 1 383 ? -16.182 -8.659 41.686 1.00 71.56 383 ASN A N 1
ATOM 3012 C CA . ASN A 1 383 ? -16.803 -7.510 41.007 1.00 71.56 383 ASN A CA 1
ATOM 3013 C C . ASN A 1 383 ? -16.028 -6.989 39.781 1.00 71.56 383 ASN A C 1
ATOM 3015 O O . ASN A 1 383 ? -16.363 -5.931 39.231 1.00 71.56 383 ASN A O 1
ATOM 3019 N N . LEU A 1 384 ? -14.994 -7.701 39.324 1.00 81.12 384 LEU A N 1
ATOM 3020 C CA . LEU A 1 384 ? -14.176 -7.251 38.197 1.00 81.12 384 LEU A CA 1
ATOM 3021 C C . LEU A 1 384 ? -14.971 -7.173 36.887 1.00 81.12 384 LEU A C 1
ATOM 3023 O O . LEU A 1 384 ? -15.646 -8.112 36.460 1.00 81.12 384 LEU A O 1
ATOM 3027 N N . LYS A 1 385 ? -14.825 -6.046 36.184 1.00 85.19 385 LYS A N 1
ATOM 3028 C CA . LYS A 1 385 ? -15.414 -5.858 34.853 1.00 85.19 385 LYS A CA 1
ATOM 3029 C C . LYS A 1 385 ? -14.564 -6.555 33.792 1.00 85.19 385 LYS A C 1
ATOM 3031 O O . LYS A 1 385 ? -13.334 -6.541 33.846 1.00 85.19 385 LYS A O 1
ATOM 3036 N N . ARG A 1 386 ? -15.223 -7.140 32.791 1.00 88.62 386 ARG A N 1
ATOM 3037 C CA . ARG A 1 386 ? -14.548 -7.744 31.635 1.00 88.62 386 ARG A CA 1
ATOM 3038 C C . ARG A 1 386 ? -14.068 -6.676 30.653 1.00 88.62 386 ARG A C 1
ATOM 3040 O O . ARG A 1 386 ? -14.833 -5.776 30.315 1.00 88.62 386 ARG A O 1
ATOM 3047 N N . ILE A 1 387 ? -12.846 -6.836 30.149 1.00 90.06 387 ILE A N 1
ATOM 3048 C CA . ILE A 1 387 ? -12.272 -6.051 29.053 1.00 90.06 387 ILE A CA 1
ATOM 3049 C C . ILE A 1 387 ? -11.850 -6.992 27.924 1.00 90.06 387 ILE A C 1
ATOM 3051 O O . ILE A 1 387 ? -11.256 -8.048 28.158 1.00 90.06 387 ILE A O 1
ATOM 3055 N N . TRP A 1 388 ? -12.160 -6.590 26.695 1.00 90.00 388 TRP A N 1
ATOM 3056 C CA . TRP A 1 388 ? -11.743 -7.285 25.483 1.00 90.00 388 TRP A CA 1
ATOM 3057 C C . TRP A 1 388 ? -10.529 -6.583 24.873 1.00 90.00 388 TRP A C 1
ATOM 3059 O O . TRP A 1 388 ? -10.576 -5.382 24.615 1.00 90.00 388 TRP A O 1
ATOM 3069 N N . TRP A 1 389 ? -9.456 -7.324 24.623 1.00 90.25 389 TRP A N 1
ATOM 3070 C CA . TRP A 1 389 ? -8.185 -6.804 24.136 1.00 90.25 389 TRP A CA 1
ATOM 3071 C C . TRP A 1 389 ? -7.928 -7.209 22.687 1.00 90.25 389 TRP A C 1
ATOM 3073 O O . TRP A 1 389 ? -8.062 -8.382 22.327 1.00 90.25 389 TRP A O 1
ATOM 3083 N N . ILE A 1 390 ? -7.496 -6.238 21.882 1.00 88.38 390 ILE A N 1
ATOM 3084 C CA . ILE A 1 390 ? -7.060 -6.430 20.498 1.00 88.38 390 ILE A CA 1
ATOM 3085 C C . ILE A 1 390 ? -5.684 -5.789 20.327 1.00 88.38 390 ILE A C 1
ATOM 3087 O O . ILE A 1 390 ? -5.548 -4.569 20.366 1.00 88.38 390 ILE A O 1
ATOM 3091 N N . GLY A 1 391 ? -4.650 -6.601 20.121 1.00 85.00 391 GLY A N 1
ATOM 3092 C CA . GLY A 1 391 ? -3.309 -6.113 19.795 1.00 85.00 391 GLY A CA 1
ATOM 3093 C C . GLY A 1 391 ? -3.066 -6.074 18.287 1.00 85.00 391 GLY A C 1
ATOM 3094 O O . GLY A 1 391 ? -3.354 -7.059 17.598 1.00 85.00 391 GLY A O 1
ATOM 3095 N N . VAL A 1 392 ? -2.522 -4.966 17.768 1.00 84.12 392 VAL A N 1
ATOM 3096 C CA . VAL A 1 392 ? -2.156 -4.792 16.350 1.00 84.12 392 VAL A CA 1
ATOM 3097 C C . VAL A 1 392 ? -0.655 -4.954 16.112 1.00 84.12 392 VAL A C 1
ATOM 3099 O O . VAL A 1 392 ? 0.172 -4.503 16.902 1.00 84.12 392 VAL A O 1
ATOM 3102 N N . GLY A 1 393 ? -0.297 -5.641 15.020 1.00 78.94 393 GLY A N 1
ATOM 3103 C CA . GLY A 1 393 ? 1.091 -5.914 14.648 1.00 78.94 393 GLY A CA 1
ATOM 3104 C C . GLY A 1 393 ? 1.840 -6.679 15.740 1.00 78.94 393 GLY A C 1
ATOM 3105 O O . GLY A 1 393 ? 1.379 -7.720 16.211 1.00 78.94 393 GLY A O 1
ATOM 3106 N N . GLN A 1 394 ? 2.974 -6.129 16.178 1.00 76.94 394 GLN A N 1
ATOM 3107 C CA . GLN A 1 394 ? 3.820 -6.707 17.232 1.00 76.94 394 GLN A CA 1
ATOM 3108 C C . GLN A 1 394 ? 3.102 -6.853 18.582 1.00 76.94 394 GLN A C 1
ATOM 3110 O O . GLN A 1 394 ? 3.499 -7.677 19.398 1.00 76.94 394 GLN A O 1
ATOM 3115 N N . LEU A 1 395 ? 2.036 -6.083 18.820 1.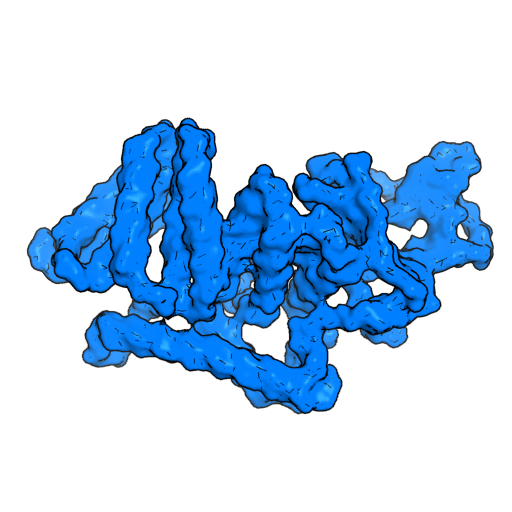00 83.19 395 LEU A N 1
ATOM 3116 C CA . LEU A 1 395 ? 1.266 -6.141 20.062 1.00 83.19 395 LEU A CA 1
ATOM 3117 C C . LEU A 1 395 ? 0.219 -7.261 20.078 1.00 83.19 395 LEU A C 1
ATOM 3119 O O . LEU A 1 395 ? -0.431 -7.461 21.099 1.00 83.19 395 LEU A O 1
ATOM 3123 N N . SER A 1 396 ? 0.044 -8.001 18.979 1.00 81.44 396 SER A N 1
ATOM 3124 C CA . SER A 1 396 ? -0.906 -9.125 18.899 1.00 81.44 396 SER A CA 1
ATOM 3125 C C . SER A 1 396 ? -0.652 -10.223 19.938 1.00 81.44 396 SER A C 1
ATOM 3127 O O . SER A 1 396 ? -1.597 -10.877 20.368 1.00 81.44 396 SER A O 1
ATOM 3129 N N . VAL A 1 397 ? 0.598 -10.377 20.379 1.00 77.50 397 VAL A N 1
ATOM 3130 C CA . VAL A 1 397 ? 1.026 -11.350 21.398 1.00 77.50 397 VAL A CA 1
ATOM 3131 C C . VAL A 1 397 ? 1.255 -10.720 22.778 1.00 77.50 397 VAL A C 1
ATOM 3133 O O . VAL A 1 397 ? 1.771 -11.375 23.680 1.00 77.50 397 VAL A O 1
ATOM 3136 N N . ALA A 1 398 ? 0.909 -9.442 22.965 1.00 82.19 398 ALA A N 1
ATOM 3137 C CA . ALA A 1 398 ? 1.207 -8.735 24.204 1.00 82.19 398 ALA A CA 1
ATOM 3138 C C . ALA A 1 398 ? 0.330 -9.226 25.375 1.00 82.19 398 ALA A C 1
ATOM 3140 O O . ALA A 1 398 ? -0.903 -9.262 25.259 1.00 82.19 398 ALA A O 1
ATOM 3141 N N . PRO A 1 399 ? 0.916 -9.521 26.551 1.00 82.94 399 PRO A N 1
ATOM 3142 C CA . PRO A 1 399 ? 0.168 -9.970 27.718 1.00 82.94 399 PRO A CA 1
ATOM 3143 C C . PRO A 1 399 ? -0.474 -8.779 28.450 1.00 82.94 399 PRO A C 1
ATOM 3145 O O . PRO A 1 399 ? -0.160 -8.508 29.602 1.00 82.94 399 PRO A O 1
ATOM 3148 N N . PHE A 1 400 ? -1.383 -8.045 27.795 1.00 86.50 400 PHE A N 1
ATOM 3149 C CA . PHE A 1 400 ? -2.121 -6.918 28.396 1.00 86.50 400 PHE A CA 1
ATOM 3150 C C . PHE A 1 400 ? -2.726 -7.218 29.776 1.00 86.50 400 PHE A C 1
ATOM 3152 O O . PHE A 1 400 ? -2.715 -6.347 30.638 1.00 86.50 400 PHE A O 1
ATOM 3159 N N . HIS A 1 401 ? -3.187 -8.448 30.023 1.00 83.00 401 HIS A N 1
ATOM 3160 C CA . HIS A 1 401 ? -3.662 -8.874 31.340 1.00 83.00 401 HIS A CA 1
ATOM 3161 C C . HIS A 1 401 ? -2.594 -8.711 32.433 1.00 83.00 401 HIS A C 1
ATOM 3163 O O . HIS A 1 401 ? -2.911 -8.291 33.537 1.00 83.00 401 HIS A O 1
ATOM 3169 N N . ALA A 1 402 ? -1.322 -8.953 32.120 1.00 82.44 402 ALA A N 1
ATOM 3170 C CA . ALA A 1 402 ? -0.198 -8.795 33.033 1.00 82.44 402 ALA A CA 1
ATOM 3171 C C . ALA A 1 402 ? 0.407 -7.377 33.011 1.00 82.44 402 ALA A C 1
ATOM 3173 O O . ALA A 1 402 ? 1.460 -7.155 33.599 1.00 82.44 402 ALA A O 1
ATOM 3174 N N . ALA A 1 403 ? -0.208 -6.393 32.349 1.00 84.44 403 ALA A N 1
ATOM 3175 C CA . ALA A 1 403 ? 0.330 -5.036 32.338 1.00 84.44 403 ALA A CA 1
ATOM 3176 C C . ALA A 1 403 ? 0.168 -4.361 33.711 1.00 84.44 403 ALA A C 1
ATOM 3178 O O . ALA A 1 403 ? -0.945 -4.298 34.243 1.00 84.44 403 ALA A O 1
ATOM 3179 N N . GLY A 1 404 ? 1.266 -3.816 34.242 1.00 82.50 404 GLY A N 1
ATOM 3180 C CA . GLY A 1 404 ? 1.301 -3.006 35.460 1.00 82.50 404 GLY A CA 1
ATOM 3181 C C . GLY A 1 404 ? 2.384 -3.437 36.446 1.00 82.50 404 GLY A C 1
ATOM 3182 O O . GLY A 1 404 ? 3.339 -4.117 36.078 1.00 82.50 404 GLY A O 1
ATOM 3183 N N . ASP A 1 405 ? 2.237 -2.990 37.686 1.00 80.56 405 ASP A N 1
ATOM 3184 C CA . ASP A 1 405 ? 3.152 -3.267 38.789 1.00 80.56 405 ASP A CA 1
ATOM 3185 C C . ASP A 1 405 ? 2.762 -4.564 39.519 1.00 80.56 405 ASP A C 1
ATOM 3187 O O . ASP A 1 405 ? 1.624 -4.726 39.967 1.00 80.56 405 ASP A O 1
ATOM 3191 N N . HIS A 1 406 ? 3.727 -5.483 39.620 1.00 81.56 406 HIS A N 1
ATOM 3192 C CA . HIS A 1 406 ? 3.603 -6.787 40.286 1.00 81.56 406 HIS A CA 1
ATOM 3193 C C . HIS A 1 406 ? 4.473 -6.887 41.542 1.00 81.56 406 HIS A C 1
ATOM 3195 O O . HIS A 1 406 ? 4.745 -7.986 42.026 1.00 81.56 406 HIS A O 1
ATOM 3201 N N . THR A 1 407 ? 4.942 -5.757 42.080 1.00 84.56 407 THR A N 1
ATOM 3202 C CA . THR A 1 407 ? 5.539 -5.757 43.416 1.00 84.56 407 THR A CA 1
ATOM 3203 C C . THR A 1 407 ? 4.537 -6.289 44.440 1.00 84.56 407 THR A C 1
ATOM 3205 O O . THR A 1 407 ? 3.318 -6.148 44.300 1.00 84.56 407 THR A O 1
ATOM 3208 N N . ARG A 1 408 ? 5.049 -6.971 45.468 1.00 80.62 408 ARG A N 1
ATOM 3209 C CA . ARG A 1 408 ? 4.219 -7.662 46.458 1.00 80.62 408 ARG A CA 1
ATOM 3210 C C . ARG A 1 408 ? 3.232 -6.685 47.109 1.00 80.62 408 ARG A C 1
ATOM 3212 O O . ARG A 1 408 ? 3.647 -5.694 47.698 1.00 80.62 408 ARG A O 1
ATOM 3219 N N . GLY A 1 409 ? 1.938 -6.997 47.024 1.00 78.44 409 GLY A N 1
ATOM 3220 C CA . GLY A 1 409 ? 0.851 -6.165 47.559 1.00 78.44 409 GLY A CA 1
ATOM 3221 C C . GLY A 1 409 ? 0.338 -5.076 46.608 1.00 78.44 409 GLY A C 1
ATOM 3222 O O . GLY A 1 409 ? -0.625 -4.390 46.946 1.00 78.44 409 GLY A O 1
ATOM 3223 N N . SER A 1 410 ? 0.929 -4.919 45.420 1.00 82.12 410 SER A N 1
ATOM 3224 C CA . SER A 1 410 ? 0.458 -3.957 44.423 1.00 82.12 410 SER A CA 1
ATOM 3225 C C . SER A 1 410 ? -0.800 -4.452 43.710 1.00 82.12 410 SER A C 1
ATOM 3227 O O . SER A 1 410 ? -0.849 -5.558 43.175 1.00 82.12 410 SER A O 1
ATOM 3229 N N . THR A 1 411 ? -1.817 -3.593 43.651 1.00 84.00 411 THR A N 1
ATOM 3230 C CA . THR A 1 411 ? -3.023 -3.769 42.819 1.00 84.00 411 THR A CA 1
ATOM 3231 C C . THR A 1 411 ? -2.981 -2.872 41.578 1.00 84.00 411 THR A C 1
ATOM 3233 O O . THR A 1 411 ? -3.967 -2.711 40.852 1.00 84.00 411 THR A O 1
ATOM 3236 N N . CYS A 1 412 ? -1.832 -2.248 41.302 1.00 84.81 412 CYS A N 1
ATOM 3237 C CA . CYS A 1 412 ? -1.596 -1.399 40.134 1.00 84.81 412 CYS A CA 1
ATOM 3238 C C . CYS A 1 412 ? -1.258 -2.228 38.884 1.00 84.81 412 CYS A C 1
ATOM 3240 O O . CYS A 1 412 ? -0.385 -1.862 38.099 1.00 84.81 412 CYS A O 1
ATOM 3242 N N . ASN A 1 413 ? -1.978 -3.332 38.681 1.00 84.06 413 ASN A N 1
ATOM 3243 C CA . ASN A 1 413 ? -1.887 -4.196 37.511 1.00 84.06 413 ASN A CA 1
ATOM 3244 C C . ASN A 1 413 ? -3.273 -4.551 36.968 1.00 84.06 413 ASN A C 1
ATOM 3246 O O . ASN A 1 413 ? -4.297 -4.397 37.635 1.00 84.06 413 ASN A O 1
ATOM 3250 N N . THR A 1 414 ? -3.296 -4.988 35.713 1.00 86.00 414 THR A N 1
ATOM 3251 C CA . THR A 1 414 ? -4.537 -5.253 34.982 1.00 86.00 414 THR A CA 1
ATOM 3252 C C . THR A 1 414 ? -5.260 -6.492 35.520 1.00 86.00 414 THR A C 1
ATOM 3254 O O . THR A 1 414 ? -6.483 -6.452 35.636 1.00 86.00 414 THR A O 1
ATOM 3257 N N . LEU A 1 415 ? -4.532 -7.537 35.943 1.00 84.44 415 LEU A N 1
ATOM 3258 C CA . LEU A 1 415 ? -5.100 -8.729 36.596 1.00 84.44 415 LEU A CA 1
ATOM 3259 C C . LEU A 1 415 ? -5.932 -8.374 37.838 1.00 84.44 415 LEU A C 1
ATOM 3261 O O . LEU A 1 415 ? -7.012 -8.924 38.022 1.00 84.44 415 LEU A O 1
ATOM 3265 N N . SER A 1 416 ? -5.478 -7.405 38.637 1.00 82.38 416 SER A N 1
ATOM 3266 C CA . SER A 1 416 ? -6.189 -6.945 39.840 1.00 82.38 416 SER A CA 1
ATOM 3267 C C . SER A 1 416 ? -7.400 -6.051 39.540 1.00 82.38 416 SER A C 1
ATOM 3269 O O . SER A 1 416 ? -8.112 -5.663 40.461 1.00 82.38 416 SER A O 1
ATOM 3271 N N . ARG A 1 417 ? -7.615 -5.644 38.279 1.00 85.06 417 ARG A N 1
ATOM 3272 C CA . ARG A 1 417 ? -8.590 -4.598 37.905 1.00 85.06 417 ARG A CA 1
ATOM 3273 C C . ARG A 1 417 ? -9.584 -5.012 36.827 1.00 85.06 417 ARG A C 1
ATOM 3275 O O . ARG A 1 417 ? -10.604 -4.339 36.669 1.00 85.06 417 ARG A O 1
ATOM 3282 N N . ALA A 1 418 ? -9.316 -6.079 36.079 1.00 87.44 418 ALA A N 1
ATOM 3283 C CA . ALA A 1 418 ? -10.174 -6.497 34.981 1.00 87.44 418 ALA A CA 1
ATOM 3284 C C . ALA A 1 418 ? -10.050 -7.983 34.638 1.00 87.44 418 ALA A C 1
ATOM 3286 O O . ALA A 1 418 ? -8.960 -8.555 34.600 1.00 87.44 418 ALA A O 1
ATOM 3287 N N . ILE A 1 419 ? -11.175 -8.575 34.232 1.00 84.56 419 ILE A N 1
ATOM 3288 C CA . ILE A 1 419 ? -11.181 -9.882 33.571 1.00 84.56 419 ILE A CA 1
ATOM 3289 C C . ILE A 1 419 ? -10.788 -9.665 32.110 1.00 84.56 419 ILE A C 1
ATOM 3291 O O . ILE A 1 419 ? -11.517 -9.033 31.347 1.00 84.56 419 ILE A O 1
ATOM 3295 N N . SER A 1 420 ? -9.636 -10.191 31.713 1.00 86.75 420 SER A N 1
ATOM 3296 C CA . SER A 1 420 ? -9.075 -9.988 30.377 1.00 86.75 420 SER A CA 1
ATOM 3297 C C . SER A 1 420 ? -9.524 -11.068 29.394 1.00 86.75 420 SER A C 1
ATOM 3299 O O . SER A 1 420 ? -9.448 -12.256 29.690 1.00 86.75 420 SER A O 1
ATOM 3301 N N . THR A 1 421 ? -9.972 -10.681 28.200 1.00 86.12 421 THR A N 1
ATOM 3302 C CA . THR A 1 421 ? -10.275 -11.616 27.101 1.00 86.12 421 THR A CA 1
ATOM 3303 C C . THR A 1 421 ? -9.671 -11.104 25.798 1.00 86.12 421 THR A C 1
ATOM 3305 O O . THR A 1 421 ? -9.747 -9.915 25.525 1.00 86.12 421 THR A O 1
ATOM 3308 N N . TYR A 1 422 ? -9.080 -11.977 24.984 1.00 85.69 422 TYR A N 1
ATOM 3309 C CA . TYR A 1 422 ? -8.387 -11.598 23.749 1.00 85.69 422 TYR A CA 1
ATOM 3310 C C . TYR A 1 422 ? -9.187 -12.015 22.523 1.00 85.69 422 TYR A C 1
ATOM 3312 O O . TYR A 1 422 ? -9.716 -13.124 22.481 1.00 85.69 422 TYR A O 1
ATOM 3320 N N . ILE A 1 423 ? -9.262 -11.133 21.526 1.00 81.69 423 ILE A N 1
ATOM 3321 C CA . ILE A 1 423 ? -9.948 -11.395 20.254 1.00 81.69 423 ILE A CA 1
ATOM 3322 C C . ILE A 1 423 ? -9.142 -10.824 19.078 1.00 81.69 423 ILE A C 1
ATOM 3324 O O . ILE A 1 423 ? -8.462 -9.806 19.226 1.00 81.69 423 ILE A O 1
ATOM 3328 N N . PRO A 1 424 ? -9.206 -11.450 17.890 1.00 75.75 424 PRO A N 1
ATOM 3329 C CA . PRO A 1 424 ? -8.432 -11.004 16.734 1.00 75.75 424 PRO A CA 1
ATOM 3330 C C . PRO A 1 424 ? -9.034 -9.766 16.048 1.00 75.75 424 PRO A C 1
ATOM 3332 O O . PRO A 1 424 ? -8.295 -8.923 15.548 1.00 75.75 424 PRO A O 1
ATOM 3335 N N . THR A 1 425 ? -10.357 -9.616 16.034 1.00 80.19 425 THR A N 1
ATOM 3336 C CA . THR A 1 425 ? -11.072 -8.446 15.490 1.00 80.19 425 THR A CA 1
ATOM 3337 C C . THR A 1 425 ? -12.318 -8.177 16.305 1.00 80.19 425 THR A C 1
ATOM 3339 O O . THR A 1 425 ? -12.819 -9.079 16.984 1.00 80.19 425 THR A O 1
ATOM 3342 N N . ILE A 1 426 ? -12.858 -6.959 16.204 1.00 83.50 426 ILE A N 1
ATOM 3343 C CA . ILE A 1 426 ? -14.187 -6.692 16.740 1.00 83.50 426 ILE A CA 1
ATOM 3344 C C . ILE A 1 426 ? -15.177 -7.580 15.998 1.00 83.50 426 ILE A C 1
ATOM 3346 O O . ILE A 1 426 ? -15.877 -8.325 16.673 1.00 83.50 426 ILE A O 1
ATOM 3350 N N . LYS A 1 427 ? -15.169 -7.617 14.653 1.00 77.31 427 LYS A N 1
ATOM 3351 C CA . LYS A 1 427 ? -16.093 -8.461 13.862 1.00 77.31 427 LYS A CA 1
ATOM 3352 C C . LYS A 1 427 ? -16.127 -9.926 14.329 1.00 77.31 427 LYS A C 1
ATOM 3354 O O . LYS A 1 427 ? -17.208 -10.489 14.412 1.00 77.31 427 LYS A O 1
ATOM 3359 N N . ALA A 1 428 ? -15.009 -10.529 14.740 1.00 75.00 428 ALA A N 1
ATOM 3360 C CA . ALA A 1 428 ? -14.994 -11.904 15.257 1.00 75.00 428 ALA A CA 1
ATOM 3361 C C . ALA A 1 428 ? -15.937 -12.148 16.458 1.00 75.00 428 ALA A C 1
ATOM 3363 O O . ALA A 1 428 ? -16.442 -13.258 16.628 1.00 75.00 428 ALA A O 1
ATOM 3364 N N . LEU A 1 429 ? -16.239 -11.121 17.265 1.00 75.44 429 LEU A N 1
ATOM 3365 C CA . LEU A 1 429 ? -17.198 -11.232 18.370 1.00 75.44 429 LEU A CA 1
ATOM 3366 C C . LEU A 1 429 ? -18.629 -11.522 17.913 1.00 75.44 429 LEU A C 1
ATOM 3368 O O . LEU A 1 429 ? -19.401 -11.998 18.740 1.00 75.44 429 LEU A O 1
ATOM 3372 N N . THR A 1 430 ? -19.014 -11.229 16.663 1.00 70.44 430 THR A N 1
ATOM 3373 C CA . THR A 1 430 ? -20.356 -11.603 16.183 1.00 70.44 430 THR A CA 1
ATOM 3374 C C . THR A 1 430 ? -20.508 -13.110 16.053 1.00 70.44 430 THR A C 1
ATOM 3376 O O . THR A 1 430 ? -21.612 -13.608 16.210 1.00 70.44 430 THR A O 1
ATOM 3379 N N . TYR A 1 431 ? -19.419 -13.833 15.780 1.00 64.75 431 TYR A N 1
ATOM 3380 C CA . TYR A 1 431 ? -19.446 -15.288 15.608 1.00 64.75 431 TYR A CA 1
ATOM 3381 C C . TYR A 1 431 ? -19.192 -16.048 16.913 1.00 64.75 431 TYR A C 1
ATOM 3383 O O . TYR A 1 431 ? -19.558 -17.211 17.026 1.00 64.75 431 TYR A O 1
ATOM 3391 N N . ALA A 1 432 ? -18.554 -15.405 17.893 1.00 61.44 432 ALA A N 1
ATOM 3392 C CA . ALA A 1 432 ? -18.252 -16.004 19.192 1.00 61.44 432 ALA A CA 1
ATOM 3393 C C . ALA A 1 432 ? -19.394 -15.872 20.222 1.00 61.44 432 ALA A C 1
ATOM 3395 O O . ALA A 1 432 ? -19.197 -16.238 21.382 1.00 61.44 432 ALA A O 1
ATOM 3396 N N . ARG A 1 433 ? -20.536 -15.275 19.854 1.00 60.81 433 ARG A N 1
ATOM 3397 C CA . ARG A 1 433 ? -21.604 -14.881 20.784 1.00 60.81 433 ARG A CA 1
ATOM 3398 C C . ARG A 1 433 ? -22.948 -15.500 20.480 1.00 60.81 433 ARG A C 1
ATOM 3400 O O . ARG A 1 433 ? -23.249 -15.690 19.286 1.00 60.81 433 ARG A O 1
#

Radius of gyration: 25.62 Å; chains: 1; bounding box: 60×41×86 Å

Secondary structure (DSSP, 8-state):
-GGGS-TT-TTHHHHHHHHHHHHHHHHHHH--HHHHHHHHHHHHHHHHTSPTT-THHHHHHHHHHHHHHHHHHHH--HHHHHHHHHHHHHHHHHS-TT-TTHHHHHHHHHHHHHHHHHHH--HHHHHHHHHHHHHHHH-TTS-HHHHHHHHHHHHHHHHHTT-HHHHHHHHHHHHHHGGG---TTS-HHHHHHHHHHHHHHHHHHHHHHHHTT--HHHHHHHHHHHHHHHHHHH--SS-HHHHHHHH-HHHHHHHHHHHHHHHS---S--TTSS--HHHHHHHHHHHHHHHHHHHHHHHHHHHTSTT-TTTTSPPPHHHHHHHGGGS-EEEEEE-SS-EEEEEE-SS-EEEEE-TT--HHHHHHHHHHHTT---PPP----TTPEEEEEEE-GGGGG--GGG-B--STT---BSTTTEEEEE-S-TGGGGT--

Organism: NCBI:txid59557